Protein AF-0000000083154940 (afdb_homodimer)

Foldseek 3Di:
DDFFAFDDDWFFDDPVQADPVRAGFPDDDDDDDPVVQVVQLDFPVVVVVVVVVVLVVVCVVPNPCSCVVVVVVVVVVVVVVVCCVVVVDPDCVLPQWDAAKKKFDDADQQQHTGDFFLAFKKKKKKKKKFFQDNNQCVDPPNVVVVVLVVVLVVVCRRHVVQLQWFDKDKDFDDPDSHRTMIMMITMGRDVVSPVVSCPDDSNVVVVVVCVVCCVVRVRMDIDMDMDIAGRLADIDIDHRGRQDDLQPTWDFHQHPPGDRPDGGITHGRIGHQLPPQNQDPCSSSVNVVCVVVQVVCSVVSNVPD/DDFFAFDDDWFFDDPVQADPVRAGFPDDDDDDDPVVQVVQLDFPVVVVVVVVVVLVVVCVVPNPCSCVVVVVVVVVVVVVVVCCVVVVDPDCVLPQWDAAKKKFDDDDQQQGTGDFFLAFKKKKKKKKKFFQDNNQCPDPPNVVVVVLVVVLVVVCRRHVVQLQWFDKDKDFDDDDSHRTMIMMITMGRDVVSPVVSCPDDSNVVVVVVCVVCCVVRVRMDIDMDMDIAGRLADIDIDHRGRQDDLQPTWDFHQHPPGDRPDGGITHRRIGHQLPPQNQDPCSSSVNVVCVVVCVVVSVVSNVPD

Nearest PDB structures (foldseek):
  3bde-assembly1_A  TM=6.188E-01  e=3.032E-04  Mesorhizobium japonicum MAFF 303099
  1sqe-assembly1_A  TM=6.395E-01  e=1.192E-03  Staphylococcus aureus
  2zdo-assembly2_C  TM=5.941E-01  e=9.892E-04  Staphylococcus aureus
  2od6-assembly2_C  TM=5.375E-01  e=7.247E-04  uncultured marine organism
  3fmb-assembly1_B  TM=4.575E-01  e=5.309E-04  Bacteroides fragilis NCTC 9343

InterPro domains:
  IPR025444 Monooxygenase af470-like [PF13826] (122-246)

Organism: NCBI:txid41062

Sequence (610 aa):
MTPFKPLVTPFKVTKETTNSRGQVRLPRNIPKAISVPIRDSLTLSSWLFLGGLLQGLAVMLLGTYALVPAILILSYRTIDHLLMAANITRNRYMDGVVSAKFTAQTPYANGQFGTELASESIVVFHLGARSNHPLGPLAPGLPELGKRVAQMNIEMNSNPVNYGLLGTSAWLKQDDPAGNETMTIYYLRDYDALHRFAHGPLHVEGMRWWTEIVKENPHIAIYHETYIVPKGQWENIYINSKPTGLGDTWFPASGEGEAKGSVSQFVRPIVDARHPSLRSAARRLRMTQLEGRAKVEDALYDRTYMTPFKPLVTPFKVTKETTNSRGQVRLPRNIPKAISVPIRDSLTLSSWLFLGGLLQGLAVMLLGTYALVPAILILSYRTIDHLLMAANITRNRYMDGVVSAKFTAQTPYANGQFGTELASESIVVFHLGARSNHPLGPLAPGLPELGKRVAQMNIEMNSNPVNYGLLGTSAWLKQDDPAGNETMTIYYLRDYDALHRFAHGPLHVEGMRWWTEIVKENPHIAIYHETYIVPKGQWENIYINSKPTGLGDTWFPASGEGEAKGSVSQFVRPIVDARHPSLRSAARRLRMTQLEGRAKVEDALYDRTY

pLDDT: mean 91.95, std 9.75, range [54.16, 98.88]

Secondary structure (DSSP, 8-state):
-PPPPB-SPPEEP-GGGB-TTSPBPP-------THHHHHTTS-HHHHHHHHHHHHHHHHHHH-GGGGHHHHHHHHHHHHHHHHHHTTSS--GGGTT-EEEEEEE-PPPTTS---S-TT-S-EEEEEEEEEE-STTGGGSTTHHHHHHHHHHHHHHHHHSTTTTTEEEEEEEEE-SSSSSPPEEEEEEES-HHHHHHHHTSHHHHHHHHHHHHHGGG-TTEEEEEEEEEE-TTSEEEEEEEE-S-GGGG--EEE--TTSPTT---EEE--EEETTSGGGSSHHHHTT-GGGTGGGHHHHHHHHT--/-PPPPB-SPPEEP-GGGB-TTSPBPP-------THHHHHTTS-HHHHHHHHHHHHHHHHHHH-GGGGHHHHHHHHHHHHHHHHHHTTSS--GGGTT-EEEEEEE-PPPTTS---S-TT-S-EEEEEEEEEE-STTGGGSTTHHHHHHHHHHHHHHHHHSTTTTTEEEEEEEEE-SSSSSPPEEEEEEES-HHHHHHHHTSHHHHHHHHHHHHHGGG-TTEEEEEEEEEE-TTSEEEEEEEE-S-GGGG--EEE--TTSPTT---EEE--EEETTSGGGSSHHHHTT-GGGTGGGHHHHHHHHT--

Structure (mmCIF, N/CA/C/O backbone):
data_AF-0000000083154940-model_v1
#
loop_
_entity.id
_entity.type
_entity.pdbx_description
1 polymer 'Uncharacterized protein'
#
loop_
_atom_site.group_PDB
_atom_site.id
_atom_site.type_symbol
_atom_site.label_atom_id
_atom_site.label_alt_id
_atom_site.label_comp_id
_atom_site.label_asym_id
_atom_site.label_entity_id
_atom_site.label_seq_id
_atom_site.pdbx_PDB_ins_code
_atom_site.Cartn_x
_atom_site.Cartn_y
_atom_site.Cartn_z
_atom_site.occupancy
_atom_site.B_iso_or_equiv
_atom_site.auth_seq_id
_atom_site.auth_comp_id
_atom_site.auth_asym_id
_atom_site.auth_atom_id
_atom_site.pdbx_PDB_model_num
ATOM 1 N N . MET A 1 1 ? 0.592 13.242 34.25 1 75.19 1 MET A N 1
ATOM 2 C CA . MET A 1 1 ? -0.003 12.156 33.5 1 75.19 1 MET A CA 1
ATOM 3 C C . MET A 1 1 ? 0.999 11.023 33.281 1 75.19 1 MET A C 1
ATOM 5 O O . MET A 1 1 ? 2.209 11.25 33.281 1 75.19 1 MET A O 1
ATOM 9 N N . THR A 1 2 ? 0.562 9.797 33.375 1 91 2 THR A N 1
ATOM 10 C CA . THR A 1 2 ? 1.394 8.602 33.281 1 91 2 THR A CA 1
ATOM 11 C C . THR A 1 2 ? 1.954 8.469 31.859 1 91 2 THR A C 1
ATOM 13 O O . THR A 1 2 ? 1.213 8.57 30.875 1 91 2 THR A O 1
ATOM 16 N N . PRO A 1 3 ? 3.254 8.344 31.781 1 96.25 3 PRO A N 1
ATOM 17 C CA . PRO A 1 3 ? 3.848 8.156 30.469 1 96.25 3 PRO A CA 1
ATOM 18 C C . PRO A 1 3 ? 3.355 6.879 29.781 1 96.25 3 PRO A C 1
ATOM 20 O O . PRO A 1 3 ? 2.859 5.969 30.438 1 96.25 3 PRO A O 1
ATOM 23 N N . PHE A 1 4 ? 3.484 6.906 28.469 1 97.88 4 PHE A N 1
ATOM 24 C CA . PHE A 1 4 ? 3.078 5.734 27.703 1 97.88 4 PHE A CA 1
ATOM 25 C C . PHE A 1 4 ? 3.998 4.555 27.984 1 97.88 4 PHE A C 1
ATOM 27 O O . PHE A 1 4 ? 5.211 4.723 28.109 1 97.88 4 PHE A O 1
ATOM 34 N N . LYS A 1 5 ? 3.486 3.404 28.062 1 97.25 5 LYS A N 1
ATOM 35 C CA . LYS A 1 5 ? 4.242 2.188 28.344 1 97.25 5 LYS A CA 1
ATOM 36 C C . LYS A 1 5 ? 4.699 1.509 27.047 1 97.25 5 LYS A C 1
ATOM 38 O O . LYS A 1 5 ? 3.875 1.025 26.266 1 97.25 5 LYS A O 1
ATOM 43 N N . PRO A 1 6 ? 6 1.412 26.828 1 97.38 6 PRO A N 1
ATOM 44 C CA . PRO A 1 6 ? 6.477 0.696 25.641 1 97.38 6 PRO A CA 1
ATOM 45 C C . PRO A 1 6 ? 6.23 -0.809 25.719 1 97.38 6 PRO A C 1
ATOM 47 O O . PRO A 1 6 ? 6.316 -1.394 26.812 1 97.38 6 PRO A O 1
ATOM 50 N N . LEU A 1 7 ? 5.984 -1.438 24.625 1 97.31 7 LEU A N 1
ATOM 51 C CA . LEU A 1 7 ? 5.684 -2.865 24.609 1 97.31 7 LEU A CA 1
ATOM 52 C C . LEU A 1 7 ? 6.84 -3.656 24 1 97.31 7 LEU A C 1
ATOM 54 O O . LEU A 1 7 ? 6.855 -4.887 24.062 1 97.31 7 LEU A O 1
ATOM 58 N N . VAL A 1 8 ? 7.773 -2.984 23.359 1 94.5 8 VAL A N 1
ATOM 59 C CA . VAL A 1 8 ? 8.891 -3.643 22.703 1 94.5 8 VAL A CA 1
ATOM 60 C C . VAL A 1 8 ? 10.211 -3.082 23.219 1 94.5 8 VAL A C 1
ATOM 62 O O . VAL A 1 8 ? 10.344 -1.871 23.406 1 94.5 8 VAL A O 1
ATOM 65 N N . THR A 1 9 ? 11.195 -3.93 23.406 1 92.75 9 THR A N 1
ATOM 66 C CA . THR A 1 9 ? 12.508 -3.521 23.891 1 92.75 9 THR A CA 1
ATOM 67 C C . THR A 1 9 ? 13.305 -2.834 22.781 1 92.75 9 THR A C 1
ATOM 69 O O . THR A 1 9 ? 13.273 -3.266 21.641 1 92.75 9 THR A O 1
ATOM 72 N N . PRO A 1 10 ? 13.977 -1.796 23.172 1 93.38 10 PRO A N 1
ATOM 73 C CA . PRO A 1 10 ? 14.812 -1.122 22.172 1 93.38 10 PRO A CA 1
ATOM 74 C C . PRO A 1 10 ? 15.938 -2.016 21.641 1 93.38 10 PRO A C 1
ATOM 76 O O . PRO A 1 10 ? 16.328 -2.973 22.312 1 93.38 10 PRO A O 1
ATOM 79 N N . PHE A 1 11 ? 16.328 -1.72 20.469 1 91.25 11 PHE A N 1
ATOM 80 C CA . PHE A 1 11 ? 17.469 -2.379 19.859 1 91.25 11 PHE A CA 1
ATOM 81 C C . PHE A 1 11 ? 18.766 -1.644 20.203 1 91.25 11 PHE A C 1
ATOM 83 O O . PHE A 1 11 ? 18.922 -0.471 19.859 1 91.25 11 PHE A O 1
ATOM 90 N N . LYS A 1 12 ? 19.688 -2.303 20.766 1 88.69 12 LYS A N 1
ATOM 91 C CA . LYS A 1 12 ? 20.938 -1.672 21.141 1 88.69 12 LYS A CA 1
ATOM 92 C C . LYS A 1 12 ? 21.938 -1.704 19.984 1 88.69 12 LYS A C 1
ATOM 94 O O . LYS A 1 12 ? 22.109 -2.74 19.328 1 88.69 12 LYS A O 1
ATOM 99 N N . VAL A 1 13 ? 22.469 -0.518 19.75 1 86.19 13 VAL A N 1
ATOM 100 C CA . VAL A 1 13 ? 23.469 -0.419 18.688 1 86.19 13 VAL A CA 1
ATOM 101 C C . VAL A 1 13 ? 24.797 -0.976 19.172 1 86.19 13 VAL A C 1
ATOM 103 O O . VAL A 1 13 ? 25.266 -0.618 20.25 1 86.19 13 VAL A O 1
ATOM 106 N N . THR A 1 14 ? 25.234 -1.929 18.469 1 78.31 14 THR A N 1
ATOM 107 C CA . THR A 1 14 ? 26.547 -2.482 18.781 1 78.31 14 THR A CA 1
ATOM 108 C C . THR A 1 14 ? 27.562 -2.168 17.672 1 78.31 14 THR A C 1
ATOM 110 O O . THR A 1 14 ? 27.188 -1.594 16.656 1 78.31 14 THR A O 1
ATOM 113 N N . LYS A 1 15 ? 28.891 -2.465 17.922 1 66.88 15 LYS A N 1
ATOM 114 C CA . LYS A 1 15 ? 29.938 -2.275 16.938 1 66.88 15 LYS A CA 1
ATOM 115 C C . LYS A 1 15 ? 29.594 -2.996 15.633 1 66.88 15 LYS A C 1
ATOM 117 O O . LYS A 1 15 ? 29.969 -2.543 14.547 1 66.88 15 LYS A O 1
ATOM 122 N N . GLU A 1 16 ? 28.875 -4.016 15.758 1 61.94 16 GLU A N 1
ATOM 123 C CA . GLU A 1 16 ? 28.531 -4.82 14.594 1 61.94 16 GLU A CA 1
ATOM 124 C C . GLU A 1 16 ? 27.484 -4.133 13.727 1 61.94 16 GLU A C 1
ATOM 126 O O . GLU A 1 16 ? 27.359 -4.422 12.531 1 61.94 16 GLU A O 1
ATOM 131 N N . THR A 1 17 ? 26.734 -3.209 14.32 1 62.81 17 THR A N 1
ATOM 132 C CA . THR A 1 17 ? 25.672 -2.555 13.57 1 62.81 17 THR A CA 1
ATOM 133 C C . THR A 1 17 ? 26.156 -1.24 12.969 1 62.81 17 THR A C 1
ATOM 135 O O . THR A 1 17 ? 25.375 -0.478 12.398 1 62.81 17 THR A O 1
ATOM 138 N N . THR A 1 18 ? 27.406 -1.024 13.211 1 68.5 18 THR A N 1
ATOM 139 C CA . THR A 1 18 ? 28.016 0.189 12.672 1 68.5 18 THR A CA 1
ATOM 140 C C . THR A 1 18 ? 28.891 -0.134 11.469 1 68.5 18 THR A C 1
ATOM 142 O O . THR A 1 18 ? 29.656 -1.103 11.492 1 68.5 18 THR A O 1
ATOM 145 N N . ASN A 1 19 ? 28.578 0.522 10.375 1 65.75 19 ASN A N 1
ATOM 146 C CA . ASN A 1 19 ? 29.406 0.27 9.203 1 65.75 19 ASN A CA 1
ATOM 147 C C . ASN A 1 19 ? 30.812 0.863 9.367 1 65.75 19 ASN A C 1
ATOM 149 O O . ASN A 1 19 ? 31.141 1.41 10.422 1 65.75 19 ASN A O 1
ATOM 153 N N . SER A 1 20 ? 31.609 0.571 8.305 1 64.56 20 SER A N 1
ATOM 154 C CA . SER A 1 20 ? 33.031 0.974 8.352 1 64.56 20 SER A CA 1
ATOM 155 C C . SER A 1 20 ? 33.156 2.482 8.531 1 64.56 20 SER A C 1
ATOM 157 O O . SER A 1 20 ? 34.188 2.965 9.008 1 64.56 20 SER A O 1
ATOM 159 N N . ARG A 1 21 ? 32.094 3.137 8.305 1 65.62 21 ARG A N 1
ATOM 160 C CA . ARG A 1 21 ? 32.156 4.594 8.398 1 65.62 21 ARG A CA 1
ATOM 161 C C . ARG A 1 21 ? 31.531 5.082 9.703 1 65.62 21 ARG A C 1
ATOM 163 O O . ARG A 1 21 ? 31.328 6.285 9.883 1 65.62 21 ARG A O 1
ATOM 170 N N . GLY A 1 22 ? 31.188 4.172 10.516 1 66.31 22 GLY A N 1
ATOM 171 C CA . GLY A 1 22 ? 30.609 4.52 11.805 1 66.31 22 GLY A CA 1
ATOM 172 C C . GLY A 1 22 ? 29.125 4.82 11.742 1 66.31 22 GLY A C 1
ATOM 173 O O . GLY A 1 22 ? 28.547 5.355 12.688 1 66.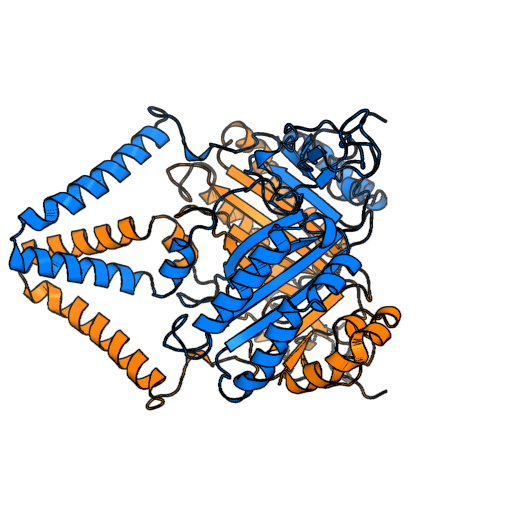31 22 GLY A O 1
ATOM 174 N N . GLN A 1 23 ? 28.547 4.453 10.641 1 71.31 23 GLN A N 1
ATOM 175 C CA . GLN A 1 23 ? 27.125 4.73 10.492 1 71.31 23 GLN A CA 1
ATOM 176 C C . GLN A 1 23 ? 26.281 3.537 10.93 1 71.31 23 GLN A C 1
ATOM 178 O O . GLN A 1 23 ? 26.656 2.387 10.688 1 71.31 23 GLN A O 1
ATOM 183 N N . VAL A 1 24 ? 25.188 3.887 11.633 1 76.12 24 VAL A N 1
ATOM 184 C CA . VAL A 1 24 ? 24.328 2.846 12.195 1 76.12 24 VAL A CA 1
ATOM 185 C C . VAL A 1 24 ? 23.172 2.568 11.242 1 76.12 24 VAL A C 1
ATOM 187 O O . VAL A 1 24 ? 22.578 3.498 10.695 1 76.12 24 VAL A O 1
ATOM 190 N N . ARG A 1 25 ? 22.938 1.277 10.984 1 79.62 25 ARG A N 1
ATOM 191 C CA . ARG A 1 25 ? 21.828 0.857 10.133 1 79.62 25 ARG A CA 1
ATOM 192 C C . ARG A 1 25 ? 20.609 0.498 10.969 1 79.62 25 ARG A C 1
ATOM 194 O O . ARG A 1 25 ? 20.734 0.138 12.141 1 79.62 25 ARG A O 1
ATOM 201 N N . LEU A 1 26 ? 19.453 0.711 10.352 1 83.62 26 LEU A N 1
ATOM 202 C CA . LEU A 1 26 ? 18.25 0.253 11.047 1 83.62 26 LEU A CA 1
ATOM 203 C C . LEU A 1 26 ? 18.297 -1.258 11.25 1 83.62 26 LEU A C 1
ATOM 205 O O . LEU A 1 26 ? 18.828 -1.989 10.414 1 83.62 26 LEU A O 1
ATOM 209 N N . PRO A 1 27 ? 17.812 -1.583 12.445 1 79.44 27 PRO A N 1
ATOM 210 C CA . PRO A 1 27 ? 17.688 -3.031 12.617 1 79.44 27 PRO A CA 1
ATOM 211 C C . PRO A 1 27 ? 16.828 -3.689 11.539 1 79.44 27 PRO A C 1
ATOM 213 O O . PRO A 1 27 ? 15.828 -3.115 11.109 1 79.44 27 PRO A O 1
ATOM 216 N N . ARG A 1 28 ? 17.578 -4.477 10.836 1 63.25 28 ARG A N 1
ATOM 217 C CA . ARG A 1 28 ? 16.922 -5.059 9.664 1 63.25 28 ARG A CA 1
ATOM 218 C C . ARG A 1 28 ? 15.672 -5.832 10.062 1 63.25 28 ARG A C 1
ATOM 220 O O . ARG A 1 28 ? 15.68 -6.602 11.023 1 63.25 28 ARG A O 1
ATOM 227 N N . ASN A 1 29 ? 14.633 -5.172 9.742 1 58.47 29 ASN A N 1
ATOM 228 C CA . ASN A 1 29 ? 13.406 -5.961 9.797 1 58.47 29 ASN A CA 1
ATOM 229 C C . ASN A 1 29 ? 13.375 -7.031 8.711 1 58.47 29 ASN A C 1
ATOM 231 O O . ASN A 1 29 ? 14.32 -7.152 7.926 1 58.47 29 ASN A O 1
ATOM 235 N N . ILE A 1 30 ? 12.18 -7.543 8.289 1 54.16 30 ILE A N 1
ATOM 236 C CA . ILE A 1 30 ? 11.703 -8.672 7.504 1 54.16 30 ILE A CA 1
ATOM 237 C C . ILE A 1 30 ? 12.148 -8.516 6.051 1 54.16 30 ILE A C 1
ATOM 239 O O . ILE A 1 30 ? 11.859 -7.492 5.418 1 54.16 30 ILE A O 1
ATOM 243 N N . PRO A 1 31 ? 13.078 -9.328 5.648 1 61.19 31 PRO A N 1
ATOM 244 C CA . PRO A 1 31 ? 13.461 -9.336 4.234 1 61.19 31 PRO A CA 1
ATOM 245 C C . PRO A 1 31 ? 12.258 -9.289 3.299 1 61.19 31 PRO A C 1
ATOM 247 O O . PRO A 1 31 ? 11.188 -9.797 3.639 1 61.19 31 PRO A O 1
ATOM 250 N N . LYS A 1 32 ? 12.273 -8.438 2.396 1 73.94 32 LYS A N 1
ATOM 251 C CA . LYS A 1 32 ? 11.336 -8.469 1.282 1 73.94 32 LYS A CA 1
ATOM 252 C C . LYS A 1 32 ? 11.312 -9.852 0.622 1 73.94 32 LYS A C 1
ATOM 254 O O . LYS A 1 32 ? 12.359 -10.477 0.447 1 73.94 32 LYS A O 1
ATOM 259 N N . ALA A 1 33 ? 10.047 -10.266 0.503 1 82.88 33 ALA A N 1
ATOM 260 C CA . ALA A 1 33 ? 9.906 -11.5 -0.263 1 82.88 33 ALA A CA 1
ATOM 261 C C . ALA A 1 33 ? 9.898 -11.219 -1.763 1 82.88 33 ALA A C 1
ATOM 263 O O . ALA A 1 33 ? 8.883 -10.797 -2.318 1 82.88 33 ALA A O 1
ATOM 264 N N . ILE A 1 34 ? 11.008 -11.57 -2.42 1 88.25 34 ILE A N 1
ATOM 265 C CA . ILE A 1 34 ? 11.164 -11.289 -3.842 1 88.25 34 ILE A CA 1
ATOM 266 C C . ILE A 1 34 ? 10.195 -12.148 -4.648 1 88.25 34 ILE A C 1
ATOM 268 O O . ILE A 1 34 ? 9.93 -11.867 -5.82 1 88.25 34 ILE A O 1
ATOM 272 N N . SER A 1 35 ? 9.648 -13.117 -3.998 1 93.81 35 SER A N 1
ATOM 273 C CA . SER A 1 35 ? 8.727 -14.023 -4.688 1 93.81 35 SER A CA 1
ATOM 274 C C . SER A 1 35 ? 7.402 -13.328 -4.996 1 93.81 35 SER A C 1
ATOM 276 O O . SER A 1 35 ? 6.691 -13.719 -5.926 1 93.81 35 SER A O 1
ATOM 278 N N . VAL A 1 36 ? 7.062 -12.289 -4.219 1 95.19 36 VAL A N 1
ATOM 279 C CA . VAL A 1 36 ? 5.762 -11.648 -4.387 1 95.19 36 VAL A CA 1
ATOM 280 C C . VAL A 1 36 ? 5.719 -10.906 -5.719 1 95.19 36 VAL A C 1
ATOM 282 O O . VAL A 1 36 ? 4.836 -11.156 -6.547 1 95.19 36 VAL A O 1
ATOM 285 N N . PRO A 1 37 ? 6.691 -10.117 -6.027 1 94.44 37 PRO A N 1
ATOM 286 C CA . PRO A 1 37 ? 6.645 -9.484 -7.344 1 94.44 37 PRO A CA 1
ATOM 287 C C . PRO A 1 37 ? 6.859 -10.469 -8.484 1 94.44 37 PRO A C 1
ATOM 289 O O . PRO A 1 37 ? 6.316 -10.289 -9.578 1 94.44 37 PRO A O 1
ATOM 292 N N . ILE A 1 38 ? 7.617 -11.5 -8.297 1 95.94 38 ILE A N 1
ATOM 293 C CA . ILE A 1 38 ? 7.797 -12.523 -9.32 1 95.94 38 ILE A CA 1
ATOM 294 C C . ILE A 1 38 ? 6.457 -13.195 -9.625 1 95.94 38 ILE A C 1
ATOM 296 O O . ILE A 1 38 ? 6.098 -13.375 -10.789 1 95.94 38 ILE A O 1
ATOM 300 N N . ARG A 1 39 ? 5.781 -13.469 -8.586 1 96.81 39 ARG A N 1
ATOM 301 C CA . ARG A 1 39 ? 4.48 -14.117 -8.734 1 96.81 39 ARG A CA 1
ATOM 302 C C . ARG A 1 39 ? 3.502 -13.203 -9.477 1 96.81 39 ARG A C 1
ATOM 304 O O . ARG A 1 39 ? 2.643 -13.688 -10.219 1 96.81 39 ARG A O 1
ATOM 311 N N . ASP A 1 40 ? 3.672 -11.93 -9.367 1 97.19 40 ASP A N 1
ATOM 312 C CA . ASP A 1 40 ? 2.766 -10.969 -9.984 1 97.19 40 ASP A CA 1
ATOM 313 C C . ASP A 1 40 ? 3.078 -10.789 -11.461 1 97.19 40 ASP A C 1
ATOM 315 O O . ASP A 1 40 ? 2.363 -10.078 -12.172 1 97.19 40 ASP A O 1
ATOM 319 N N . SER A 1 41 ? 4.086 -11.461 -11.992 1 96.56 41 SER A N 1
ATOM 320 C CA . SER A 1 41 ? 4.488 -11.266 -13.383 1 96.56 41 SER A CA 1
ATOM 321 C C . SER A 1 41 ? 3.578 -12.039 -14.336 1 96.56 41 SER A C 1
ATOM 323 O O . SER A 1 41 ? 3.559 -11.773 -15.539 1 96.56 41 SER A O 1
ATOM 325 N N . LEU A 1 42 ? 2.906 -13.023 -13.805 1 97.31 42 LEU A N 1
ATOM 326 C CA . LEU A 1 42 ? 1.956 -13.805 -14.586 1 97.31 42 LEU A CA 1
ATOM 327 C C . LEU A 1 42 ? 0.638 -13.969 -13.836 1 97.31 42 LEU A C 1
ATOM 329 O O . LEU A 1 42 ? 0.59 -13.812 -12.617 1 97.31 42 LEU A O 1
ATOM 333 N N . THR A 1 43 ? -0.38 -14.258 -14.562 1 97.38 43 THR A N 1
ATOM 334 C CA . THR A 1 43 ? -1.66 -14.57 -13.938 1 97.38 43 THR A CA 1
ATOM 335 C C . THR A 1 43 ? -1.587 -15.898 -13.195 1 97.38 43 THR A C 1
ATOM 337 O O . THR A 1 43 ? -0.71 -16.719 -13.469 1 97.38 43 THR A O 1
ATOM 340 N N . LEU A 1 44 ? -2.469 -16.094 -12.336 1 97.62 44 LEU A N 1
ATOM 341 C CA . LEU A 1 44 ? -2.518 -17.328 -11.57 1 97.62 44 LEU A CA 1
ATOM 342 C C . LEU A 1 44 ? -2.674 -18.531 -12.492 1 97.62 44 LEU A C 1
ATOM 344 O O . LEU A 1 44 ? -1.99 -19.547 -12.32 1 97.62 44 LEU A O 1
ATOM 348 N N . SER A 1 45 ? -3.541 -18.438 -13.469 1 97.75 45 SER A N 1
ATOM 349 C CA . SER A 1 45 ? -3.744 -19.547 -14.383 1 97.75 45 SER A CA 1
ATOM 350 C C . SER A 1 45 ? -2.48 -19.844 -15.188 1 97.75 45 SER A C 1
ATOM 352 O O . SER A 1 45 ? -2.186 -21 -15.492 1 97.75 45 SER A O 1
ATOM 354 N N . SER A 1 46 ? -1.726 -18.797 -15.508 1 98.38 46 SER A N 1
ATOM 355 C CA . SER A 1 46 ? -0.478 -19.031 -16.234 1 98.38 46 SER A CA 1
ATOM 356 C C . SER A 1 46 ? 0.521 -19.812 -15.375 1 98.38 46 SER A C 1
ATOM 358 O O . SER A 1 46 ? 1.213 -20.703 -15.875 1 98.38 46 SER A O 1
ATOM 360 N N . TRP A 1 47 ? 0.568 -19.531 -14.133 1 98.25 47 TRP A N 1
ATOM 361 C CA . TRP A 1 47 ? 1.444 -20.266 -13.227 1 98.25 47 TRP A CA 1
ATOM 362 C C . TRP A 1 47 ? 1.008 -21.719 -13.117 1 98.25 47 TRP A C 1
ATOM 364 O O . TRP A 1 47 ? 1.844 -22.625 -13.125 1 98.25 47 TRP A O 1
ATOM 374 N N . LEU A 1 48 ? -0.299 -21.922 -13.023 1 98.38 48 LEU A N 1
ATOM 375 C CA . LEU A 1 48 ? -0.833 -23.281 -12.938 1 98.38 48 LEU A CA 1
ATOM 376 C C . LEU A 1 48 ? -0.522 -24.062 -14.203 1 98.38 48 LEU A C 1
ATOM 378 O O . LEU A 1 48 ? -0.087 -25.219 -14.125 1 98.38 48 LEU A O 1
ATOM 382 N N . PHE A 1 49 ? -0.713 -23.438 -15.336 1 98.5 49 PHE A N 1
ATOM 383 C CA . PHE A 1 49 ? -0.418 -24.109 -16.594 1 98.5 49 PHE A CA 1
ATOM 384 C C . PHE A 1 49 ? 1.073 -24.391 -16.719 1 98.5 49 PHE A C 1
ATOM 386 O O . PHE A 1 49 ? 1.47 -25.406 -17.297 1 98.5 49 PHE A O 1
ATOM 393 N N . LEU A 1 50 ? 1.866 -23.5 -16.25 1 98.31 50 LEU A N 1
ATOM 394 C CA . LEU A 1 50 ? 3.309 -23.719 -16.297 1 98.31 50 LEU A CA 1
ATOM 395 C C . LEU A 1 50 ? 3.703 -24.906 -15.43 1 98.31 50 LEU A C 1
ATOM 397 O O . LEU A 1 50 ? 4.508 -25.75 -15.844 1 98.31 50 LEU A O 1
ATOM 401 N N . GLY A 1 51 ? 3.146 -24.953 -14.203 1 98.31 51 GLY A N 1
ATOM 402 C CA . GLY A 1 51 ? 3.359 -26.125 -13.383 1 98.31 51 GLY A CA 1
ATOM 403 C C . GLY A 1 51 ? 2.877 -27.406 -14.047 1 98.31 51 GLY A C 1
ATOM 404 O O . GLY A 1 51 ? 3.551 -28.438 -13.984 1 98.31 51 GLY A O 1
ATOM 405 N N . GLY A 1 52 ? 1.772 -27.281 -14.648 1 98.12 52 GLY A N 1
ATOM 406 C CA . GLY A 1 52 ? 1.22 -28.406 -15.367 1 98.12 52 GLY A CA 1
ATOM 407 C C . GLY A 1 52 ? 2.092 -28.875 -16.516 1 98.12 52 GLY A C 1
ATOM 408 O O . GLY A 1 52 ? 2.316 -30.062 -16.703 1 98.12 52 GLY A O 1
ATOM 409 N N . LEU A 1 53 ? 2.521 -27.938 -17.266 1 97.38 53 LEU A N 1
ATOM 410 C CA . LEU A 1 53 ? 3.363 -28.266 -18.406 1 97.38 53 LEU A CA 1
ATOM 411 C C . LEU A 1 53 ? 4.66 -28.938 -17.953 1 97.38 53 LEU A C 1
ATOM 413 O O . LEU A 1 53 ? 5.078 -29.938 -18.531 1 97.38 53 LEU A O 1
ATOM 417 N N . LEU A 1 54 ? 5.27 -28.391 -16.953 1 96.62 54 LEU A N 1
ATOM 418 C CA . LEU A 1 54 ? 6.523 -28.938 -16.438 1 96.62 54 LEU A CA 1
ATOM 419 C C . LEU A 1 54 ? 6.316 -30.344 -15.906 1 96.62 54 LEU A C 1
ATOM 421 O O . LEU A 1 54 ? 7.105 -31.25 -16.203 1 96.62 54 LEU A O 1
ATOM 425 N N . GLN A 1 55 ? 5.266 -30.562 -15.203 1 95.94 55 GLN A N 1
ATOM 426 C CA . GLN A 1 55 ? 4.98 -31.875 -14.648 1 95.94 55 GLN A CA 1
ATOM 427 C C . GLN A 1 55 ? 4.602 -32.875 -15.75 1 95.94 55 GLN A C 1
ATOM 429 O O . GLN A 1 55 ? 4.977 -34.031 -15.703 1 95.94 55 GLN A O 1
ATOM 434 N N . GLY A 1 56 ? 3.793 -32.312 -16.672 1 93.94 56 GLY A N 1
ATOM 435 C CA . GLY A 1 56 ? 3.451 -33.188 -17.812 1 93.94 56 GLY A CA 1
ATOM 436 C C . GLY A 1 56 ? 4.668 -33.656 -18.562 1 93.94 56 GLY A C 1
ATOM 437 O O . GLY A 1 56 ? 4.746 -34.844 -18.922 1 93.94 56 GLY A O 1
ATOM 438 N N . LEU A 1 57 ? 5.598 -32.781 -18.766 1 93.19 57 LEU A N 1
ATOM 439 C CA . LEU A 1 57 ? 6.832 -33.156 -19.438 1 93.19 57 LEU A CA 1
ATOM 440 C C . LEU A 1 57 ? 7.625 -34.188 -18.609 1 93.19 57 LEU A C 1
ATOM 442 O O . LEU A 1 57 ? 8.211 -35.125 -19.156 1 93.19 57 LEU A O 1
ATOM 446 N N . ALA A 1 58 ? 7.609 -34 -17.344 1 94.88 58 ALA A N 1
ATOM 447 C CA . ALA A 1 58 ? 8.289 -34.938 -16.453 1 94.88 58 ALA A CA 1
ATOM 448 C C . ALA A 1 58 ? 7.652 -36.312 -16.531 1 94.88 58 ALA A C 1
ATOM 450 O O . ALA A 1 58 ? 8.352 -37.312 -16.516 1 94.88 58 ALA A O 1
ATOM 451 N N . VAL A 1 59 ? 6.379 -36.344 -16.609 1 93.75 59 VAL A N 1
ATOM 452 C CA . VAL A 1 59 ? 5.672 -37.625 -16.672 1 93.75 59 VAL A CA 1
ATOM 453 C C . VAL A 1 59 ? 5.977 -38.312 -18 1 93.75 59 VAL A C 1
ATOM 455 O O . VAL A 1 59 ? 6.133 -39.531 -18.047 1 93.75 59 VAL A O 1
ATOM 458 N N . MET A 1 60 ? 6.078 -37.5 -19.016 1 90.56 60 MET A N 1
ATOM 459 C CA . MET A 1 60 ? 6.395 -38.062 -20.328 1 90.56 60 MET A CA 1
ATOM 460 C C . MET A 1 60 ? 7.797 -38.656 -20.344 1 90.56 60 MET A C 1
ATOM 462 O O . MET A 1 60 ? 8.023 -39.719 -20.969 1 90.56 60 MET A O 1
ATOM 466 N N . LEU A 1 61 ? 8.617 -38.094 -19.609 1 92.06 61 LEU A N 1
ATOM 467 C CA . LEU A 1 61 ? 10.023 -38.5 -19.656 1 92.06 61 LEU A CA 1
ATOM 468 C C . LEU A 1 61 ? 10.312 -39.594 -18.641 1 92.06 61 LEU A C 1
ATOM 470 O O . LEU A 1 61 ? 11.117 -40.5 -18.891 1 92.06 61 LEU A O 1
ATOM 474 N N . LEU A 1 62 ? 9.648 -39.469 -17.422 1 93.94 62 LEU A N 1
ATOM 475 C CA . LEU A 1 62 ? 10.055 -40.344 -16.312 1 93.94 62 LEU A CA 1
ATOM 476 C C . LEU A 1 62 ? 8.906 -41.25 -15.891 1 93.94 62 LEU A C 1
ATOM 478 O O . LEU A 1 62 ? 9.078 -42.094 -15.008 1 93.94 62 LEU A O 1
ATOM 482 N N . GLY A 1 63 ? 7.828 -41.094 -16.484 1 92.31 63 GLY A N 1
ATOM 483 C CA . GLY A 1 63 ? 6.676 -41.906 -16.094 1 92.31 63 GLY A CA 1
ATOM 484 C C . GLY A 1 63 ? 5.883 -41.281 -14.961 1 92.31 63 GLY A C 1
ATOM 485 O O . GLY A 1 63 ? 6.234 -40.188 -14.461 1 92.31 63 GLY A O 1
ATOM 486 N N . THR A 1 64 ? 4.863 -41.906 -14.516 1 91.44 64 THR A N 1
ATOM 487 C CA . THR A 1 64 ? 3.906 -41.344 -13.555 1 91.44 64 THR A CA 1
ATOM 488 C C . THR A 1 64 ? 4.551 -41.219 -12.172 1 91.44 64 THR A C 1
ATOM 490 O O . THR A 1 64 ? 4.047 -40.469 -11.328 1 91.44 64 THR A O 1
ATOM 493 N N . TYR A 1 65 ? 5.621 -41.938 -11.961 1 93.81 65 TYR A N 1
ATOM 494 C CA . TYR A 1 65 ? 6.324 -41.781 -10.688 1 93.81 65 TYR A CA 1
ATOM 495 C C . TYR A 1 65 ? 6.848 -40.375 -10.5 1 93.81 65 TYR A C 1
ATOM 497 O O . TYR A 1 65 ? 7.152 -39.969 -9.375 1 93.81 65 TYR A O 1
ATOM 505 N N . ALA A 1 66 ? 6.871 -39.656 -11.594 1 95.19 66 ALA A N 1
ATOM 506 C CA . ALA A 1 66 ? 7.336 -38.25 -11.539 1 95.19 66 ALA A CA 1
ATOM 507 C C . ALA A 1 66 ? 6.359 -37.375 -10.758 1 95.19 66 ALA A C 1
ATOM 509 O O . ALA A 1 66 ? 6.688 -36.25 -10.391 1 95.19 66 ALA A O 1
ATOM 510 N N . LEU A 1 67 ? 5.199 -37.938 -10.414 1 96 67 LEU A N 1
ATOM 511 C CA . LEU A 1 67 ? 4.199 -37.188 -9.648 1 96 67 LEU A CA 1
ATOM 512 C C . LEU A 1 67 ? 4.484 -37.281 -8.156 1 96 67 LEU A C 1
ATOM 514 O O . LEU A 1 67 ? 3.943 -36.5 -7.363 1 96 67 LEU A O 1
ATOM 518 N N . VAL A 1 68 ? 5.254 -38.219 -7.738 1 96.75 68 VAL A N 1
ATOM 519 C CA . VAL A 1 68 ? 5.438 -38.562 -6.332 1 96.75 68 VAL A CA 1
ATOM 520 C C . VAL A 1 68 ? 5.977 -37.375 -5.57 1 96.75 68 VAL A C 1
ATOM 522 O O . VAL A 1 68 ? 5.453 -37 -4.512 1 96.75 68 VAL A O 1
ATOM 525 N N . PRO A 1 69 ? 7.016 -36.656 -6.117 1 96.38 69 PRO A N 1
ATOM 526 C CA . PRO A 1 69 ? 7.504 -35.5 -5.363 1 96.38 69 PRO A CA 1
ATOM 527 C C . PRO A 1 69 ? 6.426 -34.438 -5.145 1 96.38 69 PRO A C 1
ATOM 529 O O . PRO A 1 69 ? 6.297 -33.906 -4.039 1 96.38 69 PRO A O 1
ATOM 532 N N . ALA A 1 70 ? 5.645 -34.062 -6.137 1 97.19 70 ALA A N 1
ATOM 533 C CA . ALA A 1 70 ? 4.582 -33.094 -6.004 1 97.19 70 ALA A CA 1
ATOM 534 C C . ALA A 1 70 ? 3.545 -33.531 -4.977 1 97.19 70 ALA A C 1
ATOM 536 O O . ALA A 1 70 ? 3.092 -32.719 -4.156 1 97.19 70 ALA A O 1
ATOM 537 N N . ILE A 1 71 ? 3.158 -34.812 -5.043 1 97.75 71 ILE A N 1
ATOM 538 C CA . ILE A 1 71 ? 2.186 -35.344 -4.105 1 97.75 71 ILE A CA 1
ATOM 539 C C . ILE A 1 71 ? 2.738 -35.281 -2.684 1 97.75 71 ILE A C 1
ATOM 541 O O . ILE A 1 71 ? 2.043 -34.812 -1.768 1 97.75 71 ILE A O 1
ATOM 545 N N . LEU A 1 72 ? 3.969 -35.625 -2.5 1 98.38 72 LEU A N 1
ATOM 546 C CA . LEU A 1 72 ? 4.574 -35.656 -1.172 1 98.38 72 LEU A CA 1
ATOM 547 C C . LEU A 1 72 ? 4.719 -34.25 -0.621 1 98.38 72 LEU A C 1
ATOM 549 O O . LEU A 1 72 ? 4.43 -34 0.552 1 98.38 72 LEU A O 1
ATOM 553 N N . ILE A 1 73 ? 5.172 -33.344 -1.478 1 98.44 73 ILE A N 1
ATOM 554 C CA . ILE A 1 73 ? 5.387 -31.969 -1.034 1 98.44 73 ILE A CA 1
ATOM 555 C C . ILE A 1 73 ? 4.051 -31.328 -0.67 1 98.44 73 ILE A C 1
ATOM 557 O O . ILE A 1 73 ? 3.908 -30.734 0.404 1 98.44 73 ILE A O 1
ATOM 561 N N . LEU A 1 74 ? 3.059 -31.469 -1.483 1 98.38 74 LEU A N 1
ATOM 562 C CA . LEU A 1 74 ? 1.749 -30.875 -1.225 1 98.38 74 LEU A CA 1
ATOM 563 C C . LEU A 1 74 ? 1.093 -31.531 -0.008 1 98.38 74 LEU A C 1
ATOM 565 O O . LEU A 1 74 ? 0.437 -30.844 0.783 1 98.38 74 LEU A O 1
ATOM 569 N N . SER A 1 75 ? 1.227 -32.844 0.095 1 98.56 75 SER A N 1
ATOM 570 C CA . SER A 1 75 ? 0.69 -33.531 1.271 1 98.56 75 SER A CA 1
ATOM 571 C C . SER A 1 75 ? 1.356 -33.031 2.549 1 98.56 75 SER A C 1
ATOM 573 O O . SER A 1 75 ? 0.68 -32.75 3.545 1 98.56 75 SER A O 1
ATOM 575 N N . TYR A 1 76 ? 2.672 -32.938 2.477 1 98.62 76 TYR A N 1
ATOM 576 C CA . TYR A 1 76 ? 3.4 -32.438 3.643 1 98.62 76 TYR A CA 1
ATOM 577 C C . TYR A 1 76 ? 2.918 -31.047 4.039 1 98.62 76 TYR A C 1
ATOM 579 O O . TYR A 1 76 ? 2.598 -30.812 5.207 1 98.62 76 TYR A O 1
ATOM 587 N N . ARG A 1 77 ? 2.854 -30.156 3.113 1 98.38 77 ARG A N 1
ATOM 588 C CA . ARG A 1 77 ? 2.449 -28.781 3.393 1 98.38 77 ARG A CA 1
ATOM 589 C C . ARG A 1 77 ? 1.016 -28.719 3.91 1 98.38 77 ARG A C 1
ATOM 591 O O . ARG A 1 77 ? 0.708 -27.953 4.824 1 98.38 77 ARG A O 1
ATOM 598 N N . THR A 1 78 ? 0.154 -29.531 3.32 1 98.31 78 THR A N 1
ATOM 599 C CA . THR A 1 78 ? -1.241 -29.562 3.744 1 98.31 78 THR A CA 1
ATOM 600 C C . THR A 1 78 ? -1.361 -30.109 5.168 1 98.31 78 THR A C 1
ATOM 602 O O . THR A 1 78 ? -2.029 -29.5 6.008 1 98.31 78 THR A O 1
ATOM 605 N N . ILE A 1 79 ? -0.69 -31.219 5.434 1 98.69 79 ILE A N 1
ATOM 606 C CA . ILE A 1 79 ? -0.739 -31.844 6.754 1 98.69 79 ILE A CA 1
ATOM 607 C C . ILE A 1 79 ? -0.143 -30.906 7.793 1 98.69 79 ILE A C 1
ATOM 609 O O . ILE A 1 79 ? -0.699 -30.734 8.883 1 98.69 79 ILE A O 1
ATOM 613 N N . ASP A 1 80 ? 0.937 -30.297 7.449 1 98.5 80 ASP A N 1
ATOM 614 C CA . ASP A 1 80 ? 1.578 -29.344 8.336 1 98.5 80 ASP A CA 1
ATOM 615 C C . ASP A 1 80 ? 0.608 -28.234 8.742 1 98.5 80 ASP A C 1
ATOM 617 O O . ASP A 1 80 ? 0.49 -27.906 9.922 1 98.5 80 ASP A O 1
ATOM 621 N N . HIS A 1 81 ? -0.095 -27.703 7.836 1 98.38 81 HIS A N 1
ATOM 622 C CA . HIS A 1 81 ? -1.026 -26.609 8.102 1 98.38 81 HIS A CA 1
ATOM 623 C C . HIS A 1 81 ? -2.24 -27.094 8.883 1 98.38 81 HIS A C 1
ATOM 625 O O . HIS A 1 81 ? -2.756 -26.391 9.75 1 98.38 81 HIS A O 1
ATOM 631 N N . LEU A 1 82 ? -2.65 -28.312 8.57 1 98.31 82 LEU A N 1
ATOM 632 C CA . LEU A 1 82 ? -3.791 -28.875 9.289 1 98.31 82 LEU A CA 1
ATOM 633 C C . LEU A 1 82 ? -3.436 -29.141 10.75 1 98.31 82 LEU A C 1
ATOM 635 O O . LEU A 1 82 ? -4.254 -28.906 11.641 1 98.31 82 LEU A O 1
ATOM 639 N N . LEU A 1 83 ? -2.213 -29.609 10.961 1 98.69 83 LEU A N 1
ATOM 640 C CA . LEU A 1 83 ? -1.764 -29.828 12.328 1 98.69 83 LEU A CA 1
ATOM 641 C C . LEU A 1 83 ? -1.69 -28.531 13.102 1 98.69 83 LEU A C 1
ATOM 643 O O . LEU A 1 83 ? -2.074 -28.469 14.273 1 98.69 83 LEU A O 1
ATOM 647 N N . MET A 1 84 ? -1.261 -27.469 12.492 1 98.38 84 MET A N 1
ATOM 648 C CA . MET A 1 84 ? -1.239 -26.156 13.109 1 98.38 84 MET A CA 1
ATOM 649 C C . MET A 1 84 ? -2.654 -25.672 13.422 1 98.38 84 MET A C 1
ATOM 651 O O . MET A 1 84 ? -2.926 -25.188 14.516 1 98.38 84 MET A O 1
ATOM 655 N N . ALA A 1 85 ? -3.494 -25.859 12.445 1 97.94 85 ALA A N 1
ATOM 656 C CA . ALA A 1 85 ? -4.875 -25.391 12.578 1 97.94 85 ALA A CA 1
ATOM 657 C C . ALA A 1 85 ? -5.59 -26.125 13.711 1 97.94 85 ALA A C 1
ATOM 659 O O . ALA A 1 85 ? -6.461 -25.547 14.375 1 97.94 85 ALA A O 1
ATOM 660 N N . ALA A 1 86 ? -5.188 -27.312 13.953 1 98 86 ALA A N 1
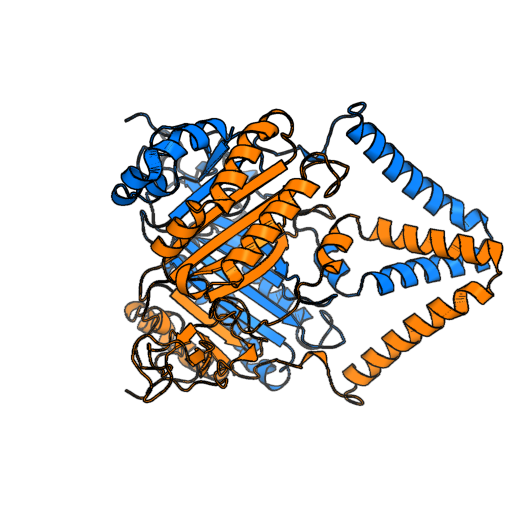ATOM 661 C CA . ALA A 1 86 ? -5.793 -28.125 15.008 1 98 86 ALA A CA 1
ATOM 662 C C . ALA A 1 86 ? -5.102 -27.906 16.344 1 98 86 ALA A C 1
ATOM 664 O O . ALA A 1 86 ? -5.398 -28.578 17.328 1 98 86 ALA A O 1
ATOM 665 N N . ASN A 1 87 ? -4.164 -27.062 16.359 1 97.06 87 ASN A N 1
ATOM 666 C CA . ASN A 1 87 ? -3.414 -26.719 17.562 1 97.06 87 ASN A CA 1
ATOM 667 C C . ASN A 1 87 ? -2.598 -27.906 18.062 1 97.06 87 ASN A C 1
ATOM 669 O O . ASN A 1 87 ? -2.41 -28.078 19.281 1 97.06 87 ASN A O 1
ATOM 673 N N . ILE A 1 88 ? -2.283 -28.75 17.141 1 98.5 88 ILE A N 1
ATOM 674 C CA . ILE A 1 88 ? -1.407 -29.875 17.484 1 98.5 88 ILE A CA 1
ATOM 675 C C . ILE A 1 88 ? 0.049 -29.406 17.453 1 98.5 88 ILE A C 1
ATOM 677 O O . ILE A 1 88 ? 0.847 -29.797 18.312 1 98.5 88 ILE A O 1
ATOM 681 N N . THR A 1 89 ? 0.422 -28.625 16.438 1 98.31 89 THR A N 1
ATOM 682 C CA . THR A 1 89 ? 1.722 -27.969 16.391 1 98.31 89 THR A CA 1
ATOM 683 C C . THR A 1 89 ? 1.567 -26.469 16.578 1 98.31 89 THR A C 1
ATOM 685 O O . THR A 1 89 ? 0.461 -25.938 16.484 1 98.31 89 THR A O 1
ATOM 688 N N . ARG A 1 90 ? 2.611 -25.828 16.844 1 97.62 90 ARG A N 1
ATOM 689 C CA . ARG A 1 90 ? 2.619 -24.391 17.125 1 97.62 90 ARG A CA 1
ATOM 690 C C . ARG A 1 90 ? 2.26 -23.594 15.867 1 97.62 90 ARG A C 1
ATOM 692 O O . ARG A 1 90 ? 2.727 -23.906 14.773 1 97.62 90 ARG A O 1
ATOM 699 N N . ASN A 1 91 ? 1.471 -22.609 16.047 1 98 91 ASN A N 1
ATOM 700 C CA . ASN A 1 91 ? 1.146 -21.688 14.945 1 98 91 ASN A CA 1
ATOM 701 C C . ASN A 1 91 ? 2.291 -20.719 14.672 1 98 91 ASN A C 1
ATOM 703 O O . ASN A 1 91 ? 2.385 -19.672 15.297 1 98 91 ASN A O 1
ATOM 707 N N . ARG A 1 92 ? 3.064 -21.016 13.688 1 97.19 92 ARG A N 1
ATOM 708 C CA . ARG A 1 92 ? 4.258 -20.219 13.406 1 97.19 92 ARG A CA 1
ATOM 709 C C . ARG A 1 92 ? 3.885 -18.859 12.812 1 97.19 92 ARG A C 1
ATOM 711 O O . ARG A 1 92 ? 4.703 -17.938 12.797 1 97.19 92 ARG A O 1
ATOM 718 N N . TYR A 1 93 ? 2.662 -18.719 12.367 1 97.06 93 TYR A N 1
ATOM 719 C CA . TYR A 1 93 ? 2.232 -17.453 11.789 1 97.06 93 TYR A CA 1
ATOM 720 C C . TYR A 1 93 ? 2.102 -16.375 12.859 1 97.06 93 TYR A C 1
ATOM 722 O O . TYR A 1 93 ? 2.033 -15.18 12.547 1 97.06 93 TYR A O 1
ATOM 730 N N . MET A 1 94 ? 2.055 -16.75 14.07 1 97.56 94 MET A N 1
ATOM 731 C CA . MET A 1 94 ? 1.934 -15.812 15.18 1 97.56 94 MET A CA 1
ATOM 732 C C . MET A 1 94 ? 3.301 -15.273 15.594 1 97.56 94 MET A C 1
ATOM 734 O O . MET A 1 94 ? 3.393 -14.352 16.406 1 97.56 94 MET A O 1
ATOM 738 N N . ASP A 1 95 ? 4.336 -15.844 15 1 95.88 95 ASP A N 1
ATOM 739 C CA . ASP A 1 95 ? 5.672 -15.367 15.344 1 95.88 95 ASP A CA 1
ATOM 740 C C . ASP A 1 95 ? 5.82 -13.883 15.031 1 95.88 95 ASP A C 1
ATOM 742 O O . ASP A 1 95 ? 5.512 -13.438 13.922 1 95.88 95 ASP A O 1
ATOM 746 N N . GLY A 1 96 ? 6.242 -13.086 16 1 94.06 96 GLY A N 1
ATOM 747 C CA . GLY A 1 96 ? 6.488 -11.664 15.82 1 94.06 96 GLY A CA 1
ATOM 748 C C . GLY A 1 96 ? 5.258 -10.805 16.047 1 94.06 96 GLY A C 1
ATOM 749 O O . GLY A 1 96 ? 5.332 -9.578 16 1 94.06 96 GLY A O 1
ATOM 750 N N . VAL A 1 97 ? 4.137 -11.461 16.281 1 97 97 VAL A N 1
ATOM 751 C CA . VAL A 1 97 ? 2.898 -10.727 16.516 1 97 97 VAL A CA 1
ATOM 752 C C . VAL A 1 97 ? 2.92 -10.109 17.922 1 97 97 VAL A C 1
ATOM 754 O O . VAL A 1 97 ? 3.277 -10.773 18.891 1 97 97 VAL A O 1
ATOM 757 N N . VAL A 1 98 ? 2.686 -8.812 18 1 96.81 98 VAL A N 1
ATOM 758 C CA . VAL A 1 98 ? 2.396 -8.164 19.281 1 96.81 98 VAL A CA 1
ATOM 759 C C . VAL A 1 98 ? 0.932 -8.383 19.641 1 96.81 98 VAL A C 1
ATOM 761 O O . VAL A 1 98 ? 0.043 -7.711 19.109 1 96.81 98 VAL A O 1
ATOM 764 N N . SER A 1 99 ? 0.698 -9.344 20.516 1 95.75 99 SER A N 1
ATOM 765 C CA . SER A 1 99 ? -0.661 -9.672 20.938 1 95.75 99 SER A CA 1
ATOM 766 C C . SER A 1 99 ? -1.19 -8.664 21.953 1 95.75 99 SER A C 1
ATOM 768 O O . SER A 1 99 ? -1.222 -8.938 23.156 1 95.75 99 SER A O 1
ATOM 770 N N . ALA A 1 100 ? -1.587 -7.531 21.484 1 96 100 ALA A N 1
ATOM 771 C CA . ALA A 1 100 ? -2.07 -6.406 22.281 1 96 100 ALA A CA 1
ATOM 772 C C . ALA A 1 100 ? -2.777 -5.379 21.391 1 96 100 ALA A C 1
ATOM 774 O O . ALA A 1 100 ? -2.822 -5.523 20.172 1 96 100 ALA A O 1
ATOM 775 N N . LYS A 1 101 ? -3.438 -4.531 22 1 96.81 101 LYS A N 1
ATOM 776 C CA . LYS A 1 101 ? -3.846 -3.271 21.391 1 96.81 101 LYS A CA 1
ATOM 777 C C . LYS A 1 101 ? -2.793 -2.188 21.609 1 96.81 101 LYS A C 1
ATOM 779 O O . LYS A 1 101 ? -2.506 -1.814 22.75 1 96.81 101 LYS A O 1
ATOM 784 N N . PHE A 1 102 ? -2.23 -1.73 20.484 1 97.69 102 PHE A N 1
ATOM 785 C CA . PHE A 1 102 ? -1.131 -0.791 20.672 1 97.69 102 PHE A CA 1
ATOM 786 C C . PHE A 1 102 ? -1.196 0.329 19.641 1 97.69 102 PHE A C 1
ATOM 788 O O . PHE A 1 102 ? -1.997 0.272 18.703 1 97.69 102 PHE A O 1
ATOM 795 N N . THR A 1 103 ? -0.505 1.371 19.844 1 98.19 103 THR A N 1
ATOM 796 C CA . THR A 1 103 ? -0.401 2.545 19 1 98.19 103 THR A CA 1
ATOM 797 C C . THR A 1 103 ? 1.048 3.014 18.891 1 98.19 103 THR A C 1
ATOM 799 O O . THR A 1 103 ? 1.878 2.672 19.734 1 98.19 103 THR A O 1
ATOM 802 N N . ALA A 1 104 ? 1.342 3.604 17.812 1 98.5 104 ALA A N 1
ATOM 803 C CA . ALA A 1 104 ? 2.678 4.168 17.641 1 98.5 104 ALA A CA 1
ATOM 804 C C . ALA A 1 104 ? 2.744 5.598 18.156 1 98.5 104 ALA A C 1
ATOM 806 O O . ALA A 1 104 ? 1.883 6.422 17.844 1 98.5 104 ALA A O 1
ATOM 807 N N . GLN A 1 105 ? 3.729 5.891 19.031 1 98.31 105 GLN A N 1
ATOM 808 C CA . GLN A 1 105 ? 4.031 7.23 19.516 1 98.31 105 GLN A CA 1
ATOM 809 C C . GLN A 1 105 ? 5.527 7.527 19.422 1 98.31 105 GLN A C 1
ATOM 811 O O . GLN A 1 105 ? 6.355 6.645 19.656 1 98.31 105 GLN A O 1
ATOM 816 N N . THR A 1 106 ? 5.852 8.734 19.094 1 97.38 106 THR A N 1
ATOM 817 C CA . THR A 1 106 ? 7.254 9.109 18.953 1 97.38 106 THR A CA 1
ATOM 818 C C . THR A 1 106 ? 7.949 9.125 20.312 1 97.38 106 THR A C 1
ATOM 820 O O . THR A 1 106 ? 7.488 9.781 21.25 1 97.38 106 THR A O 1
ATOM 823 N N . PRO A 1 107 ? 9.062 8.43 20.438 1 96.81 107 PRO A N 1
ATOM 824 C CA . PRO A 1 107 ? 9.844 8.539 21.672 1 96.81 107 PRO A CA 1
ATOM 825 C C . PRO A 1 107 ? 10.648 9.836 21.75 1 96.81 107 PRO A C 1
ATOM 827 O O . PRO A 1 107 ? 10.891 10.477 20.734 1 96.81 107 PRO A O 1
ATOM 830 N N . TYR A 1 108 ? 11.062 10.156 22.984 1 94.19 108 TYR A N 1
ATOM 831 C CA . TYR A 1 108 ? 12.008 11.242 23.172 1 94.19 108 TYR A CA 1
ATOM 832 C C . TYR A 1 108 ? 13.391 10.859 22.672 1 94.19 108 TYR A C 1
ATOM 834 O O . TYR A 1 108 ? 13.641 9.695 22.344 1 94.19 108 TYR A O 1
ATOM 842 N N . ALA A 1 109 ? 14.242 11.859 22.656 1 92.12 109 ALA A N 1
ATOM 843 C CA . ALA A 1 109 ? 15.602 11.656 22.156 1 92.12 109 ALA A CA 1
ATOM 844 C C . ALA A 1 109 ? 16.359 10.656 23.031 1 92.12 109 ALA A C 1
ATOM 846 O O . ALA A 1 109 ? 17.297 9.992 22.562 1 92.12 109 ALA A O 1
ATOM 847 N N . ASN A 1 110 ? 15.969 10.5 24.25 1 91.88 110 ASN A N 1
ATOM 848 C CA . ASN A 1 110 ? 16.641 9.57 25.156 1 91.88 110 ASN A CA 1
ATOM 849 C C . ASN A 1 110 ? 16.031 8.18 25.094 1 91.88 110 ASN A C 1
ATOM 851 O O . ASN A 1 110 ? 16.422 7.285 25.844 1 91.88 110 ASN A O 1
ATOM 855 N N . GLY A 1 111 ? 14.945 8.016 24.266 1 93.38 111 GLY A N 1
ATOM 856 C CA . GLY A 1 111 ? 14.352 6.711 24.047 1 93.38 111 GLY A CA 1
ATOM 857 C C . GLY A 1 111 ? 13.117 6.465 24.906 1 93.38 111 GLY A C 1
ATOM 858 O O . GLY A 1 111 ? 12.414 5.473 24.719 1 93.38 111 GLY A O 1
ATOM 859 N N . GLN A 1 112 ? 12.852 7.391 25.781 1 94.38 112 GLN A N 1
ATOM 860 C CA . GLN A 1 112 ? 11.695 7.242 26.656 1 94.38 112 GLN A CA 1
ATOM 861 C C . GLN A 1 112 ? 10.445 7.844 26.016 1 94.38 112 GLN A C 1
ATOM 863 O O . GLN A 1 112 ? 10.539 8.617 25.062 1 94.38 112 GLN A O 1
ATOM 868 N N . PHE A 1 113 ? 9.336 7.348 26.516 1 96.62 113 PHE A N 1
ATOM 869 C CA . PHE A 1 113 ? 8.07 7.883 26.016 1 96.62 113 PHE A CA 1
ATOM 870 C C . PHE A 1 113 ? 7.469 8.844 27.031 1 96.62 113 PHE A C 1
ATOM 872 O O . PHE A 1 113 ? 7.609 8.656 28.25 1 96.62 113 PHE A O 1
ATOM 879 N N . GLY A 1 114 ? 6.914 9.875 26.531 1 95.94 114 GLY A N 1
ATOM 880 C CA . GLY A 1 114 ? 6.184 10.82 27.359 1 95.94 114 GLY A CA 1
ATOM 881 C C . GLY A 1 114 ? 4.68 10.641 27.297 1 95.94 114 GLY A C 1
ATOM 882 O O . GLY A 1 114 ? 4.188 9.508 27.203 1 95.94 114 GLY A O 1
ATOM 883 N N . THR A 1 115 ? 3.951 11.766 27.406 1 95.31 115 THR A N 1
ATOM 884 C CA . THR A 1 115 ? 2.494 11.727 27.422 1 95.31 115 THR A CA 1
ATOM 885 C C . THR A 1 115 ? 1.909 12.469 26.234 1 95.31 115 THR A C 1
ATOM 887 O O . THR A 1 115 ? 0.693 12.477 26.031 1 95.31 115 THR A O 1
ATOM 890 N N . GLU A 1 116 ? 2.75 13.055 25.469 1 94.94 116 GLU A N 1
ATOM 891 C CA . GLU A 1 116 ? 2.264 13.883 24.375 1 94.94 116 GLU A CA 1
ATOM 892 C C . GLU A 1 116 ? 1.896 13.023 23.156 1 94.94 116 GLU A C 1
ATOM 894 O O . GLU A 1 116 ? 2.67 12.148 22.75 1 94.94 116 GLU A O 1
ATOM 899 N N . LEU A 1 117 ? 0.724 13.32 22.688 1 95.06 117 LEU A N 1
ATOM 900 C CA . LEU A 1 117 ? 0.203 12.578 21.547 1 95.06 117 LEU A CA 1
ATOM 901 C C . LEU A 1 117 ? 0.793 13.102 20.234 1 95.06 117 LEU A C 1
ATOM 903 O O . LEU A 1 117 ? 0.871 14.312 20.031 1 95.06 117 LEU A O 1
ATOM 907 N N . ALA A 1 118 ? 1.194 12.055 19.344 1 96.62 118 ALA A N 1
ATOM 908 C CA . ALA A 1 118 ? 1.755 12.492 18.078 1 96.62 118 ALA A CA 1
ATOM 909 C C . ALA A 1 118 ? 2.666 13.703 18.266 1 96.62 118 ALA A C 1
ATOM 911 O O . ALA A 1 118 ? 2.469 14.742 17.625 1 96.62 118 ALA A O 1
ATOM 912 N N . SER A 1 119 ? 3.76 13.539 19.031 1 96.44 119 SER A N 1
ATOM 913 C CA . SER A 1 119 ? 4.52 14.648 19.609 1 96.44 119 SER A CA 1
ATOM 914 C C . SER A 1 119 ? 5.465 15.258 18.578 1 96.44 119 SER A C 1
ATOM 916 O O . SER A 1 119 ? 6.066 16.312 18.844 1 96.44 119 SER A O 1
ATOM 918 N N . GLU A 1 120 ? 5.598 14.648 17.438 1 96.62 120 GLU A N 1
ATOM 919 C CA . GLU A 1 120 ? 6.457 15.172 16.375 1 96.62 120 GLU A CA 1
ATOM 920 C C . GLU A 1 120 ? 5.773 15.078 15.016 1 96.62 120 GLU A C 1
ATOM 922 O O . GLU A 1 120 ? 4.863 14.273 14.828 1 96.62 120 GLU A O 1
ATOM 927 N N . SER A 1 121 ? 6.191 15.984 14.117 1 97.44 121 SER A N 1
ATOM 928 C CA . SER A 1 121 ? 5.785 15.852 12.727 1 97.44 121 SER A CA 1
ATOM 929 C C . SER A 1 121 ? 6.426 14.625 12.078 1 97.44 121 SER A C 1
ATOM 931 O O . SER A 1 121 ? 7.484 14.164 12.516 1 97.44 121 SER A O 1
ATOM 933 N N . ILE A 1 122 ? 5.777 14.086 11.094 1 98.25 122 ILE A N 1
ATOM 934 C CA . ILE A 1 122 ? 6.348 12.992 10.312 1 98.25 122 ILE A CA 1
ATOM 935 C C . ILE A 1 122 ? 6.086 13.234 8.828 1 98.25 122 ILE A C 1
ATOM 937 O O . ILE A 1 122 ? 5.242 14.055 8.461 1 98.25 122 ILE A O 1
ATOM 941 N N . VAL A 1 123 ? 6.848 12.555 8.016 1 98.69 123 VAL A N 1
ATOM 942 C CA . VAL A 1 123 ? 6.629 12.562 6.57 1 98.69 123 VAL A CA 1
ATOM 943 C C . VAL A 1 123 ? 6.285 11.148 6.098 1 98.69 123 VAL A C 1
ATOM 945 O O . VAL A 1 123 ? 6.996 10.188 6.41 1 98.69 123 VAL A O 1
ATOM 948 N N . VAL A 1 124 ? 5.164 10.992 5.469 1 98.88 124 VAL A N 1
ATOM 949 C CA . VAL A 1 124 ? 4.789 9.758 4.781 1 98.88 124 VAL A CA 1
ATOM 950 C C . VAL A 1 124 ? 5 9.922 3.277 1 98.88 124 VAL A C 1
ATOM 952 O O . VAL A 1 124 ? 4.359 10.766 2.641 1 98.88 124 VAL A O 1
ATOM 955 N N . PHE A 1 125 ? 5.941 9.172 2.738 1 98.81 125 PHE A N 1
ATOM 956 C CA . PHE A 1 125 ? 6.375 9.289 1.351 1 98.81 125 PHE A CA 1
ATOM 957 C C . PHE A 1 125 ? 6.074 8.008 0.582 1 98.81 125 PHE A C 1
ATOM 959 O O . PHE A 1 125 ? 6.562 6.934 0.937 1 98.81 125 PHE A O 1
ATOM 966 N N . HIS A 1 126 ? 5.156 8.094 -0.427 1 98.88 126 HIS A N 1
ATOM 967 C CA . HIS A 1 126 ? 4.859 6.988 -1.331 1 98.88 126 HIS A CA 1
ATOM 968 C C . HIS A 1 126 ? 5.699 7.074 -2.602 1 98.88 126 HIS A C 1
ATOM 970 O O . HIS A 1 126 ? 5.699 8.102 -3.281 1 98.88 126 HIS A O 1
ATOM 976 N N . LEU A 1 127 ? 6.402 6.027 -2.893 1 98.62 127 LEU A N 1
ATOM 977 C CA . LEU A 1 127 ? 7.172 5.91 -4.125 1 98.62 127 LEU A CA 1
ATOM 978 C C . LEU A 1 127 ? 6.754 4.676 -4.914 1 98.62 127 LEU A C 1
ATOM 980 O O . LEU A 1 127 ? 6.789 3.559 -4.391 1 98.62 127 LEU A O 1
ATOM 984 N N . GLY A 1 128 ? 6.383 4.902 -6.152 1 98.38 128 GLY A N 1
ATOM 985 C CA . GLY A 1 128 ? 5.871 3.76 -6.895 1 98.38 128 GLY A CA 1
ATOM 986 C C . GLY A 1 128 ? 6.332 3.729 -8.336 1 98.38 128 GLY A C 1
ATOM 987 O O . GLY A 1 128 ? 6.859 4.719 -8.852 1 98.38 128 GLY A O 1
ATOM 988 N N . ALA A 1 129 ? 6.125 2.596 -8.984 1 98.62 129 ALA A N 1
ATOM 989 C CA . ALA A 1 129 ? 6.43 2.352 -10.391 1 98.62 129 ALA A CA 1
ATOM 990 C C . ALA A 1 129 ? 5.551 1.24 -10.953 1 98.62 129 ALA A C 1
ATOM 992 O O . ALA A 1 129 ? 4.98 0.447 -10.203 1 98.62 129 ALA A O 1
ATOM 993 N N . ARG A 1 130 ? 5.43 1.271 -12.219 1 98.5 130 ARG A N 1
ATOM 994 C CA . ARG A 1 130 ? 4.707 0.225 -12.93 1 98.5 130 ARG A CA 1
ATOM 995 C C . ARG A 1 130 ? 5.262 0.04 -14.336 1 98.5 130 ARG A C 1
ATOM 997 O O . ARG A 1 130 ? 5.656 1.01 -14.984 1 98.5 130 ARG A O 1
ATOM 1004 N N . SER A 1 131 ? 5.34 -1.187 -14.773 1 98.62 131 SER A N 1
ATOM 1005 C CA . SER A 1 131 ? 5.633 -1.489 -16.172 1 98.62 131 SER A CA 1
ATOM 1006 C C . SER A 1 131 ? 4.355 -1.647 -16.984 1 98.62 131 SER A C 1
ATOM 1008 O O . SER A 1 131 ? 3.564 -2.559 -16.734 1 98.62 131 SER A O 1
ATOM 1010 N N . ASN A 1 132 ? 4.141 -0.782 -17.891 1 98.44 132 ASN A N 1
ATOM 1011 C CA . ASN A 1 132 ? 3.051 -0.928 -18.859 1 98.44 132 ASN A CA 1
ATOM 1012 C C . ASN A 1 132 ? 3.535 -1.533 -20.172 1 98.44 132 ASN A C 1
ATOM 1014 O O . ASN A 1 132 ? 3.299 -0.974 -21.234 1 98.44 132 ASN A O 1
ATOM 1018 N N . HIS A 1 133 ? 4.211 -2.615 -20.016 1 98.5 133 HIS A N 1
ATOM 1019 C CA . HIS A 1 133 ? 4.836 -3.334 -21.125 1 98.5 133 HIS A CA 1
ATOM 1020 C C . HIS A 1 133 ? 4.586 -4.836 -21.016 1 98.5 133 HIS A C 1
ATOM 1022 O O . HIS A 1 133 ? 4.566 -5.387 -19.922 1 98.5 133 HIS A O 1
ATOM 1028 N N . PRO A 1 134 ? 4.441 -5.496 -22.188 1 97.88 134 PRO A N 1
ATOM 1029 C CA . PRO A 1 134 ? 4.16 -6.934 -22.156 1 97.88 134 PRO A CA 1
ATOM 1030 C C . PRO A 1 134 ? 5.297 -7.742 -21.516 1 97.88 134 PRO A C 1
ATOM 1032 O O . PRO A 1 134 ? 5.074 -8.852 -21.031 1 97.88 134 PRO A O 1
ATOM 1035 N N . LEU A 1 135 ? 6.492 -7.234 -21.453 1 97.94 135 LEU A N 1
ATOM 1036 C CA . LEU A 1 135 ? 7.621 -7.957 -20.875 1 97.94 135 LEU A CA 1
ATOM 1037 C C . LEU A 1 135 ? 7.738 -7.672 -19.391 1 97.94 135 LEU A C 1
ATOM 1039 O O . LEU A 1 135 ? 8.664 -8.164 -18.734 1 97.94 135 LEU A O 1
ATOM 1043 N N . GLY A 1 136 ? 6.91 -6.844 -18.844 1 97.12 136 GLY A N 1
ATOM 1044 C CA . GLY A 1 136 ? 6.898 -6.57 -17.422 1 97.12 136 GLY A CA 1
ATOM 1045 C C . GLY A 1 136 ? 8.219 -6.023 -16.906 1 97.12 136 GLY A C 1
ATOM 1046 O O . GLY A 1 136 ? 8.758 -5.07 -17.469 1 97.12 136 GLY A O 1
ATOM 1047 N N . PRO A 1 137 ? 8.719 -6.617 -15.914 1 95.5 137 PRO A N 1
ATOM 1048 C CA . PRO A 1 137 ? 9.953 -6.133 -15.297 1 95.5 137 PRO A CA 1
ATOM 1049 C C . PRO A 1 137 ? 11.164 -6.277 -16.203 1 95.5 137 PRO A C 1
ATOM 1051 O O . PRO A 1 137 ? 12.219 -5.699 -15.93 1 95.5 137 PRO A O 1
ATOM 1054 N N . LEU A 1 138 ? 11.031 -7.004 -17.266 1 96.62 138 LEU A N 1
ATOM 1055 C CA . LEU A 1 138 ? 12.156 -7.223 -18.172 1 96.62 138 LEU A CA 1
ATOM 1056 C C . LEU A 1 138 ? 12.102 -6.254 -19.344 1 96.62 138 LEU A C 1
ATOM 1058 O O . LEU A 1 138 ? 12.961 -6.297 -20.234 1 96.62 138 LEU A O 1
ATOM 1062 N N . ALA A 1 139 ? 11.125 -5.402 -19.328 1 98.25 139 ALA A N 1
ATOM 1063 C CA . ALA A 1 139 ? 10.984 -4.422 -20.406 1 98.25 139 ALA A CA 1
ATOM 1064 C C . ALA A 1 139 ? 12.188 -3.488 -20.453 1 98.25 139 ALA A C 1
ATOM 1066 O O . ALA A 1 139 ? 12.898 -3.322 -19.453 1 98.25 139 ALA A O 1
ATOM 1067 N N . PRO A 1 140 ? 12.383 -2.908 -21.625 1 97.88 140 PRO A N 1
ATOM 1068 C CA . PRO A 1 140 ? 13.492 -1.96 -21.75 1 97.88 140 PRO A CA 1
ATOM 1069 C C . PRO A 1 140 ? 13.445 -0.854 -20.703 1 97.88 140 PRO A C 1
ATOM 1071 O O . PRO A 1 140 ? 12.391 -0.258 -20.469 1 97.88 140 PRO A O 1
ATOM 1074 N N . GLY A 1 141 ? 14.609 -0.625 -20.047 1 98.25 141 GLY A N 1
ATOM 1075 C CA . GLY A 1 141 ? 14.719 0.451 -19.062 1 98.25 141 GLY A CA 1
ATOM 1076 C C . GLY A 1 141 ? 14.375 0.014 -17.656 1 98.25 141 GLY A C 1
ATOM 1077 O O . GLY A 1 141 ? 14.867 0.596 -16.688 1 98.25 141 GLY A O 1
ATOM 1078 N N . LEU A 1 142 ? 13.578 -1.021 -17.469 1 98.25 142 LEU A N 1
ATOM 1079 C CA . LEU A 1 142 ? 13.055 -1.387 -16.156 1 98.25 142 LEU A CA 1
ATOM 1080 C C . LEU A 1 142 ? 14.141 -2.043 -15.305 1 98.25 142 LEU A C 1
ATOM 1082 O O . LEU A 1 142 ? 14.25 -1.761 -14.109 1 98.25 142 LEU A O 1
ATOM 1086 N N . PRO A 1 143 ? 14.969 -2.949 -15.891 1 97.94 143 PRO A N 1
ATOM 1087 C CA . PRO A 1 143 ? 16.031 -3.512 -15.062 1 97.94 143 PRO A CA 1
ATOM 1088 C C . PRO A 1 143 ? 16.984 -2.445 -14.508 1 97.94 143 PRO A C 1
ATOM 1090 O O . PRO A 1 143 ? 17.359 -2.504 -13.336 1 97.94 143 PRO A O 1
ATOM 1093 N N . GLU A 1 144 ? 17.281 -1.468 -15.312 1 98.25 144 GLU A N 1
ATOM 1094 C CA . GLU A 1 144 ? 18.156 -0.388 -14.859 1 98.25 144 GLU A CA 1
ATOM 1095 C C . GLU A 1 144 ? 17.453 0.479 -13.82 1 98.25 144 GLU A C 1
ATOM 1097 O O . GLU A 1 144 ? 18.078 0.909 -12.844 1 98.25 144 GLU A O 1
ATOM 1102 N N . LEU A 1 145 ? 16.188 0.768 -14.008 1 98.12 145 LEU A N 1
ATOM 1103 C CA . LEU A 1 145 ? 15.422 1.484 -12.992 1 98.12 145 LEU A CA 1
ATOM 1104 C C . LEU A 1 145 ? 15.477 0.759 -11.656 1 98.12 145 LEU A C 1
ATOM 1106 O O . LEU A 1 145 ? 15.742 1.377 -10.617 1 98.12 145 LEU A O 1
ATOM 1110 N N . GLY A 1 146 ? 15.234 -0.518 -11.719 1 97 146 GLY A N 1
ATOM 1111 C CA . GLY A 1 146 ? 15.289 -1.322 -10.508 1 97 146 GLY A CA 1
ATOM 1112 C C . GLY A 1 146 ? 16.625 -1.255 -9.805 1 97 146 GLY A C 1
ATOM 1113 O O . GLY A 1 146 ? 16.688 -1.151 -8.578 1 97 146 GLY A O 1
ATOM 1114 N N . LYS A 1 147 ? 17.672 -1.374 -10.555 1 97.38 147 LYS A N 1
ATOM 1115 C CA . LYS A 1 147 ? 19.016 -1.311 -10.016 1 97.38 147 LYS A CA 1
ATOM 1116 C C . LYS A 1 147 ? 19.281 0.023 -9.32 1 97.38 147 LYS A C 1
ATOM 1118 O O . LYS A 1 147 ? 19.828 0.061 -8.219 1 97.38 147 LYS A O 1
ATOM 1123 N N . ARG A 1 148 ? 18.906 1.079 -9.914 1 97.25 148 ARG A N 1
ATOM 1124 C CA . ARG A 1 148 ? 19.156 2.41 -9.367 1 97.25 148 ARG A CA 1
ATOM 1125 C C . ARG A 1 148 ? 18.328 2.637 -8.102 1 97.25 148 ARG A C 1
ATOM 1127 O O . ARG A 1 148 ? 18.828 3.207 -7.129 1 97.25 148 ARG A O 1
ATOM 1134 N N . VAL A 1 149 ? 17.109 2.188 -8.117 1 96.31 149 VAL A N 1
ATOM 1135 C CA . VAL A 1 149 ? 16.266 2.299 -6.93 1 96.31 149 VAL A CA 1
ATOM 1136 C C . VAL A 1 149 ? 16.875 1.487 -5.789 1 96.31 149 VAL A C 1
ATOM 1138 O O . VAL A 1 149 ? 16.891 1.939 -4.641 1 96.31 149 VAL A O 1
ATOM 1141 N N . ALA A 1 150 ? 17.328 0.313 -6.113 1 94.56 150 ALA A N 1
ATOM 1142 C CA . ALA A 1 150 ? 17.969 -0.523 -5.105 1 94.56 150 ALA A CA 1
ATOM 1143 C C . ALA A 1 150 ? 19.172 0.185 -4.496 1 94.56 150 ALA A C 1
ATOM 1145 O O . ALA A 1 150 ? 19.359 0.17 -3.277 1 94.56 150 ALA A O 1
ATOM 1146 N N . GLN A 1 151 ? 19.984 0.816 -5.309 1 96 151 GLN A N 1
ATOM 1147 C CA . GLN A 1 151 ? 21.156 1.548 -4.84 1 96 151 GLN A CA 1
ATOM 1148 C C . GLN A 1 151 ? 20.75 2.705 -3.93 1 96 151 GLN A C 1
ATOM 1150 O O . GLN A 1 151 ? 21.391 2.955 -2.91 1 96 151 GLN A O 1
ATOM 1155 N N . MET A 1 152 ? 19.734 3.363 -4.312 1 96.25 152 MET A N 1
ATOM 1156 C CA . MET A 1 152 ? 19.25 4.477 -3.502 1 96.25 152 MET A CA 1
ATOM 1157 C C . MET A 1 152 ? 18.734 3.984 -2.154 1 96.25 152 MET A C 1
ATOM 1159 O O . MET A 1 152 ? 18.953 4.629 -1.127 1 96.25 152 MET A O 1
ATOM 1163 N N . ASN A 1 153 ? 18.062 2.908 -2.199 1 93.38 153 ASN A N 1
ATOM 1164 C CA . ASN A 1 153 ? 17.578 2.322 -0.952 1 93.38 153 ASN A CA 1
ATOM 1165 C C . ASN A 1 153 ? 18.734 1.912 -0.046 1 93.38 153 ASN A C 1
ATOM 1167 O O . ASN A 1 153 ? 18.688 2.113 1.169 1 93.38 153 ASN A O 1
ATOM 1171 N N . ILE A 1 154 ? 19.719 1.318 -0.64 1 91.5 154 ILE A N 1
ATOM 1172 C CA . ILE A 1 154 ? 20.891 0.927 0.117 1 91.5 154 ILE A CA 1
ATOM 1173 C C . ILE A 1 154 ? 21.531 2.16 0.762 1 91.5 154 ILE A C 1
ATOM 1175 O O . ILE A 1 154 ? 21.875 2.143 1.948 1 91.5 154 ILE A O 1
ATOM 1179 N N . GLU A 1 155 ? 21.656 3.215 0.04 1 92.25 155 GLU A N 1
ATOM 1180 C CA . GLU A 1 155 ? 22.234 4.445 0.568 1 92.25 155 GLU A CA 1
ATOM 1181 C C . GLU A 1 155 ? 21.406 4.992 1.728 1 92.25 155 GLU A C 1
ATOM 1183 O O . GLU A 1 155 ? 21.953 5.355 2.771 1 92.25 155 GLU A O 1
ATOM 1188 N N . MET A 1 156 ? 20.172 5.086 1.522 1 92.38 156 MET A N 1
ATOM 1189 C CA . MET A 1 156 ? 19.281 5.621 2.559 1 92.38 156 MET A CA 1
ATOM 1190 C C . MET A 1 156 ? 19.391 4.801 3.838 1 92.38 156 MET A C 1
ATOM 1192 O O . MET A 1 156 ? 19.406 5.355 4.938 1 92.38 156 MET A O 1
ATOM 1196 N N . ASN A 1 157 ? 19.5 3.51 3.674 1 88.5 157 ASN A N 1
ATOM 1197 C CA . ASN A 1 157 ? 19.562 2.607 4.816 1 88.5 157 ASN A CA 1
ATOM 1198 C C . ASN A 1 157 ? 20.938 2.613 5.477 1 88.5 157 ASN A C 1
ATOM 1200 O O . ASN A 1 157 ? 21.078 2.199 6.629 1 88.5 157 ASN A O 1
ATOM 1204 N N . SER A 1 158 ? 21.938 3.025 4.742 1 87.25 158 SER A N 1
ATOM 1205 C CA . SER A 1 158 ? 23.297 3.02 5.277 1 87.25 158 SER A CA 1
ATOM 1206 C C . SER A 1 158 ? 23.516 4.199 6.211 1 87.25 158 SER A C 1
ATOM 1208 O O . SER A 1 158 ? 24.469 4.191 7.012 1 87.25 158 SER A O 1
ATOM 1210 N N . ASN A 1 159 ? 22.75 5.223 6.152 1 90.38 159 ASN A N 1
ATOM 1211 C CA . ASN A 1 159 ? 22.812 6.395 7.023 1 90.38 159 ASN A CA 1
ATOM 1212 C C . ASN A 1 159 ? 21.422 6.938 7.348 1 90.38 159 ASN A C 1
ATOM 1214 O O . ASN A 1 159 ? 21.125 8.094 7.055 1 90.38 159 ASN A O 1
ATOM 1218 N N . PRO A 1 160 ? 20.672 6.094 7.965 1 91.81 160 PRO A N 1
ATOM 1219 C CA . PRO A 1 160 ? 19.266 6.438 8.164 1 91.81 160 PRO A CA 1
ATOM 1220 C C . PRO A 1 160 ? 19.078 7.688 9.016 1 91.81 160 PRO A C 1
ATOM 1222 O O . PRO A 1 160 ? 18.141 8.453 8.805 1 91.81 160 PRO A O 1
ATOM 1225 N N . VAL A 1 161 ? 19.938 7.961 9.945 1 91 161 VAL A N 1
ATOM 1226 C CA . VAL A 1 161 ? 19.828 9.125 10.812 1 91 161 VAL A CA 1
ATOM 1227 C C . VAL A 1 161 ? 19.984 10.398 10 1 91 161 VAL A C 1
ATOM 1229 O O . VAL A 1 161 ? 19.188 11.336 10.117 1 91 161 VAL A O 1
ATOM 1232 N N . ASN A 1 162 ? 20.969 10.422 9.141 1 92.12 162 ASN A N 1
ATOM 1233 C CA . ASN A 1 162 ? 21.219 11.57 8.281 1 92.12 162 ASN A CA 1
ATOM 1234 C C . ASN A 1 162 ? 20.047 11.82 7.328 1 92.12 162 ASN A C 1
ATOM 1236 O O . ASN A 1 162 ? 19.703 12.977 7.059 1 92.12 162 ASN A O 1
ATOM 1240 N N . TYR A 1 163 ? 19.406 10.797 6.863 1 94.62 163 TYR A N 1
ATOM 1241 C CA . TYR A 1 163 ? 18.375 10.938 5.844 1 94.62 163 TYR A CA 1
ATOM 1242 C C . TYR A 1 163 ? 16.984 10.883 6.469 1 94.62 163 TYR A C 1
ATOM 1244 O O . TYR A 1 163 ? 15.977 10.836 5.758 1 94.62 163 TYR A O 1
ATOM 1252 N N . GLY A 1 164 ? 16.953 10.82 7.746 1 96.06 164 GLY A N 1
ATOM 1253 C CA . GLY A 1 164 ? 15.688 10.883 8.461 1 96.06 164 GLY A CA 1
ATOM 1254 C C . GLY A 1 164 ? 14.828 9.648 8.266 1 96.06 164 GLY A C 1
ATOM 1255 O O . GLY A 1 164 ? 13.609 9.688 8.484 1 96.06 164 GLY A O 1
ATOM 1256 N N . LEU A 1 165 ? 15.414 8.562 7.805 1 96.69 165 LEU A N 1
ATOM 1257 C CA . LEU A 1 165 ? 14.648 7.348 7.531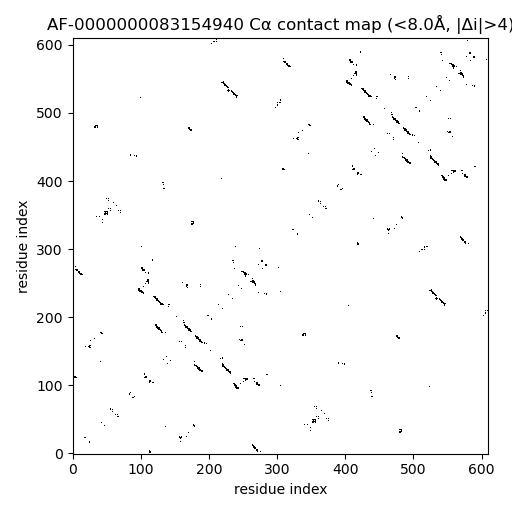 1 96.69 165 LEU A CA 1
ATOM 1258 C C . LEU A 1 165 ? 14.297 6.625 8.828 1 96.69 165 LEU A C 1
ATOM 1260 O O . LEU A 1 165 ? 15.18 6.32 9.633 1 96.69 165 LEU A O 1
ATOM 1264 N N . LEU A 1 166 ? 13 6.348 8.992 1 96.88 166 LEU A N 1
ATOM 1265 C CA . LEU A 1 166 ? 12.531 5.629 10.172 1 96.88 166 LEU A CA 1
ATOM 1266 C C . LEU A 1 166 ? 12.117 4.207 9.812 1 96.88 166 LEU A C 1
ATOM 1268 O O . LEU A 1 166 ? 12.195 3.305 10.648 1 96.88 166 LEU A O 1
ATOM 1272 N N . GLY A 1 167 ? 11.648 4.031 8.609 1 95.31 167 GLY A N 1
ATOM 1273 C CA . GLY A 1 167 ? 11.211 2.715 8.172 1 95.31 167 GLY A CA 1
ATOM 1274 C C . GLY A 1 167 ? 10.594 2.725 6.785 1 95.31 167 GLY A C 1
ATOM 1275 O O . GLY A 1 167 ? 10.305 3.791 6.238 1 95.31 167 GLY A O 1
ATOM 1276 N N . THR A 1 168 ? 10.461 1.544 6.215 1 95.12 168 THR A N 1
ATOM 1277 C CA . THR A 1 168 ? 9.852 1.366 4.902 1 95.12 168 THR A CA 1
ATOM 1278 C C . THR A 1 168 ? 8.977 0.12 4.875 1 95.12 168 THR A C 1
ATOM 1280 O O . THR A 1 168 ? 9.125 -0.772 5.715 1 95.12 168 THR A O 1
ATOM 1283 N N . SER A 1 169 ? 8.062 0.12 3.98 1 94.62 169 SER A N 1
ATOM 1284 C CA . SER A 1 169 ? 7.281 -1.073 3.668 1 94.62 169 SER A CA 1
ATOM 1285 C C . SER A 1 169 ? 6.969 -1.156 2.178 1 94.62 169 SER A C 1
ATOM 1287 O O . SER A 1 169 ? 6.707 -0.137 1.536 1 94.62 169 SER A O 1
ATOM 1289 N N . ALA A 1 170 ? 7.012 -2.332 1.632 1 96.25 170 ALA A N 1
ATOM 1290 C CA . ALA A 1 170 ? 6.789 -2.553 0.205 1 96.25 170 ALA A CA 1
ATOM 1291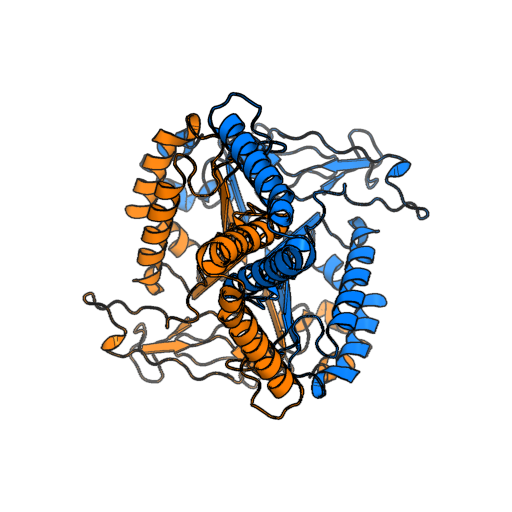 C C . ALA A 1 170 ? 5.418 -3.174 -0.045 1 96.25 170 ALA A C 1
ATOM 1293 O O . ALA A 1 170 ? 4.996 -4.078 0.682 1 96.25 170 ALA A O 1
ATOM 1294 N N . TRP A 1 171 ? 4.777 -2.697 -1.088 1 97.62 171 TRP A N 1
ATOM 1295 C CA . TRP A 1 171 ? 3.396 -3.078 -1.362 1 97.62 171 TRP A CA 1
ATOM 1296 C C . TRP A 1 171 ? 3.186 -3.322 -2.854 1 97.62 171 TRP A C 1
ATOM 1298 O O . TRP A 1 171 ? 3.898 -2.758 -3.688 1 97.62 171 TRP A O 1
ATOM 1308 N N . LEU A 1 172 ? 2.223 -4.148 -3.129 1 97.44 172 LEU A N 1
ATOM 1309 C CA . LEU A 1 172 ? 1.777 -4.469 -4.48 1 97.44 172 LEU A CA 1
ATOM 1310 C C . LEU A 1 172 ? 0.298 -4.141 -4.656 1 97.44 172 LEU A C 1
ATOM 1312 O O . LEU A 1 172 ? -0.533 -4.543 -3.84 1 97.44 172 LEU A O 1
ATOM 1316 N N . LYS A 1 173 ? 0.013 -3.4 -5.738 1 97.31 173 LYS A N 1
ATOM 1317 C CA . LYS A 1 173 ? -1.376 -3.02 -5.977 1 97.31 173 LYS A CA 1
ATOM 1318 C C . LYS A 1 173 ? -2.209 -4.219 -6.414 1 97.31 173 LYS A C 1
ATOM 1320 O O . LYS A 1 173 ? -1.664 -5.285 -6.707 1 97.31 173 LYS A O 1
ATOM 1325 N N . GLN A 1 174 ? -3.584 -4.105 -6.363 1 96 174 GLN A N 1
ATOM 1326 C CA . GLN A 1 174 ? -4.473 -5.223 -6.656 1 96 174 GLN A CA 1
ATOM 1327 C C . GLN A 1 174 ? -5.426 -4.883 -7.801 1 96 174 GLN A C 1
ATOM 1329 O O . GLN A 1 174 ? -6.574 -5.332 -7.812 1 96 174 GLN A O 1
ATOM 1334 N N . ASP A 1 175 ? -4.977 -4.172 -8.758 1 92.81 175 ASP A N 1
ATOM 1335 C CA . ASP A 1 175 ? -5.879 -3.645 -9.773 1 92.81 175 ASP A CA 1
ATOM 1336 C C . ASP A 1 175 ? -6.004 -4.613 -10.953 1 92.81 175 ASP A C 1
ATOM 1338 O O . ASP A 1 175 ? -7.031 -4.648 -11.625 1 92.81 175 ASP A O 1
ATOM 1342 N N . ASP A 1 176 ? -4.953 -5.352 -11.242 1 94.75 176 ASP A N 1
ATOM 1343 C CA . ASP A 1 176 ? -4.914 -6.25 -12.391 1 94.75 176 ASP A CA 1
ATOM 1344 C C . ASP A 1 176 ? -4.555 -7.672 -11.961 1 94.75 176 ASP A C 1
ATOM 1346 O O . ASP A 1 176 ? -3.971 -7.875 -10.898 1 94.75 176 ASP A O 1
ATOM 1350 N N . PRO A 1 177 ? -4.93 -8.602 -12.82 1 95.62 177 PRO A N 1
ATOM 1351 C CA . PRO A 1 177 ? -4.598 -9.984 -12.477 1 95.62 177 PRO A CA 1
ATOM 1352 C C . PRO A 1 177 ? -3.092 -10.227 -12.383 1 95.62 177 PRO A C 1
ATOM 1354 O O . PRO A 1 177 ? -2.654 -11.156 -11.703 1 95.62 177 PRO A O 1
ATOM 1357 N N . ALA A 1 178 ? -2.316 -9.438 -13.062 1 96.69 178 ALA A N 1
ATOM 1358 C CA . ALA A 1 178 ? -0.857 -9.477 -13.031 1 96.69 178 ALA A CA 1
ATOM 1359 C C . ALA A 1 178 ? -0.267 -8.141 -13.477 1 96.69 178 ALA A C 1
ATOM 1361 O O . ALA A 1 178 ? -0.987 -7.266 -13.977 1 96.69 178 ALA A O 1
ATOM 1362 N N . GLY A 1 179 ? 0.999 -8.008 -13.242 1 96.5 179 GLY A N 1
ATOM 1363 C CA . GLY A 1 179 ? 1.688 -6.824 -13.719 1 96.5 179 GLY A CA 1
ATOM 1364 C C . GLY A 1 179 ? 1.262 -5.559 -12.992 1 96.5 179 GLY A C 1
ATOM 1365 O O . GLY A 1 179 ? 1.012 -4.531 -13.633 1 96.5 179 GLY A O 1
ATOM 1366 N N . ASN A 1 180 ? 1.122 -5.629 -11.734 1 97.19 180 ASN A N 1
ATOM 1367 C CA . ASN A 1 180 ? 0.572 -4.512 -10.977 1 97.19 180 ASN A CA 1
ATOM 1368 C C . ASN A 1 180 ? 1.661 -3.525 -10.562 1 97.19 180 ASN A C 1
ATOM 1370 O O . ASN A 1 180 ? 2.85 -3.844 -10.625 1 97.19 180 ASN A O 1
ATOM 1374 N N . GLU A 1 181 ? 1.212 -2.385 -10.141 1 97.56 181 GLU A N 1
ATOM 1375 C CA . GLU A 1 181 ? 2.033 -1.31 -9.586 1 97.56 181 GLU A CA 1
ATOM 1376 C C . GLU A 1 181 ? 2.662 -1.718 -8.258 1 97.56 181 GLU A C 1
ATOM 1378 O O . GLU A 1 181 ? 2.006 -2.334 -7.418 1 97.56 181 GLU A O 1
ATOM 1383 N N . THR A 1 182 ? 3.961 -1.393 -8.133 1 97.56 182 THR A N 1
ATOM 1384 C CA . THR A 1 182 ? 4.625 -1.525 -6.84 1 97.56 182 THR A CA 1
ATOM 1385 C C . THR A 1 182 ? 4.75 -0.168 -6.156 1 97.56 182 THR A C 1
ATOM 1387 O O . THR A 1 182 ? 4.898 0.858 -6.82 1 97.56 182 THR A O 1
ATOM 1390 N N . MET A 1 183 ? 4.672 -0.196 -4.84 1 98.19 183 MET A N 1
ATOM 1391 C CA . MET A 1 183 ? 4.824 1.014 -4.035 1 98.19 183 MET A CA 1
ATOM 1392 C C . MET A 1 183 ? 5.625 0.729 -2.77 1 98.19 183 MET A C 1
ATOM 1394 O O . MET A 1 183 ? 5.43 -0.304 -2.127 1 98.19 183 MET A O 1
ATOM 1398 N N . THR A 1 184 ? 6.516 1.61 -2.439 1 97.38 184 THR A N 1
ATOM 1399 C CA . THR A 1 184 ? 7.164 1.627 -1.132 1 97.38 184 THR A CA 1
ATOM 1400 C C . THR A 1 184 ? 6.719 2.84 -0.322 1 97.38 184 THR A C 1
ATOM 1402 O O . THR A 1 184 ? 6.715 3.965 -0.828 1 97.38 184 THR A O 1
ATOM 1405 N N . ILE A 1 185 ? 6.293 2.586 0.869 1 98.31 185 ILE A N 1
ATOM 1406 C CA . ILE A 1 185 ? 6.008 3.67 1.802 1 98.31 185 ILE A CA 1
ATOM 1407 C C . ILE A 1 185 ? 7.227 3.934 2.68 1 98.31 185 ILE A C 1
ATOM 1409 O O . ILE A 1 185 ? 7.766 3.012 3.297 1 98.31 185 ILE A O 1
ATOM 1413 N N . TYR A 1 186 ? 7.68 5.16 2.637 1 98 186 TYR A N 1
ATOM 1414 C CA . TYR A 1 186 ? 8.734 5.625 3.529 1 98 186 TYR A CA 1
ATOM 1415 C C . TYR A 1 186 ? 8.164 6.477 4.656 1 98 186 TYR A C 1
ATOM 1417 O O . TYR A 1 186 ? 7.371 7.387 4.414 1 98 186 TYR A O 1
ATOM 1425 N N . TYR A 1 187 ? 8.508 6.113 5.84 1 98.19 187 TYR A N 1
ATOM 1426 C CA . TYR A 1 187 ? 8.273 6.973 6.992 1 98.19 187 TYR A CA 1
ATOM 1427 C C . TYR A 1 187 ? 9.539 7.719 7.391 1 98.19 187 TYR A C 1
ATOM 1429 O O . TYR A 1 187 ? 10.578 7.105 7.641 1 98.19 187 TYR A O 1
ATOM 1437 N N . LEU A 1 188 ? 9.43 9.031 7.434 1 98.31 188 LEU A N 1
ATOM 1438 C CA . LEU A 1 188 ? 10.617 9.852 7.652 1 98.31 188 LEU A CA 1
ATOM 1439 C C . LEU A 1 188 ? 10.383 10.852 8.781 1 98.31 188 LEU A C 1
ATOM 1441 O O . LEU A 1 188 ? 9.242 11.242 9.039 1 98.31 188 LEU A O 1
ATOM 1445 N N . ARG A 1 189 ? 11.469 11.297 9.352 1 96.81 189 ARG A N 1
ATOM 1446 C CA . ARG A 1 189 ? 11.438 12.227 10.477 1 96.81 189 ARG A CA 1
ATOM 1447 C C . ARG A 1 189 ? 11.008 13.617 10.023 1 96.81 189 ARG A C 1
ATOM 1449 O O . ARG A 1 189 ? 10.281 14.312 10.734 1 96.81 189 ARG A O 1
ATOM 1456 N N . ASP A 1 190 ? 11.523 14.031 8.883 1 95.75 190 ASP A N 1
ATOM 1457 C CA . ASP A 1 190 ? 11.219 15.367 8.391 1 95.75 190 ASP A CA 1
ATOM 1458 C C . ASP A 1 190 ? 11.5 15.484 6.895 1 95.75 190 ASP A C 1
ATOM 1460 O O . ASP A 1 190 ? 12.156 14.625 6.312 1 95.75 190 ASP A O 1
ATOM 1464 N N . TYR A 1 191 ? 10.938 16.531 6.332 1 95.81 191 TYR A N 1
ATOM 1465 C CA . TYR A 1 191 ? 11.07 16.719 4.891 1 95.81 191 TYR A CA 1
ATOM 1466 C C . TYR A 1 191 ? 12.469 17.188 4.531 1 95.81 191 TYR A C 1
ATOM 1468 O O . TYR A 1 191 ? 12.977 16.875 3.449 1 95.81 191 TYR A O 1
ATOM 1476 N N . ASP A 1 192 ? 13.148 17.984 5.391 1 93.62 192 ASP A N 1
ATOM 1477 C CA . ASP A 1 192 ? 14.492 18.484 5.109 1 93.62 192 ASP A CA 1
ATOM 1478 C C . ASP A 1 192 ? 15.453 17.328 4.809 1 93.62 192 ASP A C 1
ATOM 1480 O O . ASP A 1 192 ? 16.266 17.422 3.895 1 93.62 192 ASP A O 1
ATOM 1484 N N . ALA A 1 193 ? 15.344 16.328 5.602 1 93 193 ALA A N 1
ATOM 1485 C CA . ALA A 1 193 ? 16.203 15.172 5.391 1 93 193 ALA A CA 1
ATOM 1486 C C . ALA A 1 193 ? 15.906 14.492 4.059 1 93 193 ALA A C 1
ATOM 1488 O O . ALA A 1 193 ? 16.828 14.094 3.334 1 93 193 ALA A O 1
ATOM 1489 N N . LEU A 1 194 ? 14.617 14.312 3.746 1 94.69 194 LEU A N 1
ATOM 1490 C CA . LEU A 1 194 ? 14.234 13.75 2.453 1 94.69 194 LEU A CA 1
ATOM 1491 C C . LEU A 1 194 ? 14.758 14.617 1.313 1 94.69 194 LEU A C 1
ATOM 1493 O O . LEU A 1 194 ? 15.258 14.102 0.312 1 94.69 194 LEU A O 1
ATOM 1497 N N . HIS A 1 195 ? 14.625 15.891 1.49 1 93.5 195 HIS A N 1
ATOM 1498 C CA . HIS A 1 195 ? 15.117 16.828 0.492 1 93.5 195 HIS A CA 1
ATOM 1499 C C . HIS A 1 195 ? 16.625 16.703 0.305 1 93.5 195 HIS A C 1
ATOM 1501 O O . HIS A 1 195 ? 17.125 16.734 -0.823 1 93.5 195 HIS A O 1
ATOM 1507 N N . ARG A 1 196 ? 17.359 16.516 1.372 1 91.94 196 ARG A N 1
ATOM 1508 C CA . ARG A 1 196 ? 18.797 16.312 1.312 1 91.94 196 ARG A CA 1
ATOM 1509 C C . ARG A 1 196 ? 19.141 15.055 0.514 1 91.94 196 ARG A C 1
ATOM 1511 O O . ARG A 1 196 ? 20.031 15.078 -0.332 1 91.94 196 ARG A O 1
ATOM 1518 N N . PHE A 1 197 ? 18.5 14.047 0.759 1 94.5 197 PHE A N 1
ATOM 1519 C CA . PHE A 1 197 ? 18.719 12.82 0.008 1 94.5 197 PHE A CA 1
ATOM 1520 C C . PHE A 1 197 ? 18.438 13.031 -1.475 1 94.5 197 PHE A C 1
ATOM 1522 O O . PHE A 1 197 ? 19.219 12.625 -2.328 1 94.5 197 PHE A O 1
ATOM 1529 N N . ALA A 1 198 ? 17.266 13.672 -1.773 1 92.56 198 ALA A N 1
ATOM 1530 C CA . ALA A 1 198 ? 16.797 13.859 -3.139 1 92.56 198 ALA A CA 1
ATOM 1531 C C . ALA A 1 198 ? 17.75 14.734 -3.941 1 92.56 198 ALA A C 1
ATOM 1533 O O . ALA A 1 198 ? 17.719 14.727 -5.172 1 92.56 198 ALA A O 1
ATOM 1534 N N . HIS A 1 199 ? 18.578 15.445 -3.291 1 91.06 199 HIS A N 1
ATOM 1535 C CA . HIS A 1 199 ? 19.516 16.328 -3.973 1 91.06 199 HIS A CA 1
ATOM 1536 C C . HIS A 1 199 ? 20.953 15.828 -3.82 1 91.06 199 HIS A C 1
ATOM 1538 O O . HIS A 1 199 ? 21.906 16.547 -4.152 1 91.06 199 HIS A O 1
ATOM 1544 N N . GLY A 1 200 ? 21.047 14.656 -3.254 1 91.5 200 GLY A N 1
ATOM 1545 C CA . GLY A 1 200 ? 22.359 14.008 -3.189 1 91.5 200 GLY A CA 1
ATOM 1546 C C . GLY A 1 200 ? 22.812 13.461 -4.527 1 91.5 200 GLY A C 1
ATOM 1547 O O . GLY A 1 200 ? 22.031 13.391 -5.477 1 91.5 200 GLY A O 1
ATOM 1548 N N . PRO A 1 201 ? 24 13.008 -4.562 1 92.69 201 PRO A N 1
ATOM 1549 C CA . PRO A 1 201 ? 24.609 12.633 -5.844 1 92.69 201 PRO A CA 1
ATOM 1550 C C . PRO A 1 201 ? 23.922 11.43 -6.492 1 92.69 201 PRO A C 1
ATOM 1552 O O . PRO A 1 201 ? 23.703 11.422 -7.703 1 92.69 201 PRO A O 1
ATOM 1555 N N . LEU A 1 202 ? 23.578 10.477 -5.723 1 94.06 202 LEU A N 1
ATOM 1556 C CA . LEU A 1 202 ? 23 9.266 -6.285 1 94.06 202 LEU A CA 1
ATOM 1557 C C . LEU A 1 202 ? 21.641 9.555 -6.902 1 94.06 202 LEU A C 1
ATOM 1559 O O . LEU A 1 202 ? 21.328 9.055 -7.988 1 94.06 202 LEU A O 1
ATOM 1563 N N . HIS A 1 203 ? 20.844 10.25 -6.227 1 94.19 203 HIS A N 1
ATOM 1564 C CA . HIS A 1 203 ? 19.516 10.594 -6.754 1 94.19 203 HIS A CA 1
ATOM 1565 C C . HIS A 1 203 ? 19.641 11.453 -8.008 1 94.19 203 HIS A C 1
ATOM 1567 O O . HIS A 1 203 ? 18.938 11.219 -8.992 1 94.19 203 HIS A O 1
ATOM 1573 N N . VAL A 1 204 ? 20.484 12.43 -8.016 1 92.75 204 VAL A N 1
ATOM 1574 C CA . VAL A 1 204 ? 20.656 13.328 -9.148 1 92.75 204 VAL A CA 1
ATOM 1575 C C . VAL A 1 204 ? 21.141 12.539 -10.359 1 92.75 204 VAL A C 1
ATOM 1577 O O . VAL A 1 204 ? 20.703 12.773 -11.484 1 92.75 204 VAL A O 1
ATOM 1580 N N . GLU A 1 205 ? 22.062 11.633 -10.109 1 94.94 205 GLU A N 1
ATOM 1581 C CA . GLU A 1 205 ? 22.516 10.758 -11.188 1 94.94 205 GLU A CA 1
ATOM 1582 C C . GLU A 1 205 ? 21.359 9.945 -11.758 1 94.94 205 GLU A C 1
ATOM 1584 O O . GLU A 1 205 ? 21.266 9.758 -12.977 1 94.94 205 GLU A O 1
ATOM 1589 N N . GLY A 1 206 ? 20.531 9.438 -10.875 1 95.44 206 GLY A N 1
ATOM 1590 C CA . GLY A 1 206 ? 19.328 8.734 -11.32 1 95.44 206 GLY A CA 1
ATOM 1591 C C . GLY A 1 206 ? 18.406 9.602 -12.164 1 95.44 206 GLY A C 1
ATOM 1592 O O . GLY A 1 206 ? 17.875 9.148 -13.18 1 95.44 206 GLY A O 1
ATOM 1593 N N . MET A 1 207 ? 18.281 10.836 -11.789 1 93.56 207 MET A N 1
ATOM 1594 C CA . MET A 1 207 ? 17.453 11.781 -12.531 1 93.56 207 MET A CA 1
ATOM 1595 C C . MET A 1 207 ? 18.047 12.055 -13.914 1 93.56 207 MET A C 1
ATOM 1597 O O . MET A 1 207 ? 17.312 12.125 -14.906 1 93.56 207 MET A O 1
ATOM 1601 N N . ARG A 1 208 ? 19.281 12.219 -13.961 1 94.62 208 ARG A N 1
ATOM 1602 C CA . ARG A 1 208 ? 19.953 12.43 -15.242 1 94.62 208 ARG A CA 1
ATOM 1603 C C . ARG A 1 208 ? 19.719 11.25 -16.188 1 94.62 208 ARG A C 1
ATOM 1605 O O . ARG A 1 208 ? 19.375 11.445 -17.359 1 94.62 208 ARG A O 1
ATOM 1612 N N . TRP A 1 209 ? 19.906 10.141 -15.648 1 97.12 209 TRP A N 1
ATOM 1613 C CA . TRP A 1 209 ? 19.672 8.93 -16.438 1 97.12 209 TRP A CA 1
ATOM 1614 C C . TRP A 1 209 ? 18.234 8.898 -16.938 1 97.12 209 TRP A C 1
ATOM 1616 O O . TRP A 1 209 ? 17.984 8.594 -18.109 1 97.12 209 TRP A O 1
ATOM 1626 N N . TRP A 1 210 ? 17.297 9.211 -16.109 1 97.06 210 TRP A N 1
ATOM 1627 C CA . TRP A 1 210 ? 15.883 9.219 -16.453 1 97.06 210 TRP A CA 1
ATOM 1628 C C . TRP A 1 210 ? 15.617 10.164 -17.625 1 97.06 210 TRP A C 1
ATOM 1630 O O . TRP A 1 210 ? 14.906 9.812 -18.562 1 97.06 210 TRP A O 1
ATOM 1640 N N . THR A 1 211 ? 16.188 11.359 -17.594 1 95.19 211 THR A N 1
ATOM 1641 C CA . THR A 1 211 ? 15.961 12.352 -18.641 1 95.19 211 THR A CA 1
ATOM 1642 C C . THR A 1 211 ? 16.453 11.836 -19.984 1 95.19 211 THR A C 1
ATOM 1644 O O . THR A 1 211 ? 15.938 12.242 -21.031 1 95.19 211 THR A O 1
ATOM 1647 N N . GLU A 1 212 ? 17.344 10.914 -19.938 1 96.19 212 GLU A N 1
ATOM 1648 C CA . GLU A 1 212 ? 17.906 10.383 -21.156 1 96.19 212 GLU A CA 1
ATOM 1649 C C . GLU A 1 212 ? 17.016 9.312 -21.766 1 96.19 212 GLU A C 1
ATOM 1651 O O . GLU A 1 212 ? 17.031 9.102 -22.984 1 96.19 212 GLU A O 1
ATOM 1656 N N . ILE A 1 213 ? 16.188 8.719 -20.922 1 96.81 213 ILE A N 1
ATOM 1657 C CA . ILE A 1 213 ? 15.562 7.512 -21.453 1 96.81 213 ILE A CA 1
ATOM 1658 C C . ILE A 1 213 ? 14.047 7.707 -21.531 1 96.81 213 ILE A C 1
ATOM 1660 O O . ILE A 1 213 ? 13.352 6.945 -22.203 1 96.81 213 ILE A O 1
ATOM 1664 N N . VAL A 1 214 ? 13.453 8.617 -20.828 1 95.81 214 VAL A N 1
ATOM 1665 C CA . VAL A 1 214 ? 12.016 8.703 -20.578 1 95.81 214 VAL A CA 1
ATOM 1666 C C . VAL A 1 214 ? 11.266 8.828 -21.906 1 95.81 214 VAL A C 1
ATOM 1668 O O . VAL A 1 214 ? 10.211 8.219 -22.094 1 95.81 214 VAL A O 1
ATOM 1671 N N . LYS A 1 215 ? 11.719 9.508 -22.875 1 94.88 215 LYS A N 1
ATOM 1672 C CA . LYS A 1 215 ? 11.023 9.734 -24.141 1 94.88 215 LYS A CA 1
ATOM 1673 C C . LYS A 1 215 ? 10.859 8.43 -24.922 1 94.88 215 LYS A C 1
ATOM 1675 O O . LYS A 1 215 ? 9.836 8.219 -25.562 1 94.88 215 LYS A O 1
ATOM 1680 N N . GLU A 1 216 ? 11.836 7.586 -24.797 1 96.06 216 GLU A N 1
ATOM 1681 C CA . GLU A 1 216 ? 11.836 6.344 -25.547 1 96.06 216 GLU A CA 1
ATOM 1682 C C . GLU A 1 216 ? 11.195 5.211 -24.75 1 96.06 216 GLU A C 1
ATOM 1684 O O . GLU A 1 216 ? 11.062 4.09 -25.25 1 96.06 216 GLU A O 1
ATOM 1689 N N . ASN A 1 217 ? 10.789 5.484 -23.578 1 97.56 217 ASN A N 1
ATOM 1690 C CA . ASN A 1 217 ? 10.242 4.441 -22.734 1 97.56 217 ASN A CA 1
ATOM 1691 C C . ASN A 1 217 ? 8.945 4.883 -22.062 1 97.56 217 ASN A C 1
ATOM 1693 O O . ASN A 1 217 ? 8.852 4.922 -20.828 1 97.56 217 ASN A O 1
ATOM 1697 N N . PRO A 1 218 ? 7.941 5.152 -22.859 1 97.44 218 PRO A N 1
ATOM 1698 C CA . PRO A 1 218 ? 6.672 5.621 -22.297 1 97.44 218 PRO A CA 1
ATOM 1699 C C . PRO A 1 218 ? 5.973 4.555 -21.453 1 97.44 218 PRO A C 1
ATOM 1701 O O . PRO A 1 218 ? 5.02 4.863 -20.734 1 97.44 218 PRO A O 1
ATOM 1704 N N . HIS A 1 219 ? 6.441 3.291 -21.516 1 98.5 219 HIS A N 1
ATOM 1705 C CA . HIS A 1 219 ? 5.82 2.193 -20.781 1 98.5 219 HIS A CA 1
ATOM 1706 C C . HIS A 1 219 ? 6.242 2.199 -19.328 1 98.5 219 HIS A C 1
ATOM 1708 O O . HIS A 1 219 ? 5.656 1.488 -18.5 1 98.5 219 HIS A O 1
ATOM 1714 N N . ILE A 1 220 ? 7.242 3.002 -18.953 1 98.69 220 ILE A N 1
ATOM 1715 C CA . ILE A 1 220 ? 7.688 3.066 -17.562 1 98.69 220 ILE A CA 1
ATOM 1716 C C . ILE A 1 220 ? 6.918 4.16 -16.828 1 98.69 220 ILE A C 1
ATOM 1718 O O . ILE A 1 220 ? 6.984 5.336 -17.203 1 98.69 220 ILE A O 1
ATOM 1722 N N . ALA A 1 221 ? 6.191 3.771 -15.836 1 98.69 221 ALA A N 1
ATOM 1723 C CA . ALA A 1 221 ? 5.504 4.711 -14.961 1 98.69 221 ALA A CA 1
ATOM 1724 C C . ALA A 1 221 ? 6.246 4.867 -13.633 1 98.69 221 ALA A C 1
ATOM 1726 O O . ALA A 1 221 ? 6.625 3.873 -13.008 1 98.69 221 ALA A O 1
ATOM 1727 N N . ILE A 1 222 ? 6.473 6.07 -13.188 1 98.31 222 ILE A N 1
ATOM 1728 C CA . ILE A 1 222 ? 7 6.355 -11.859 1 98.31 222 ILE A CA 1
ATOM 1729 C C . ILE A 1 222 ? 6.207 7.488 -11.219 1 98.31 222 ILE A C 1
ATOM 1731 O O . ILE A 1 222 ? 5.676 8.352 -11.914 1 98.31 222 ILE A O 1
ATOM 1735 N N . TYR A 1 223 ? 6.117 7.48 -9.93 1 98.44 223 TYR A N 1
ATOM 1736 C CA . TYR A 1 223 ? 5.445 8.562 -9.219 1 98.44 223 TYR A CA 1
ATOM 1737 C C . TYR A 1 223 ? 5.906 8.633 -7.766 1 98.44 223 TYR A C 1
ATOM 1739 O O . TYR A 1 223 ? 6.508 7.688 -7.254 1 98.44 223 TYR A O 1
ATOM 1747 N N . HIS A 1 224 ? 5.668 9.711 -7.148 1 98.44 224 HIS A N 1
ATOM 1748 C CA . HIS A 1 224 ? 5.73 9.773 -5.695 1 98.44 224 HIS A CA 1
ATOM 1749 C C . HIS A 1 224 ? 4.664 10.711 -5.137 1 98.44 224 HIS A C 1
ATOM 1751 O O . HIS A 1 224 ? 4.121 11.547 -5.867 1 98.44 224 HIS A O 1
ATOM 1757 N N . GLU A 1 225 ? 4.293 10.5 -3.949 1 98.75 225 GLU A N 1
ATOM 1758 C CA . GLU A 1 225 ? 3.438 11.336 -3.115 1 98.75 225 GLU A CA 1
ATOM 1759 C C . GLU A 1 225 ? 4.105 11.648 -1.778 1 98.75 225 GLU A C 1
ATOM 1761 O O . GLU A 1 225 ? 4.641 10.75 -1.123 1 98.75 225 GLU A O 1
ATOM 1766 N N . THR A 1 226 ? 4.094 12.906 -1.433 1 98.75 226 THR A N 1
ATOM 1767 C CA . THR A 1 226 ? 4.672 13.352 -0.169 1 98.75 226 THR A CA 1
ATOM 1768 C C . THR A 1 226 ? 3.598 13.961 0.73 1 98.75 226 THR A C 1
ATOM 1770 O O . THR A 1 226 ? 2.893 14.891 0.325 1 98.75 226 THR A O 1
ATOM 1773 N N . TYR A 1 227 ? 3.521 13.484 1.91 1 98.81 227 TYR A N 1
ATOM 1774 C CA . TYR A 1 227 ? 2.613 14.016 2.92 1 98.81 227 TYR A CA 1
ATOM 1775 C C . TYR A 1 227 ? 3.379 14.461 4.164 1 98.81 227 TYR A C 1
ATOM 1777 O O . TYR A 1 227 ? 3.939 13.625 4.883 1 98.81 227 TYR A O 1
ATOM 1785 N N . ILE A 1 228 ? 3.41 15.75 4.387 1 98.62 228 ILE A N 1
ATOM 1786 C CA . ILE A 1 228 ? 3.986 16.297 5.609 1 98.62 228 ILE A CA 1
ATOM 1787 C C . ILE A 1 228 ? 2.896 16.469 6.664 1 98.62 228 ILE A C 1
ATOM 1789 O O . ILE A 1 228 ? 2.023 17.328 6.539 1 98.62 228 ILE A O 1
ATOM 1793 N N . VAL A 1 229 ? 2.971 15.648 7.676 1 98.62 229 VAL A N 1
ATOM 1794 C CA . VAL A 1 229 ? 1.911 15.578 8.68 1 98.62 229 VAL A CA 1
ATOM 1795 C C . VAL A 1 229 ? 2.387 16.234 9.977 1 98.62 229 VAL A C 1
ATOM 1797 O O . VAL A 1 229 ? 3.318 15.734 10.617 1 98.62 229 VAL A O 1
ATOM 1800 N N . PRO A 1 230 ? 1.756 17.281 10.414 1 97.69 230 PRO A N 1
ATOM 1801 C CA . PRO A 1 230 ? 2.227 18.016 11.594 1 97.69 230 PRO A CA 1
ATOM 1802 C C . PRO A 1 230 ? 1.991 17.266 12.891 1 97.69 230 PRO A C 1
ATOM 1804 O O . PRO A 1 230 ? 1.22 16.297 12.922 1 97.69 230 PRO A O 1
ATOM 1807 N N . LYS A 1 231 ? 2.723 17.75 13.906 1 96.62 231 LYS A N 1
ATOM 1808 C CA . LYS A 1 231 ? 2.471 17.297 15.266 1 96.62 231 LYS A CA 1
ATOM 1809 C C . LYS A 1 231 ? 0.985 17.375 15.602 1 96.62 231 LYS A C 1
ATOM 1811 O O . LYS A 1 231 ? 0.303 18.328 15.234 1 96.62 231 LYS A O 1
ATOM 1816 N N . GLY A 1 232 ? 0.528 16.266 16.172 1 96.31 232 GLY A N 1
ATOM 1817 C CA . GLY A 1 232 ? -0.846 16.234 16.656 1 96.31 232 GLY A CA 1
ATOM 1818 C C . GLY A 1 232 ? -1.85 15.906 15.562 1 96.31 232 GLY A C 1
ATOM 1819 O O . GLY A 1 232 ? -3.051 15.828 15.82 1 96.31 232 GLY A O 1
ATOM 1820 N N . GLN A 1 233 ? -1.396 15.648 14.312 1 97.31 233 GLN A N 1
ATOM 1821 C CA . GLN A 1 233 ? -2.324 15.477 13.195 1 97.31 233 GLN A CA 1
ATOM 1822 C C . GLN A 1 233 ? -2.232 14.07 12.617 1 97.31 233 GLN A C 1
ATOM 1824 O O . GLN A 1 233 ? -2.576 13.852 11.453 1 97.31 233 GLN A O 1
ATOM 1829 N N . TRP A 1 234 ? -1.728 13.141 13.359 1 98.38 234 TRP A N 1
ATOM 1830 C CA . TRP A 1 234 ? -1.73 11.742 12.945 1 98.38 234 TRP A CA 1
ATOM 1831 C C . TRP A 1 234 ? -2.047 10.82 14.117 1 98.38 234 TRP A C 1
ATOM 1833 O O . TRP A 1 234 ? -1.763 11.156 15.273 1 98.38 234 TRP A O 1
ATOM 1843 N N . GLU A 1 235 ? -2.68 9.711 13.844 1 98 235 GLU A N 1
ATOM 1844 C CA . GLU A 1 235 ? -2.971 8.672 14.82 1 98 235 GLU A CA 1
ATOM 1845 C C . GLU A 1 235 ? -3.018 7.293 14.172 1 98 235 GLU A C 1
ATOM 1847 O O . GLU A 1 235 ? -3.08 7.18 12.945 1 98 235 GLU A O 1
ATOM 1852 N N . ASN A 1 236 ? -2.893 6.289 14.953 1 98.38 236 ASN A N 1
ATOM 1853 C CA . ASN A 1 236 ? -2.98 4.906 14.5 1 98.38 236 ASN A CA 1
ATOM 1854 C C . ASN A 1 236 ? -3.371 3.969 15.641 1 98.38 236 ASN A C 1
ATOM 1856 O O . ASN A 1 236 ? -3.303 4.344 16.812 1 98.38 236 ASN A O 1
ATOM 1860 N N . ILE A 1 237 ? -3.797 2.824 15.32 1 97.56 237 ILE A N 1
ATOM 1861 C CA . ILE A 1 237 ? -4.102 1.749 16.25 1 97.56 237 ILE A CA 1
ATOM 1862 C C . ILE A 1 237 ? -3.84 0.397 15.594 1 97.56 237 ILE A C 1
ATOM 1864 O O . ILE A 1 237 ? -4.133 0.212 14.414 1 97.56 237 ILE A O 1
ATOM 1868 N N . TYR A 1 238 ? -3.273 -0.493 16.344 1 97.94 238 TYR A N 1
ATOM 1869 C CA . TYR A 1 238 ? -2.963 -1.85 15.906 1 97.94 238 TYR A CA 1
ATOM 1870 C C . TYR A 1 238 ? -3.463 -2.875 16.922 1 97.94 238 TYR A C 1
ATOM 1872 O O . TYR A 1 238 ? -3.318 -2.688 18.125 1 97.94 238 TYR A O 1
ATOM 1880 N N . ILE A 1 239 ? -4.016 -3.941 16.406 1 98.06 239 ILE A N 1
ATOM 1881 C CA . ILE A 1 239 ? -4.453 -5.035 17.266 1 98.06 239 ILE A CA 1
ATOM 1882 C C . ILE A 1 239 ? -3.916 -6.359 16.734 1 98.06 239 ILE A C 1
ATOM 1884 O O . ILE A 1 239 ? -4.125 -6.695 15.562 1 98.06 239 ILE A O 1
ATOM 1888 N N . ASN A 1 240 ? -3.213 -7.062 17.547 1 97.88 240 ASN A N 1
ATOM 1889 C CA . ASN A 1 240 ? -2.709 -8.398 17.234 1 97.88 240 ASN A CA 1
ATOM 1890 C C . ASN A 1 240 ? -1.933 -8.406 15.922 1 97.88 240 ASN A C 1
ATOM 1892 O O . ASN A 1 240 ? -2.148 -9.281 15.07 1 97.88 240 ASN A O 1
ATOM 1896 N N . SER A 1 241 ? -1.073 -7.461 15.805 1 97.19 241 SER A N 1
ATOM 1897 C CA . SER A 1 241 ? -0.39 -7.297 14.523 1 97.19 241 SER A CA 1
ATOM 1898 C C . SER A 1 241 ? 1.119 -7.449 14.68 1 97.19 241 SER A C 1
ATOM 1900 O O . SER A 1 241 ? 1.686 -7.066 15.703 1 97.19 241 SER A O 1
ATOM 1902 N N . LYS A 1 242 ? 1.71 -8.117 13.711 1 95.5 242 LYS A N 1
ATOM 1903 C CA . LYS A 1 242 ? 3.133 -7.832 13.562 1 95.5 242 LYS A CA 1
ATOM 1904 C C . LYS A 1 242 ? 3.375 -6.332 13.391 1 95.5 242 LYS A C 1
ATOM 1906 O O . LYS A 1 242 ? 2.52 -5.617 12.875 1 95.5 242 LYS A O 1
ATOM 1911 N N . PRO A 1 243 ? 4.555 -5.859 13.922 1 95.75 243 PRO A N 1
ATOM 1912 C CA . PRO A 1 243 ? 4.816 -4.449 13.617 1 95.75 243 PRO A CA 1
ATOM 1913 C C . PRO A 1 243 ? 4.664 -4.125 12.133 1 95.75 243 PRO A C 1
ATOM 1915 O O . PRO A 1 243 ? 5.18 -4.855 11.281 1 95.75 243 PRO A O 1
ATOM 1918 N N . THR A 1 244 ? 3.883 -3.098 11.828 1 96.62 244 THR A N 1
ATOM 1919 C CA . THR A 1 244 ? 3.609 -2.68 10.453 1 96.62 244 THR A CA 1
ATOM 1920 C C . THR A 1 244 ? 3.371 -1.175 10.383 1 96.62 244 THR A C 1
ATOM 1922 O O . THR A 1 244 ? 3.217 -0.517 11.414 1 96.62 244 THR A O 1
ATOM 1925 N N . GLY A 1 245 ? 3.471 -0.594 9.117 1 96.75 245 GLY A N 1
ATOM 1926 C CA . GLY A 1 245 ? 3.268 0.837 8.953 1 96.75 245 GLY A CA 1
ATOM 1927 C C . GLY A 1 245 ? 4.176 1.672 9.844 1 96.75 245 GLY A C 1
ATOM 1928 O O . GLY A 1 245 ? 5.371 1.395 9.945 1 96.75 245 GLY A O 1
ATOM 1929 N N . LEU A 1 246 ? 3.549 2.672 10.438 1 98 246 LEU A N 1
ATOM 1930 C CA . LEU A 1 246 ? 4.301 3.525 11.352 1 98 246 LEU A CA 1
ATOM 1931 C C . LEU A 1 246 ? 4.758 2.74 12.57 1 98 246 LEU A C 1
ATOM 1933 O O . LEU A 1 246 ? 5.789 3.057 13.172 1 98 246 LEU A O 1
ATOM 1937 N N . GLY A 1 247 ? 4.059 1.69 12.922 1 97.31 247 GLY A N 1
ATOM 1938 C CA . GLY A 1 247 ? 4.445 0.839 14.039 1 97.31 247 GLY A CA 1
ATOM 1939 C C . GLY A 1 247 ? 5.703 0.036 13.766 1 97.31 247 GLY A C 1
ATOM 1940 O O . GLY A 1 247 ? 6.312 -0.506 14.688 1 97.31 247 GLY A O 1
ATOM 1941 N N . ASP A 1 248 ? 6.023 -0.09 12.523 1 96.38 248 ASP A N 1
ATOM 1942 C CA . ASP A 1 248 ? 7.227 -0.812 12.117 1 96.38 248 ASP A CA 1
ATOM 1943 C C . ASP A 1 248 ? 8.352 0.154 11.758 1 96.38 248 ASP A C 1
ATOM 1945 O O . ASP A 1 248 ? 8.961 0.036 10.688 1 96.38 248 ASP A O 1
ATOM 1949 N N . THR A 1 249 ? 8.57 1.158 12.531 1 96.81 249 THR A N 1
ATOM 1950 C CA . THR A 1 249 ? 9.648 2.121 12.344 1 96.81 249 THR A CA 1
ATOM 1951 C C . THR A 1 249 ? 10.617 2.08 13.523 1 96.81 249 THR A C 1
ATOM 1953 O O . THR A 1 249 ? 10.32 1.475 14.555 1 96.81 249 THR A O 1
ATOM 1956 N N . TRP A 1 250 ? 11.797 2.641 13.328 1 95.56 250 TRP A N 1
ATOM 1957 C CA . TRP A 1 250 ? 12.852 2.717 14.336 1 95.56 250 TRP A CA 1
ATOM 1958 C C . TRP A 1 250 ? 13.289 4.16 14.562 1 95.56 250 TRP A C 1
ATOM 1960 O O . TRP A 1 250 ? 13.742 4.828 13.625 1 95.56 250 TRP A O 1
ATOM 1970 N N . PHE A 1 251 ? 13.188 4.586 15.781 1 95.88 251 PHE A N 1
ATOM 1971 C CA . PHE A 1 251 ? 13.609 5.934 16.141 1 95.88 251 PHE A CA 1
ATOM 1972 C C . PHE A 1 251 ? 14.977 5.91 16.812 1 95.88 251 PHE A C 1
ATOM 1974 O O . PHE A 1 251 ? 15.188 5.164 17.781 1 95.88 251 PHE A O 1
ATOM 1981 N N . PRO A 1 252 ? 15.922 6.684 16.297 1 93.94 252 PRO A N 1
ATOM 1982 C CA . PRO A 1 252 ? 17.219 6.754 16.953 1 93.94 252 PRO A CA 1
ATOM 1983 C C . PRO A 1 252 ? 17.172 7.473 18.297 1 93.94 252 PRO A C 1
ATOM 1985 O O . PRO A 1 252 ? 16.438 8.461 18.438 1 93.94 252 PRO A O 1
ATOM 1988 N N . ALA A 1 253 ? 17.953 6.902 19.234 1 93.81 253 ALA A N 1
ATOM 1989 C CA . ALA A 1 253 ? 17.969 7.48 20.578 1 93.81 253 ALA A CA 1
ATOM 1990 C C . ALA A 1 253 ? 19.328 7.273 21.25 1 93.81 253 ALA A C 1
ATOM 1992 O O . ALA A 1 253 ? 20.078 6.355 20.891 1 93.81 253 ALA A O 1
ATOM 1993 N N . SER A 1 254 ? 19.906 8.141 22.141 1 88.88 254 SER A N 1
ATOM 1994 C CA . SER A 1 254 ? 21.172 8.07 22.844 1 88.88 254 SER A CA 1
ATOM 1995 C C . SER A 1 254 ? 21.094 7.109 24.031 1 88.88 254 SER A C 1
ATOM 1997 O O . SER A 1 254 ? 22.109 6.539 24.453 1 88.88 254 SER A O 1
ATOM 1999 N N . GLY A 1 255 ? 20.281 6.52 24.391 1 77.5 255 GLY A N 1
ATOM 2000 C CA . GLY A 1 255 ? 20.125 5.754 25.609 1 77.5 255 GLY A CA 1
ATOM 2001 C C . GLY A 1 255 ? 20.156 6.609 26.859 1 77.5 255 GLY A C 1
ATOM 2002 O O . GLY A 1 255 ? 20.625 7.742 26.828 1 77.5 255 GLY A O 1
ATOM 2003 N N . GLU A 1 256 ? 19.75 6.109 27.891 1 74.19 256 GLU A N 1
ATOM 2004 C CA . GLU A 1 256 ? 19.781 6.836 29.156 1 74.19 256 GLU A CA 1
ATOM 2005 C C . GLU A 1 256 ? 21.219 7.07 29.625 1 74.19 256 GLU A C 1
ATOM 2007 O O . GLU A 1 256 ? 22.016 6.129 29.719 1 74.19 256 GLU A O 1
ATOM 2012 N N . GLY A 1 257 ? 21.547 8.273 29.891 1 73.25 257 GLY A N 1
ATOM 2013 C CA . GLY A 1 257 ? 22.859 8.586 30.469 1 73.25 257 GLY A CA 1
ATOM 2014 C C . GLY A 1 257 ? 23.922 8.805 29.406 1 73.25 257 GLY A C 1
ATOM 2015 O O . GLY A 1 257 ? 25.078 9.094 29.75 1 73.25 257 GLY A O 1
ATOM 2016 N N . GLU A 1 258 ? 23.609 8.562 28.234 1 77.31 258 GLU A N 1
ATOM 2017 C CA . GLU A 1 258 ? 24.594 8.734 27.172 1 77.31 258 GLU A CA 1
ATOM 2018 C C . GLU A 1 258 ? 24.578 10.164 26.641 1 77.31 258 GLU A C 1
ATOM 2020 O O . GLU A 1 258 ? 23.672 10.938 26.953 1 77.31 258 GLU A O 1
ATOM 2025 N N . ALA A 1 259 ? 25.703 10.469 25.922 1 75.44 259 ALA A N 1
ATOM 2026 C CA . ALA A 1 259 ? 25.828 11.812 25.391 1 75.44 259 ALA A CA 1
ATOM 2027 C C . ALA A 1 259 ? 24.688 12.141 24.422 1 75.44 259 ALA A C 1
ATOM 2029 O O . ALA A 1 259 ? 24.312 11.312 23.594 1 75.44 259 ALA A O 1
ATOM 2030 N N . LYS A 1 260 ? 24.25 13.289 24.672 1 71.94 260 LYS A N 1
ATOM 2031 C CA . LYS A 1 260 ? 23.156 13.758 23.828 1 71.94 260 LYS A CA 1
ATOM 2032 C C . LYS A 1 260 ? 23.562 13.789 22.359 1 71.94 260 LYS A C 1
ATOM 2034 O O . LYS A 1 260 ? 24.656 14.234 22.016 1 71.94 260 LYS A O 1
ATOM 2039 N N . GLY A 1 261 ? 22.75 13.281 21.562 1 73.38 261 GLY A N 1
ATOM 2040 C CA . GLY A 1 261 ? 23.031 13.305 20.141 1 73.38 261 GLY A CA 1
ATOM 2041 C C . GLY A 1 261 ? 23.625 12.008 19.625 1 73.38 261 GLY A C 1
ATOM 2042 O O . GLY A 1 261 ? 23.609 11.742 18.422 1 73.38 261 GLY A O 1
ATOM 2043 N N . SER A 1 262 ? 24.172 11.234 20.516 1 81.06 262 SER A N 1
ATOM 2044 C CA . SER A 1 262 ? 24.672 9.93 20.109 1 81.06 262 SER A CA 1
ATOM 2045 C C . SER A 1 262 ? 23.531 8.945 19.875 1 81.06 262 SER A C 1
ATOM 2047 O O . SER A 1 262 ? 22.469 9.078 20.469 1 81.06 262 SER A O 1
ATOM 2049 N N . VAL A 1 263 ? 23.656 8.125 18.875 1 88.5 263 VAL A N 1
ATOM 2050 C CA . VAL A 1 263 ? 22.656 7.078 18.641 1 88.5 263 VAL A CA 1
ATOM 2051 C C . VAL A 1 263 ? 23.172 5.75 19.203 1 88.5 263 VAL A C 1
ATOM 2053 O O . VAL A 1 263 ? 24.031 5.105 18.594 1 88.5 263 VAL A O 1
ATOM 2056 N N . SER A 1 264 ? 22.641 5.449 20.391 1 89.44 264 SER A N 1
ATOM 2057 C CA . SER A 1 264 ? 23.094 4.215 21.016 1 89.44 264 SER A CA 1
ATOM 2058 C C . SER A 1 264 ? 22.016 3.135 20.953 1 89.44 264 SER A C 1
ATOM 2060 O O . SER A 1 264 ? 22.281 1.968 21.25 1 89.44 264 SER A O 1
ATOM 2062 N N . GLN A 1 265 ? 20.844 3.525 20.578 1 92.5 265 GLN A N 1
ATOM 2063 C CA . GLN A 1 265 ? 19.781 2.541 20.438 1 92.5 265 GLN A CA 1
ATOM 2064 C C . GLN A 1 265 ? 18.734 3.004 19.422 1 92.5 265 GLN A C 1
ATOM 2066 O O . GLN A 1 265 ? 18.672 4.188 19.078 1 92.5 265 GLN A O 1
ATOM 2071 N N . PHE A 1 266 ? 18 2.055 18.938 1 93.56 266 PHE A N 1
ATOM 2072 C CA . PHE A 1 266 ? 16.812 2.299 18.141 1 93.56 266 PHE A CA 1
ATOM 2073 C C . PHE A 1 266 ? 15.562 1.805 18.859 1 93.56 266 PHE A C 1
ATOM 2075 O O . PHE A 1 266 ? 15.555 0.696 19.406 1 93.56 266 PHE A O 1
ATOM 2082 N N . VAL A 1 267 ? 14.57 2.664 18.906 1 95.69 267 VAL A N 1
ATOM 2083 C CA . VAL A 1 267 ? 13.359 2.379 19.672 1 95.69 267 VAL A CA 1
ATOM 2084 C C . VAL A 1 267 ? 12.18 2.229 18.719 1 95.69 267 VAL A C 1
ATOM 2086 O O . VAL A 1 267 ? 11.938 3.094 17.875 1 95.69 267 VAL A O 1
ATOM 2089 N N . ARG A 1 268 ? 11.406 1.11 18.812 1 96.25 268 ARG A N 1
ATOM 2090 C CA . ARG A 1 268 ? 10.117 1.019 18.141 1 96.25 268 ARG A CA 1
ATOM 2091 C C . ARG A 1 268 ? 9.07 1.89 18.828 1 96.25 268 ARG A C 1
ATOM 2093 O O . ARG A 1 268 ? 9.031 1.955 20.062 1 96.25 268 ARG A O 1
ATOM 2100 N N . PRO A 1 269 ? 8.258 2.531 18.062 1 97.94 269 PRO A N 1
ATOM 2101 C CA . PRO A 1 269 ? 7.297 3.465 18.656 1 97.94 269 PRO A CA 1
ATOM 2102 C C . PRO A 1 269 ? 6.027 2.775 19.141 1 97.94 269 PRO A C 1
ATOM 2104 O O . PRO A 1 269 ? 4.93 3.328 19.016 1 97.94 269 PRO A O 1
ATOM 2107 N N . ILE A 1 270 ? 6.094 1.624 19.641 1 98 270 ILE A N 1
ATOM 2108 C CA . ILE A 1 270 ? 4.938 0.819 20 1 98 270 ILE A CA 1
ATOM 2109 C C . ILE A 1 270 ? 4.66 0.968 21.5 1 98 270 ILE A C 1
ATOM 2111 O O . ILE A 1 270 ? 5.477 0.555 22.328 1 98 270 ILE A O 1
ATOM 2115 N N . VAL A 1 271 ? 3.525 1.535 21.844 1 98.38 271 VAL A N 1
ATOM 2116 C CA . VAL A 1 271 ? 3.146 1.704 23.234 1 98.38 271 VAL A CA 1
ATOM 2117 C C . VAL A 1 271 ? 1.752 1.126 23.469 1 98.38 271 VAL A C 1
ATOM 2119 O O . VAL A 1 271 ? 0.978 0.96 22.531 1 98.38 271 VAL A O 1
ATOM 2122 N N . ASP A 1 272 ? 1.451 0.847 24.656 1 97.12 272 ASP A N 1
ATOM 2123 C CA . ASP A 1 272 ? 0.167 0.277 25.047 1 97.12 272 ASP A CA 1
ATOM 2124 C C . ASP A 1 272 ? -0.967 1.277 24.844 1 97.12 272 ASP A C 1
ATOM 2126 O O . ASP A 1 272 ? -0.951 2.371 25.406 1 97.12 272 ASP A O 1
ATOM 2130 N N . ALA A 1 273 ? -1.965 0.866 24.062 1 95.94 273 ALA A N 1
ATOM 2131 C CA . ALA A 1 273 ? -3.035 1.788 23.688 1 95.94 273 ALA A CA 1
ATOM 2132 C C . ALA A 1 273 ? -4.133 1.811 24.75 1 95.94 273 ALA A C 1
ATOM 2134 O O . ALA A 1 273 ? -5.098 2.568 24.641 1 95.94 273 ALA A O 1
ATOM 2135 N N . ARG A 1 274 ? -4.074 0.992 25.781 1 91.31 274 ARG A N 1
ATOM 2136 C CA . ARG A 1 274 ? -5.066 0.979 26.844 1 91.31 274 ARG A CA 1
ATOM 2137 C C . ARG A 1 274 ? -4.906 2.191 27.766 1 91.31 274 ARG A C 1
ATOM 2139 O O . ARG A 1 274 ? -5.77 2.467 28.594 1 91.31 274 ARG A O 1
ATOM 2146 N N . HIS A 1 275 ? -3.811 2.924 27.547 1 92.25 275 HIS A N 1
ATOM 2147 C CA . HIS A 1 275 ? -3.668 4.215 28.219 1 92.25 275 HIS A CA 1
ATOM 2148 C C . HIS A 1 275 ? -4.891 5.094 27.969 1 92.25 275 HIS A C 1
ATOM 2150 O O . HIS A 1 275 ? -5.395 5.168 26.844 1 92.25 275 HIS A O 1
ATOM 2156 N N . PRO A 1 276 ? -5.387 5.801 28.922 1 87.69 276 PRO A N 1
ATOM 2157 C CA . PRO A 1 276 ? -6.629 6.57 28.781 1 87.69 276 PRO A CA 1
ATOM 2158 C C . PRO A 1 276 ? -6.562 7.605 27.672 1 87.69 276 PRO A C 1
ATOM 2160 O O . PRO A 1 276 ? -7.555 7.828 26.969 1 87.69 276 PRO A O 1
ATOM 2163 N N . SER A 1 277 ? -5.445 8.219 27.453 1 90.62 277 SER A N 1
ATOM 2164 C CA . SER A 1 277 ? -5.316 9.273 26.438 1 90.62 277 SER A CA 1
ATOM 2165 C C . SER A 1 277 ? -5.246 8.68 25.031 1 90.62 277 SER A C 1
ATOM 2167 O O . SER A 1 277 ? -5.375 9.406 24.047 1 90.62 277 SER A O 1
ATOM 2169 N N . LEU A 1 278 ? -5.113 7.371 24.969 1 92.19 278 LEU A N 1
ATOM 2170 C CA . LEU A 1 278 ? -4.883 6.746 23.672 1 92.19 278 LEU A CA 1
ATOM 2171 C C . LEU A 1 278 ? -6.078 5.898 23.25 1 92.19 278 LEU A C 1
ATOM 2173 O O . LEU A 1 278 ? -6.031 5.203 22.234 1 92.19 278 LEU A O 1
ATOM 2177 N N . ARG A 1 279 ? -7.121 5.992 23.859 1 85.31 279 ARG A N 1
ATOM 2178 C CA . ARG A 1 279 ? -8.211 5.027 23.766 1 85.31 279 ARG A CA 1
ATOM 2179 C C . ARG A 1 279 ? -8.969 5.188 22.453 1 85.31 279 ARG A C 1
ATOM 2181 O O . ARG A 1 279 ? -9.367 4.195 21.828 1 85.31 279 ARG A O 1
ATOM 2188 N N . SER A 1 280 ? -9.203 6.438 22.094 1 87.31 280 SER A N 1
ATOM 2189 C CA . SER A 1 280 ? -9.984 6.68 20.875 1 87.31 280 SER A CA 1
ATOM 2190 C C . SER A 1 280 ? -9.172 7.453 19.844 1 87.31 280 SER A C 1
ATOM 2192 O O . SER A 1 280 ? -8.188 8.109 20.188 1 87.31 280 SER A O 1
ATOM 2194 N N . ALA A 1 281 ? -9.656 7.309 18.625 1 89.81 281 ALA A N 1
ATOM 2195 C CA . ALA A 1 281 ? -9 8.062 17.562 1 89.81 281 ALA A CA 1
ATOM 2196 C C . ALA A 1 281 ? -9.078 9.562 17.812 1 89.81 281 ALA A C 1
ATOM 2198 O O . ALA A 1 281 ? -8.109 10.297 17.609 1 89.81 281 ALA A O 1
ATOM 2199 N N . ALA A 1 282 ? -10.18 10.023 18.266 1 87.19 282 ALA A N 1
ATOM 2200 C CA . ALA A 1 282 ? -10.375 11.445 18.562 1 87.19 282 ALA A CA 1
ATOM 2201 C C . ALA A 1 282 ? -9.391 11.922 19.625 1 87.19 282 ALA A C 1
ATOM 2203 O O . ALA A 1 282 ? -8.844 13.023 19.516 1 87.19 282 ALA A O 1
ATOM 2204 N N . ARG A 1 283 ? -9.156 11.125 20.578 1 86.44 283 ARG A N 1
ATOM 2205 C CA . ARG A 1 283 ? -8.195 11.477 21.625 1 86.44 283 ARG A CA 1
ATOM 2206 C C . ARG A 1 283 ? -6.773 11.5 21.062 1 86.44 283 ARG A C 1
ATOM 2208 O O . ARG A 1 283 ? -6.016 12.438 21.328 1 86.44 283 ARG A O 1
ATOM 2215 N N . ARG A 1 284 ? -6.504 10.531 20.25 1 92.5 284 ARG A N 1
ATOM 2216 C CA . ARG A 1 284 ? -5.16 10.43 19.688 1 92.5 284 ARG A CA 1
ATOM 2217 C C . ARG A 1 284 ? -4.879 11.57 18.719 1 92.5 284 ARG A C 1
ATOM 2219 O O . ARG A 1 284 ? -3.721 11.906 18.453 1 92.5 284 ARG A O 1
ATOM 2226 N N . LEU A 1 285 ? -5.973 12.195 18.219 1 92.56 285 LEU A N 1
ATOM 2227 C CA . LEU A 1 285 ? -5.84 13.336 17.312 1 92.56 285 LEU A CA 1
ATOM 2228 C C . LEU A 1 285 ? -6.031 14.648 18.062 1 92.56 285 LEU A C 1
ATOM 2230 O O . LEU A 1 285 ? -6.027 15.719 17.453 1 92.56 285 LEU A O 1
ATOM 2234 N N . ARG A 1 286 ? -6.234 14.578 19.344 1 87 286 ARG A N 1
ATOM 2235 C CA . ARG A 1 286 ? -6.461 15.75 20.188 1 87 286 ARG A CA 1
ATOM 2236 C C . ARG A 1 286 ? -7.719 16.5 19.75 1 87 286 ARG A C 1
ATOM 2238 O O . ARG A 1 286 ? -7.727 17.734 19.719 1 87 286 ARG A O 1
ATOM 2245 N N . MET A 1 287 ? -8.609 15.805 19.281 1 86.44 287 MET A N 1
ATOM 2246 C CA . MET A 1 287 ? -9.875 16.406 18.875 1 86.44 287 MET A CA 1
ATOM 2247 C C . MET A 1 287 ? -10.961 16.172 19.906 1 86.44 287 MET A C 1
ATOM 2249 O O . MET A 1 287 ? -11.977 15.539 19.625 1 86.44 287 MET A O 1
ATOM 2253 N N . THR A 1 288 ? -10.789 16.734 21 1 75.44 288 THR A N 1
ATOM 2254 C CA . THR A 1 288 ? -11.633 16.5 22.156 1 75.44 288 THR A CA 1
ATOM 2255 C C . THR A 1 288 ? -13.078 16.906 21.875 1 75.44 288 THR A C 1
ATOM 2257 O O . THR A 1 288 ? -14.016 16.375 22.469 1 75.44 288 THR A O 1
ATOM 2260 N N . GLN A 1 289 ? -13.203 17.766 20.906 1 75.75 289 GLN A N 1
ATOM 2261 C CA . GLN A 1 289 ? -14.555 18.219 20.578 1 75.75 289 GLN A CA 1
ATOM 2262 C C . GLN A 1 289 ? -15.375 17.078 19.969 1 75.75 289 GLN A C 1
ATOM 2264 O O . GLN A 1 289 ? -16.609 17.125 20 1 75.75 289 GLN A O 1
ATOM 2269 N N . LEU A 1 290 ? -14.766 16.156 19.531 1 77.12 290 LEU A N 1
ATOM 2270 C CA . LEU A 1 290 ? -15.469 15.047 18.906 1 77.12 290 LEU A CA 1
ATOM 2271 C C . LEU A 1 290 ? -15.758 13.945 19.922 1 77.12 290 LEU A C 1
ATOM 2273 O O . LEU A 1 290 ? -16.531 13.031 19.641 1 77.12 290 LEU A O 1
ATOM 2277 N N . GLU A 1 291 ? -15.195 13.969 21.141 1 67.12 291 GLU A N 1
ATOM 2278 C CA . GLU A 1 291 ? -15.398 12.938 22.156 1 67.12 291 GLU A CA 1
ATOM 2279 C C . GLU A 1 291 ? -16.828 12.953 22.688 1 67.12 291 GLU A C 1
ATOM 2281 O O . GLU A 1 291 ? -17.391 11.906 23.016 1 67.12 291 GLU A O 1
ATOM 2286 N N . GLY A 1 292 ? -17.391 14.039 22.891 1 60.5 292 GLY A N 1
ATOM 2287 C CA . GLY A 1 292 ? -18.719 14.195 23.453 1 60.5 292 GLY A CA 1
ATOM 2288 C C . GLY A 1 292 ? -19.797 13.531 22.625 1 60.5 292 GLY A C 1
ATOM 2289 O O . GLY A 1 292 ? -20.844 13.141 23.141 1 60.5 292 GLY A O 1
ATOM 2290 N N . ARG A 1 293 ? -19.562 13.398 21.469 1 58.09 293 ARG A N 1
ATOM 2291 C CA . ARG A 1 293 ? -20.547 12.805 20.578 1 58.09 293 ARG A CA 1
ATOM 2292 C C . ARG A 1 293 ? -20.516 11.281 20.641 1 58.09 293 ARG A C 1
ATOM 2294 O O . ARG A 1 293 ? -21.469 10.609 20.25 1 58.09 293 ARG A O 1
ATOM 2301 N N . ALA A 1 294 ? -19.406 10.82 21.344 1 57.78 294 ALA A N 1
ATOM 2302 C CA . ALA A 1 294 ? -19.078 9.406 21.172 1 57.78 294 ALA A CA 1
ATOM 2303 C C . ALA A 1 294 ? -19.219 8.648 22.5 1 57.78 294 ALA A C 1
ATOM 2305 O O . ALA A 1 294 ? -18.703 7.539 22.641 1 57.78 294 ALA A O 1
ATOM 2306 N N . LYS A 1 295 ? -19.891 9.078 23.562 1 57.22 295 LYS A N 1
ATOM 2307 C CA . LYS A 1 295 ? -19.891 8.484 24.891 1 57.22 295 LYS A CA 1
ATOM 2308 C C . LYS A 1 295 ? -20.25 7.008 24.828 1 57.22 295 LYS A C 1
ATOM 2310 O O . LYS A 1 295 ? -19.625 6.18 25.5 1 57.22 295 LYS A O 1
ATOM 2315 N N . VAL A 1 296 ? -21.344 6.625 24.266 1 58.34 296 VAL A N 1
ATOM 2316 C CA . VAL A 1 296 ? -21.797 5.234 24.25 1 58.34 296 VAL A CA 1
ATOM 2317 C C . VAL A 1 296 ? -20.734 4.363 23.578 1 58.34 296 VAL A C 1
ATOM 2319 O O . VAL A 1 296 ? -20.484 3.238 24.016 1 58.34 296 VAL A O 1
ATOM 2322 N N . GLU A 1 297 ? -19.969 4.895 22.734 1 68.62 297 GLU A N 1
ATOM 2323 C CA . GLU A 1 297 ? -18.984 4.125 21.969 1 68.62 297 GLU A CA 1
ATOM 2324 C C . GLU A 1 297 ? -17.688 3.967 22.734 1 68.62 297 GLU A C 1
ATOM 2326 O O . GLU A 1 297 ? -16.906 3.039 22.484 1 68.62 297 GLU A O 1
ATOM 2331 N N . ASP A 1 298 ? -17.578 4.719 23.766 1 69.75 298 ASP A N 1
ATOM 2332 C CA . ASP A 1 298 ? -16.344 4.676 24.531 1 69.75 298 ASP A CA 1
ATOM 2333 C C . ASP A 1 298 ? -16.156 3.326 25.219 1 69.75 298 ASP A C 1
ATOM 2335 O O . ASP A 1 298 ? -15.062 2.77 25.25 1 69.75 298 ASP A O 1
ATOM 2339 N N . ALA A 1 299 ? -17.219 2.863 25.719 1 75.31 299 ALA A N 1
ATOM 2340 C CA . ALA A 1 299 ? -17.156 1.569 26.391 1 75.31 299 ALA A CA 1
ATOM 2341 C C . ALA A 1 299 ? -16.781 0.459 25.422 1 75.31 299 ALA A C 1
ATOM 2343 O O . ALA A 1 299 ? -16.078 -0.489 25.781 1 75.31 299 ALA A O 1
ATOM 2344 N N . LEU A 1 300 ? -17.203 0.638 24.25 1 80.81 300 LEU A N 1
ATOM 2345 C CA . LEU A 1 300 ? -16.891 -0.364 23.234 1 80.81 300 LEU A CA 1
ATOM 2346 C C . LEU A 1 300 ? -15.398 -0.35 22.891 1 80.81 300 LEU A C 1
ATOM 2348 O O . LEU A 1 300 ? -14.789 -1.407 22.719 1 80.81 300 LEU A O 1
ATOM 2352 N N . TYR A 1 301 ? -14.844 0.753 22.859 1 79 301 TYR A N 1
ATOM 2353 C CA . TYR A 1 301 ? -13.43 0.863 22.5 1 79 301 TYR A CA 1
ATOM 2354 C C . TYR A 1 301 ? -12.555 0.181 23.547 1 79 301 TYR A C 1
ATOM 2356 O O . TYR A 1 301 ? -11.516 -0.394 23.219 1 79 301 TYR A O 1
ATOM 2364 N N . ASP A 1 302 ? -13 0.117 24.75 1 79.88 302 ASP A N 1
ATOM 2365 C CA . ASP A 1 302 ? -12.258 -0.518 25.828 1 79.88 302 ASP A CA 1
ATOM 2366 C C . ASP A 1 302 ? -12.305 -2.039 25.703 1 79.88 302 ASP A C 1
ATOM 2368 O O . ASP A 1 302 ? -11.445 -2.738 26.25 1 79.88 302 ASP A O 1
ATOM 2372 N N . ARG A 1 303 ? -13.266 -2.447 24.969 1 83.38 303 ARG A N 1
ATOM 2373 C CA . ARG A 1 303 ? -13.469 -3.889 24.859 1 83.38 303 ARG A CA 1
ATOM 2374 C C . ARG A 1 303 ? -12.906 -4.43 23.547 1 83.38 303 ARG A C 1
ATOM 2376 O O . ARG A 1 303 ? -13.117 -5.594 23.203 1 83.38 303 ARG A O 1
ATOM 2383 N N . THR A 1 304 ? -12.281 -3.568 22.906 1 84.31 304 THR A N 1
ATOM 2384 C CA . THR A 1 304 ? -11.773 -4.008 21.609 1 84.31 304 THR A CA 1
ATOM 2385 C C . THR A 1 304 ? -10.516 -4.855 21.781 1 84.31 304 THR A C 1
ATOM 2387 O O . THR A 1 304 ? -9.906 -5.273 20.797 1 84.31 304 THR A O 1
ATOM 2390 N N . TYR A 1 305 ? -10.125 -5.016 22.969 1 85 305 TYR A N 1
ATOM 2391 C CA . TYR A 1 305 ? -9.055 -5.965 23.266 1 85 305 TYR A CA 1
ATOM 2392 C C . TYR A 1 305 ? -9.148 -6.461 24.703 1 85 305 TYR A C 1
ATOM 2394 O O . TYR A 1 305 ? -9.477 -5.695 25.609 1 85 305 TYR A O 1
ATOM 2402 N N . MET B 1 1 ? -1.729 34.656 -12.453 1 75.5 1 MET B N 1
ATOM 2403 C CA . MET B 1 1 ? -1.054 33.406 -12.766 1 75.5 1 MET B CA 1
ATOM 2404 C C . MET B 1 1 ? -1.983 32.469 -13.516 1 75.5 1 MET B C 1
ATOM 2406 O O . MET B 1 1 ? -3.203 32.531 -13.359 1 75.5 1 MET B O 1
ATOM 2410 N N . THR B 1 2 ? -1.465 31.766 -14.484 1 91.06 2 THR B N 1
ATOM 2411 C CA . THR B 1 2 ? -2.223 30.859 -15.336 1 91.06 2 THR B CA 1
ATOM 2412 C C . THR B 1 2 ? -2.74 29.656 -14.539 1 91.06 2 THR B C 1
ATOM 2414 O O . THR B 1 2 ? -1.984 29.031 -13.789 1 91.06 2 THR B O 1
ATOM 2417 N N . PRO B 1 3 ? -4.039 29.453 -14.625 1 96.25 3 PRO B N 1
ATOM 2418 C CA . PRO B 1 3 ? -4.582 28.281 -13.93 1 96.25 3 PRO B CA 1
ATOM 2419 C C . PRO B 1 3 ? -3.998 26.969 -14.43 1 96.25 3 PRO B C 1
ATOM 2421 O O . PRO B 1 3 ? -3.467 26.906 -15.539 1 96.25 3 PRO B O 1
ATOM 2424 N N . PHE B 1 4 ? -4.078 25.984 -13.547 1 97.88 4 PHE B N 1
ATOM 2425 C CA . PHE B 1 4 ? -3.582 24.672 -13.922 1 97.88 4 PHE B CA 1
ATOM 2426 C C . PHE B 1 4 ? -4.438 24.062 -15.031 1 97.88 4 PHE B C 1
ATOM 2428 O O . PHE B 1 4 ? -5.664 24.188 -15.016 1 97.88 4 PHE B O 1
ATOM 2435 N N . LYS B 1 5 ? -3.855 23.406 -15.938 1 97.25 5 LYS B N 1
ATOM 2436 C CA . LYS B 1 5 ? -4.543 22.781 -17.062 1 97.25 5 LYS B CA 1
ATOM 2437 C C . LYS B 1 5 ? -4.926 21.344 -16.75 1 97.25 5 LYS B C 1
ATOM 2439 O O . LYS B 1 5 ? -4.051 20.484 -16.594 1 97.25 5 LYS B O 1
ATOM 2444 N N . PRO B 1 6 ? -6.215 21.031 -16.719 1 97.44 6 PRO B N 1
ATOM 2445 C CA . PRO B 1 6 ? -6.617 19.641 -16.5 1 97.44 6 PRO B CA 1
ATOM 2446 C C . PRO B 1 6 ? -6.285 18.734 -17.688 1 97.44 6 PRO B C 1
ATOM 2448 O O . PRO B 1 6 ? -6.371 19.172 -18.844 1 97.44 6 PRO B O 1
ATOM 2451 N N . LEU B 1 7 ? -5.965 17.5 -17.438 1 97.38 7 LEU B N 1
ATOM 2452 C CA . LEU B 1 7 ? -5.578 16.578 -18.5 1 97.38 7 LEU B CA 1
ATOM 2453 C C . LEU B 1 7 ? -6.664 15.539 -18.75 1 97.38 7 LEU B C 1
ATOM 2455 O O . LEU B 1 7 ? -6.605 14.781 -19.719 1 97.38 7 LEU B O 1
ATOM 2459 N N . VAL B 1 8 ? -7.609 15.438 -17.844 1 94.62 8 VAL B N 1
ATOM 2460 C CA . VAL B 1 8 ? -8.664 14.438 -17.938 1 94.62 8 VAL B CA 1
ATOM 2461 C C . VAL B 1 8 ? -10.031 15.117 -17.891 1 94.62 8 VAL B C 1
ATOM 2463 O O . VAL B 1 8 ? -10.242 16.047 -17.094 1 94.62 8 VAL B O 1
ATOM 2466 N N . THR B 1 9 ? -10.961 14.648 -18.688 1 92.94 9 THR B N 1
ATOM 2467 C CA . THR B 1 9 ? -12.312 15.203 -18.734 1 92.94 9 THR B CA 1
ATOM 2468 C C . THR B 1 9 ? -13.117 14.766 -17.516 1 92.94 9 THR B C 1
ATOM 2470 O O . THR B 1 9 ? -13.031 13.617 -17.078 1 92.94 9 THR B O 1
ATOM 2473 N N . PRO B 1 10 ? -13.859 15.695 -16.984 1 93.44 10 PRO B N 1
ATOM 2474 C CA . PRO B 1 10 ? -14.711 15.328 -15.852 1 93.44 10 PRO B CA 1
ATOM 2475 C C . PRO B 1 10 ? -15.758 14.281 -16.203 1 93.44 10 PRO B C 1
ATOM 2477 O O . PRO B 1 10 ? -16.125 14.141 -17.375 1 93.44 10 PRO B O 1
ATOM 2480 N N . PHE B 1 11 ? -16.125 13.555 -15.234 1 91.19 11 PHE B N 1
ATOM 2481 C CA . PHE B 1 11 ? -17.219 12.594 -15.367 1 91.19 11 PHE B CA 1
ATOM 2482 C C . PHE B 1 11 ? -18.562 13.258 -15.07 1 91.19 11 PHE B C 1
ATOM 2484 O O . PHE B 1 11 ? -18.781 13.75 -13.961 1 91.19 11 PHE B O 1
ATOM 2491 N N . LYS B 1 12 ? -19.453 13.203 -15.969 1 88.62 12 LYS B N 1
ATOM 2492 C CA . LYS B 1 12 ? -20.75 13.82 -15.766 1 88.62 12 LYS B CA 1
ATOM 2493 C C . LYS B 1 12 ? -21.719 12.867 -15.062 1 88.62 12 LYS B C 1
ATOM 2495 O O . LYS B 1 12 ? -21.812 11.695 -15.438 1 88.62 12 LYS B O 1
ATOM 2500 N N . VAL B 1 13 ? -22.312 13.43 -14.016 1 86.12 13 VAL B N 1
ATOM 2501 C CA . VAL B 1 13 ? -23.281 12.633 -13.273 1 86.12 13 VAL B CA 1
ATOM 2502 C C . VAL B 1 13 ? -24.594 12.562 -14.055 1 86.12 13 VAL B C 1
ATOM 2504 O O . VAL B 1 13 ? -25.109 13.586 -14.508 1 86.12 13 VAL B O 1
ATOM 2507 N N . THR B 1 14 ? -24.953 11.383 -14.336 1 78.25 14 THR B N 1
ATOM 2508 C CA . THR B 1 14 ? -26.234 11.195 -15.008 1 78.25 14 THR B CA 1
ATOM 2509 C C . THR B 1 14 ? -27.219 10.492 -14.078 1 78.25 14 THR B C 1
ATOM 2511 O O . THR B 1 14 ? -26.875 10.102 -12.969 1 78.25 14 THR B O 1
ATOM 2514 N N . LYS B 1 15 ? -28.547 10.414 -14.492 1 67.12 15 LYS B N 1
ATOM 2515 C CA . LYS B 1 15 ? -29.578 9.711 -13.734 1 67.12 15 LYS B CA 1
ATOM 2516 C C . LYS B 1 15 ? -29.156 8.273 -13.445 1 67.12 15 LYS B C 1
ATOM 2518 O O . LYS B 1 15 ? -29.531 7.707 -12.414 1 67.12 15 LYS B O 1
ATOM 2523 N N . GLU B 1 16 ? -28.375 7.75 -14.289 1 62.25 16 GLU B N 1
ATOM 2524 C CA . GLU B 1 16 ? -27.953 6.359 -14.148 1 62.25 16 GLU B CA 1
ATOM 2525 C C . GLU B 1 16 ? -26.922 6.203 -13.039 1 62.25 16 GLU B C 1
ATOM 2527 O O . GLU B 1 16 ? -26.75 5.113 -12.484 1 62.25 16 GLU B O 1
ATOM 2532 N N . THR B 1 17 ? -26.25 7.293 -12.695 1 63.12 17 THR B N 1
ATOM 2533 C CA . THR B 1 17 ? -25.203 7.199 -11.688 1 63.12 17 THR B CA 1
ATOM 2534 C C . THR B 1 17 ? -25.75 7.559 -10.305 1 63.12 17 THR B C 1
ATOM 2536 O O . THR B 1 17 ? -25 7.652 -9.336 1 63.12 17 THR B O 1
ATOM 2539 N N . THR B 1 18 ? -27.016 7.816 -10.328 1 68.31 18 THR B N 1
ATOM 2540 C CA . THR B 1 18 ? -27.672 8.156 -9.07 1 68.31 18 THR B CA 1
ATOM 2541 C C . THR B 1 18 ? -28.5 6.984 -8.562 1 68.31 18 THR B C 1
ATOM 2543 O O . THR B 1 18 ? -29.219 6.336 -9.336 1 68.31 18 THR B O 1
ATOM 2546 N N . ASN B 1 19 ? -28.203 6.602 -7.355 1 65.62 19 ASN B N 1
ATOM 2547 C CA . ASN B 1 19 ? -28.984 5.496 -6.809 1 65.62 19 ASN B CA 1
ATOM 2548 C C . ASN B 1 19 ? -30.406 5.926 -6.504 1 65.62 19 ASN B C 1
ATOM 2550 O O . ASN B 1 19 ? -30.797 7.062 -6.777 1 65.62 19 ASN B O 1
ATOM 2554 N N . SER B 1 20 ? -31.188 4.887 -6.066 1 64.62 20 SER B N 1
ATOM 2555 C CA . SER B 1 20 ? -32.625 5.098 -5.828 1 64.62 20 SER B CA 1
ATOM 2556 C C . SER B 1 20 ? -32.844 6.203 -4.801 1 64.62 20 SER B C 1
ATOM 2558 O O . SER B 1 20 ? -33.906 6.82 -4.773 1 64.62 20 SER B O 1
ATOM 2560 N N . ARG B 1 21 ? -31.812 6.492 -4.117 1 65.75 21 ARG B N 1
ATOM 2561 C CA . ARG B 1 21 ? -31.969 7.5 -3.074 1 65.75 21 ARG B CA 1
ATOM 2562 C C . ARG B 1 21 ? -31.406 8.844 -3.527 1 65.75 21 ARG B C 1
ATOM 2564 O O . ARG B 1 21 ? -31.281 9.773 -2.725 1 65.75 21 ARG B O 1
ATOM 2571 N N . GLY B 1 22 ? -31.016 8.891 -4.727 1 66.25 22 GLY B N 1
ATOM 2572 C CA . GLY B 1 22 ? -30.5 10.125 -5.281 1 66.25 22 GLY B CA 1
ATOM 2573 C C . GLY B 1 22 ? -29.031 10.359 -4.961 1 66.25 22 GLY B C 1
ATOM 2574 O O . GLY B 1 22 ? -28.516 11.461 -5.156 1 66.25 22 GLY B O 1
ATOM 2575 N N . GLN B 1 23 ? -28.422 9.328 -4.52 1 70.88 23 GLN B N 1
ATOM 2576 C CA . GLN B 1 23 ? -27.016 9.484 -4.168 1 70.88 23 GLN B CA 1
ATOM 2577 C C . GLN B 1 23 ? -26.109 9.094 -5.336 1 70.88 23 GLN B C 1
ATOM 2579 O O . GLN B 1 23 ? -26.406 8.141 -6.062 1 70.88 23 GLN B O 1
ATOM 2584 N N . VAL B 1 24 ? -25.062 9.93 -5.504 1 76.44 24 VAL B N 1
ATOM 2585 C CA . VAL B 1 24 ? -24.156 9.727 -6.629 1 76.44 24 VAL B CA 1
ATOM 2586 C C . VAL B 1 24 ? -22.953 8.891 -6.184 1 76.44 24 VAL B C 1
ATOM 2588 O O . VAL B 1 24 ? -22.406 9.102 -5.098 1 76.44 24 VAL B O 1
ATOM 2591 N N . ARG B 1 25 ? -22.625 7.879 -6.988 1 79.31 25 ARG B N 1
ATOM 2592 C CA . ARG B 1 25 ? -21.469 7.031 -6.723 1 79.31 25 ARG B CA 1
ATOM 2593 C C . ARG B 1 25 ? -20.25 7.508 -7.508 1 79.31 25 ARG B C 1
ATOM 2595 O O . ARG B 1 25 ? -20.391 8.156 -8.547 1 79.31 25 ARG B O 1
ATOM 2602 N N . LEU B 1 26 ? -19.109 7.262 -6.91 1 83.5 26 LEU B N 1
ATOM 2603 C CA . LEU B 1 26 ? -17.906 7.562 -7.676 1 83.5 26 LEU B CA 1
ATOM 2604 C C . LEU B 1 26 ? -17.844 6.73 -8.953 1 83.5 26 LEU B C 1
ATOM 2606 O O . LEU B 1 26 ? -18.297 5.582 -8.969 1 83.5 26 LEU B O 1
ATOM 2610 N N . PRO B 1 27 ? -17.406 7.457 -9.969 1 79.06 27 PRO B N 1
ATOM 2611 C CA . PRO B 1 27 ? -17.203 6.656 -11.18 1 79.06 27 PRO B CA 1
ATOM 2612 C C . PRO B 1 27 ? -16.266 5.473 -10.953 1 79.06 27 PRO B C 1
ATOM 2614 O O . PRO B 1 27 ? -15.273 5.598 -10.227 1 79.06 27 PRO B O 1
ATOM 2617 N N . ARG B 1 28 ? -16.953 4.367 -11.023 1 63.06 28 ARG B N 1
ATOM 2618 C CA . ARG B 1 28 ? -16.203 3.164 -10.672 1 63.06 28 ARG B CA 1
ATOM 2619 C C . ARG B 1 28 ? -15 2.98 -11.586 1 63.06 28 ARG B C 1
ATOM 2621 O O . ARG B 1 28 ? -15.117 3.104 -12.812 1 63.06 28 ARG B O 1
ATOM 2628 N N . ASN B 1 29 ? -13.93 3.338 -11.055 1 57.09 29 ASN B N 1
ATOM 2629 C CA . ASN B 1 29 ? -12.758 2.912 -11.812 1 57.09 29 ASN B CA 1
ATOM 2630 C C . ASN B 1 29 ? -12.586 1.396 -11.781 1 57.09 29 ASN B C 1
ATOM 2632 O O . ASN B 1 29 ? -13.398 0.69 -11.172 1 57.09 29 ASN B O 1
ATOM 2636 N N . ILE B 1 30 ? -11.375 0.803 -11.547 1 54.22 30 ILE B N 1
ATOM 2637 C CA . ILE B 1 30 ? -10.734 -0.474 -11.836 1 54.22 30 ILE B CA 1
ATOM 2638 C C . ILE B 1 30 ? -11.203 -1.525 -10.828 1 54.22 30 ILE B C 1
ATOM 2640 O O . ILE B 1 30 ? -11.047 -1.349 -9.617 1 54.22 30 ILE B O 1
ATOM 2644 N N . PRO B 1 31 ? -12.016 -2.404 -11.297 1 61.19 31 PRO B N 1
ATOM 2645 C CA . PRO B 1 31 ? -12.367 -3.553 -10.461 1 61.19 31 PRO B CA 1
ATOM 2646 C C . PRO B 1 31 ? -11.164 -4.148 -9.734 1 61.19 31 PRO B C 1
ATOM 2648 O O . PRO B 1 31 ? -10.039 -4.082 -10.242 1 61.19 31 PRO B O 1
ATOM 2651 N N . LYS B 1 32 ? -11.242 -4.297 -8.477 1 74.31 32 LYS B N 1
ATOM 2652 C CA . LYS B 1 32 ? -10.273 -5.105 -7.742 1 74.31 32 LYS B CA 1
ATOM 2653 C C . LYS B 1 32 ? -10.141 -6.496 -8.352 1 74.31 32 LYS B C 1
ATOM 2655 O O . LYS B 1 32 ? -11.141 -7.105 -8.75 1 74.31 32 LYS B O 1
ATOM 2660 N N . ALA B 1 33 ? -8.844 -6.77 -8.57 1 82.81 33 ALA B N 1
ATOM 2661 C CA . ALA B 1 33 ? -8.594 -8.141 -9 1 82.81 33 ALA B CA 1
ATOM 2662 C C . ALA B 1 33 ? -8.555 -9.094 -7.812 1 82.81 33 ALA B C 1
ATOM 2664 O O . ALA B 1 33 ? -7.543 -9.188 -7.113 1 82.81 33 ALA B O 1
ATOM 2665 N N . ILE B 1 34 ? -9.625 -9.883 -7.668 1 88.06 34 ILE B N 1
ATOM 2666 C CA . ILE B 1 34 ? -9.75 -10.789 -6.535 1 88.06 34 ILE B CA 1
ATOM 2667 C C . ILE B 1 34 ? -8.711 -11.906 -6.645 1 88.06 34 ILE B C 1
ATOM 2669 O O . ILE B 1 34 ? -8.43 -12.602 -5.664 1 88.06 34 ILE B O 1
ATOM 2673 N N . SER B 1 35 ? -8.133 -12.008 -7.801 1 93.62 35 SER B N 1
ATOM 2674 C CA . SER B 1 35 ? -7.148 -13.062 -8.016 1 93.62 35 SER B CA 1
ATOM 2675 C C . SER B 1 35 ? -5.855 -12.773 -7.254 1 93.62 35 SER B C 1
ATOM 2677 O O . SER B 1 35 ? -5.102 -13.695 -6.934 1 93.62 35 SER B O 1
ATOM 2679 N N . VAL B 1 36 ? -5.602 -11.492 -6.965 1 95.06 36 VAL B N 1
ATOM 2680 C CA . VAL B 1 36 ? -4.336 -11.125 -6.34 1 95.06 36 VAL B CA 1
ATOM 2681 C C . VAL B 1 36 ? -4.297 -11.656 -4.906 1 95.06 36 VAL B C 1
ATOM 2683 O O . VAL B 1 36 ? -3.383 -12.391 -4.531 1 95.06 36 VAL B O 1
ATOM 2686 N N . PRO B 1 37 ? -5.309 -11.422 -4.133 1 94.19 37 PRO B N 1
ATOM 2687 C CA . PRO B 1 37 ? -5.258 -12.008 -2.789 1 94.19 37 PRO B CA 1
ATOM 2688 C C . PRO B 1 37 ? -5.391 -13.531 -2.801 1 94.19 37 PRO B C 1
ATOM 2690 O O . PRO B 1 37 ? -4.832 -14.203 -1.937 1 94.19 37 PRO B O 1
ATOM 2693 N N . ILE B 1 38 ? -6.09 -14.094 -3.715 1 95.88 38 ILE B N 1
ATOM 2694 C CA . ILE B 1 38 ? -6.188 -15.547 -3.822 1 95.88 38 ILE B CA 1
ATOM 2695 C C . ILE B 1 38 ? -4.805 -16.141 -4.098 1 95.88 38 ILE B C 1
ATOM 2697 O O . ILE B 1 38 ? -4.402 -17.125 -3.467 1 95.88 38 ILE B O 1
ATOM 2701 N N . ARG B 1 39 ? -4.137 -15.492 -4.973 1 96.81 39 ARG B N 1
ATOM 2702 C CA . ARG B 1 39 ? -2.799 -15.953 -5.328 1 96.81 39 ARG B CA 1
ATOM 2703 C C . ARG B 1 39 ? -1.856 -15.859 -4.129 1 96.81 39 ARG B C 1
ATOM 2705 O O . ARG B 1 39 ? -0.955 -16.688 -3.982 1 96.81 39 ARG B O 1
ATOM 2712 N N . ASP B 1 40 ? -2.094 -14.961 -3.252 1 97.19 40 ASP B N 1
ATOM 2713 C CA . ASP B 1 40 ? -1.23 -14.75 -2.094 1 97.19 40 ASP B CA 1
ATOM 2714 C C . ASP B 1 40 ? -1.513 -15.773 -1.001 1 97.19 40 ASP B C 1
ATOM 2716 O O . ASP B 1 40 ? -0.821 -15.812 0.019 1 97.19 40 ASP B O 1
ATOM 2720 N N . SER B 1 41 ? -2.471 -16.672 -1.185 1 96.5 41 SER B N 1
ATOM 2721 C CA . SER B 1 41 ? -2.844 -17.641 -0.147 1 96.5 41 SER B CA 1
ATOM 2722 C C . SER B 1 41 ? -1.864 -18.797 -0.092 1 96.5 41 SER B C 1
ATOM 2724 O O . SER B 1 41 ? -1.827 -19.547 0.893 1 96.5 41 SER B O 1
ATOM 2726 N N . LEU B 1 42 ? -1.146 -19 -1.165 1 97.31 42 LEU B N 1
ATOM 2727 C CA . LEU B 1 42 ? -0.131 -20.047 -1.227 1 97.31 42 LEU B CA 1
ATOM 2728 C C . LEU B 1 42 ? 1.174 -19.5 -1.8 1 97.31 42 LEU B C 1
ATOM 2730 O O . LEU B 1 42 ? 1.179 -18.469 -2.473 1 97.31 42 LEU B O 1
ATOM 2734 N N . THR B 1 43 ? 2.225 -20.172 -1.519 1 97.38 43 THR B N 1
ATOM 2735 C CA . THR B 1 43 ? 3.504 -19.828 -2.129 1 97.38 43 THR B CA 1
ATOM 2736 C C . THR B 1 43 ? 3.488 -20.125 -3.625 1 97.38 43 THR B C 1
ATOM 2738 O O . THR B 1 43 ? 2.67 -20.922 -4.094 1 97.38 43 THR B O 1
ATOM 2741 N N . LEU B 1 44 ? 4.352 -19.547 -4.305 1 97.69 44 LEU B N 1
ATOM 2742 C CA . LEU B 1 44 ? 4.449 -19.766 -5.746 1 97.69 44 LEU B CA 1
ATOM 2743 C C . LEU B 1 44 ? 4.703 -21.234 -6.055 1 97.69 44 LEU B C 1
ATOM 2745 O O . LEU B 1 44 ? 4.074 -21.797 -6.953 1 97.69 44 LEU B O 1
ATOM 2749 N N . SER B 1 45 ? 5.598 -21.859 -5.324 1 97.75 45 SER B N 1
ATOM 2750 C CA . SER B 1 45 ? 5.891 -23.266 -5.57 1 97.75 45 SER B CA 1
ATOM 2751 C C . SER B 1 45 ? 4.668 -24.141 -5.301 1 97.75 45 SER B C 1
ATOM 2753 O O . SER B 1 45 ? 4.453 -25.141 -5.988 1 97.75 45 SER B O 1
ATOM 2755 N N . SER B 1 46 ? 3.857 -23.766 -4.332 1 98.38 46 SER B N 1
ATOM 2756 C CA . SER B 1 46 ? 2.645 -24.531 -4.07 1 98.38 46 SER B CA 1
ATOM 2757 C C . SER B 1 46 ? 1.671 -24.438 -5.238 1 98.38 46 SER B C 1
ATOM 2759 O O . SER B 1 46 ? 1.048 -25.438 -5.613 1 98.38 46 SER B O 1
ATOM 2761 N N . TRP B 1 47 ? 1.579 -23.312 -5.836 1 98.25 47 TRP B N 1
ATOM 2762 C CA . TRP B 1 47 ? 0.724 -23.156 -7.008 1 98.25 47 TRP B CA 1
ATOM 2763 C C . TRP B 1 47 ? 1.242 -24 -8.172 1 98.25 47 TRP B C 1
ATOM 2765 O O . TRP B 1 47 ? 0.462 -24.641 -8.883 1 98.25 47 TRP B O 1
ATOM 2775 N N . LEU B 1 48 ? 2.557 -23.984 -8.352 1 98.38 48 LEU B N 1
ATOM 2776 C CA . LEU B 1 48 ? 3.168 -24.75 -9.43 1 98.38 48 LEU B CA 1
ATOM 2777 C C . LEU B 1 48 ? 2.941 -26.25 -9.219 1 98.38 48 LEU B C 1
ATOM 2779 O O . LEU B 1 48 ? 2.576 -26.969 -10.148 1 98.38 48 LEU B O 1
ATOM 2783 N N . PHE B 1 49 ? 3.123 -26.688 -7.992 1 98.5 49 PHE B N 1
ATOM 2784 C CA . PHE B 1 49 ? 2.906 -28.094 -7.691 1 98.5 49 PHE B CA 1
ATOM 2785 C C . PHE B 1 49 ? 1.438 -28.469 -7.867 1 98.5 49 PHE B C 1
ATOM 2787 O O . PHE B 1 49 ? 1.119 -29.594 -8.273 1 98.5 49 PHE B O 1
ATOM 2794 N N . LEU B 1 50 ? 0.584 -27.578 -7.512 1 98.31 50 LEU B N 1
ATOM 2795 C CA . LEU B 1 50 ? -0.839 -27.844 -7.688 1 98.31 50 LEU B CA 1
ATOM 2796 C C . LEU B 1 50 ? -1.187 -27.969 -9.164 1 98.31 50 LEU B C 1
ATOM 2798 O O . LEU B 1 50 ? -1.927 -28.875 -9.555 1 98.31 50 LEU B O 1
ATOM 2802 N N . GLY B 1 51 ? -0.659 -27.031 -9.977 1 98.31 51 GLY B N 1
ATOM 2803 C CA . GLY B 1 51 ? -0.822 -27.188 -11.414 1 98.31 51 GLY B CA 1
ATOM 2804 C C . GLY B 1 51 ? -0.246 -28.5 -11.938 1 98.31 51 GLY B C 1
ATOM 2805 O O . GLY B 1 51 ? -0.86 -29.156 -12.781 1 98.31 51 GLY B O 1
ATOM 2806 N N . GLY B 1 52 ? 0.863 -28.812 -11.422 1 98.12 52 GLY B N 1
ATOM 2807 C CA . GLY B 1 52 ? 1.503 -30.062 -11.805 1 98.12 52 GLY B CA 1
ATOM 2808 C C . GLY B 1 52 ? 0.693 -31.281 -11.422 1 98.12 52 GLY B C 1
ATOM 2809 O O . GLY B 1 52 ? 0.551 -32.219 -12.227 1 98.12 52 GLY B O 1
ATOM 2810 N N . LEU B 1 53 ? 0.219 -31.266 -10.242 1 97.38 53 LEU B N 1
ATOM 2811 C CA . LEU B 1 53 ? -0.568 -32.406 -9.773 1 97.38 53 LEU B CA 1
ATOM 2812 C C . LEU B 1 53 ? -1.833 -32.562 -10.609 1 97.38 53 LEU B C 1
ATOM 2814 O O . LEU B 1 53 ? -2.174 -33.688 -11.016 1 97.38 53 LEU B O 1
ATOM 2818 N N . LEU B 1 54 ? -2.506 -31.484 -10.867 1 96.69 54 LEU B N 1
ATOM 2819 C CA . LEU B 1 54 ? -3.734 -31.531 -11.656 1 96.69 54 LEU B CA 1
ATOM 2820 C C . LEU B 1 54 ? -3.457 -32.031 -13.07 1 96.69 54 LEU B C 1
ATOM 2822 O O . LEU B 1 54 ? -4.176 -32.875 -13.586 1 96.69 54 LEU B O 1
ATOM 2826 N N . GLN B 1 55 ? -2.404 -31.562 -13.648 1 96.12 55 GLN B N 1
ATOM 2827 C CA . GLN B 1 55 ? -2.051 -31.984 -15 1 96.12 55 GLN B CA 1
ATOM 2828 C C . GLN B 1 55 ? -1.581 -33.438 -15.023 1 96.12 55 GLN B C 1
ATOM 2830 O O . GLN B 1 55 ? -1.885 -34.188 -15.953 1 96.12 55 GLN B O 1
ATOM 2835 N N . GLY B 1 56 ? -0.786 -33.75 -13.984 1 94 56 GLY B N 1
ATOM 2836 C CA . GLY B 1 56 ? -0.359 -35.125 -13.883 1 94 56 GLY B CA 1
ATOM 2837 C C . GLY B 1 56 ? -1.517 -36.094 -13.797 1 94 56 GLY B C 1
ATOM 2838 O O . GLY B 1 56 ? -1.51 -37.125 -14.461 1 94 56 GLY B O 1
ATOM 2839 N N . LEU B 1 57 ? -2.504 -35.75 -13.039 1 93.25 57 LEU B N 1
ATOM 2840 C CA . LEU B 1 57 ? -3.695 -36.562 -12.922 1 93.25 57 LEU B CA 1
ATOM 2841 C C . LEU B 1 57 ? -4.441 -36.656 -14.242 1 93.25 57 LEU B C 1
ATOM 2843 O O . LEU B 1 57 ? -4.953 -37.719 -14.617 1 93.25 57 LEU B O 1
ATOM 2847 N N . ALA B 1 58 ? -4.473 -35.562 -14.922 1 94.94 58 ALA B N 1
ATOM 2848 C CA . ALA B 1 58 ? -5.121 -35.531 -16.234 1 94.94 58 ALA B CA 1
ATOM 2849 C C . ALA B 1 58 ? -4.395 -36.438 -17.219 1 94.94 58 ALA B C 1
ATOM 2851 O O . ALA B 1 58 ? -5.035 -37.125 -18.016 1 94.94 58 ALA B O 1
ATOM 2852 N N . VAL B 1 59 ? -3.121 -36.438 -17.156 1 94 59 VAL B N 1
ATOM 2853 C CA . VAL B 1 59 ? -2.334 -37.281 -18.062 1 94 59 VAL B CA 1
ATOM 2854 C C . VAL B 1 59 ? -2.555 -38.75 -17.734 1 94 59 VAL B C 1
ATOM 2856 O O . VAL B 1 59 ? -2.635 -39.594 -18.625 1 94 59 VAL B O 1
ATOM 2859 N N . MET B 1 60 ? -2.68 -39.031 -16.469 1 90.5 60 MET B N 1
ATOM 2860 C CA . MET B 1 60 ? -2.922 -40.406 -16.047 1 90.5 60 MET B CA 1
ATOM 2861 C C . MET B 1 60 ? -4.285 -40.875 -16.531 1 90.5 60 MET B C 1
ATOM 2863 O O . MET B 1 60 ? -4.43 -42.031 -16.922 1 90.5 60 MET B O 1
ATOM 2867 N N . LEU B 1 61 ? -5.16 -40 -16.594 1 92.06 61 LEU B N 1
ATOM 2868 C CA . LEU B 1 61 ? -6.535 -40.375 -16.906 1 92.06 61 LEU B CA 1
ATOM 2869 C C . LEU B 1 61 ? -6.777 -40.344 -18.422 1 92.06 61 LEU B C 1
ATOM 2871 O O . LEU B 1 61 ? -7.508 -41.188 -18.953 1 92.06 61 LEU B O 1
ATOM 2875 N N . LEU B 1 62 ? -6.16 -39.312 -19.109 1 94.06 62 LEU B N 1
ATOM 2876 C CA . LEU B 1 62 ? -6.539 -39.062 -20.484 1 94.06 62 LEU B CA 1
ATOM 2877 C C . LEU B 1 62 ? -5.352 -39.25 -21.422 1 94.06 62 LEU B C 1
ATOM 2879 O O . LEU B 1 62 ? -5.492 -39.125 -22.641 1 94.06 62 LEU B O 1
ATOM 2883 N N . GLY B 1 63 ? -4.266 -39.531 -20.891 1 92.31 63 GLY B N 1
ATOM 2884 C CA . GLY B 1 63 ? -3.074 -39.688 -21.719 1 92.31 63 GLY B CA 1
ATOM 2885 C C . GLY B 1 63 ? -2.354 -38.375 -21.953 1 92.31 63 GLY B C 1
ATOM 2886 O O . GLY B 1 63 ? -2.783 -37.312 -21.469 1 92.31 63 GLY B O 1
ATOM 2887 N N . THR B 1 64 ? -1.31 -38.375 -22.688 1 91.44 64 THR B N 1
ATOM 2888 C CA . THR B 1 64 ? -0.418 -37.219 -22.875 1 91.44 64 THR B CA 1
ATOM 2889 C C . THR B 1 64 ? -1.111 -36.125 -23.672 1 91.44 64 THR B C 1
ATOM 2891 O O . THR B 1 64 ? -0.684 -34.969 -23.656 1 91.44 64 THR B O 1
ATOM 2894 N N . TYR B 1 65 ? -2.137 -36.5 -24.391 1 93.94 65 TYR B N 1
ATOM 2895 C CA . TYR B 1 65 ? -2.885 -35.5 -25.141 1 93.94 65 TYR B CA 1
ATOM 2896 C C . TYR B 1 65 ? -3.5 -34.469 -24.203 1 93.94 65 TYR B C 1
ATOM 2898 O O . TYR B 1 65 ? -3.867 -33.344 -24.641 1 93.94 65 TYR B O 1
ATOM 2906 N N . ALA B 1 66 ? -3.543 -34.812 -22.953 1 95.25 66 ALA B N 1
ATOM 2907 C CA . ALA B 1 66 ? -4.098 -33.906 -21.953 1 95.25 66 ALA B CA 1
ATOM 2908 C C . ALA B 1 66 ? -3.203 -32.688 -21.766 1 95.25 66 ALA B C 1
ATOM 2910 O O . ALA B 1 66 ? -3.613 -31.688 -21.156 1 95.25 66 ALA B O 1
ATOM 2911 N N . LEU B 1 67 ? -2.018 -32.688 -22.344 1 96.06 67 LEU B N 1
ATOM 2912 C CA . LEU B 1 67 ? -1.089 -31.578 -22.266 1 96.06 67 LEU B CA 1
ATOM 2913 C C . LEU B 1 67 ? -1.409 -30.531 -23.312 1 96.06 67 LEU B C 1
ATOM 2915 O O . LEU B 1 67 ? -0.944 -29.391 -23.219 1 96.06 67 LEU B O 1
ATOM 2919 N N . VAL B 1 68 ? -2.127 -30.875 -24.312 1 96.88 68 VAL B N 1
ATOM 2920 C CA . VAL B 1 68 ? -2.332 -30.047 -25.5 1 96.88 68 VAL B CA 1
ATOM 2921 C C . VAL B 1 68 ? -2.967 -28.703 -25.094 1 96.88 68 VAL B C 1
ATOM 2923 O O . VAL B 1 68 ? -2.494 -27.641 -25.5 1 96.88 68 VAL B O 1
ATOM 2926 N N . PRO B 1 69 ? -4.027 -28.719 -24.219 1 96.44 69 PRO B N 1
ATOM 2927 C CA . PRO B 1 69 ? -4.609 -27.438 -23.859 1 96.44 69 PRO B CA 1
ATOM 2928 C C . PRO B 1 69 ? -3.611 -26.516 -23.156 1 96.44 69 PRO B C 1
ATOM 2930 O O . PRO B 1 69 ? -3.541 -25.328 -23.484 1 96.44 69 PRO B O 1
ATOM 2933 N N . ALA B 1 70 ? -2.824 -26.984 -22.219 1 97.31 70 ALA B N 1
ATOM 2934 C CA . ALA B 1 70 ? -1.83 -26.172 -21.516 1 97.31 70 ALA B CA 1
ATOM 2935 C C . ALA B 1 70 ? -0.795 -25.625 -22.5 1 97.31 70 ALA B C 1
ATOM 2937 O O . ALA B 1 70 ? -0.42 -24.453 -22.406 1 97.31 70 ALA B O 1
ATOM 2938 N N . ILE B 1 71 ? -0.322 -26.469 -23.406 1 97.75 71 ILE B N 1
ATOM 2939 C CA . ILE B 1 71 ? 0.656 -26.062 -24.406 1 97.75 71 ILE B CA 1
ATOM 2940 C C . ILE B 1 71 ? 0.063 -24.953 -25.281 1 97.75 71 ILE B C 1
ATOM 2942 O O . ILE B 1 71 ? 0.704 -23.938 -25.516 1 97.75 71 ILE B O 1
ATOM 2946 N N . LEU B 1 72 ? -1.151 -25.141 -25.719 1 98.38 72 LEU B N 1
ATOM 2947 C CA . LEU B 1 72 ? -1.79 -24.172 -26.625 1 98.38 72 LEU B CA 1
ATOM 2948 C C . LEU B 1 72 ? -2.037 -22.844 -25.906 1 98.38 72 LEU B C 1
ATOM 2950 O O . LEU B 1 72 ? -1.795 -21.781 -26.469 1 98.38 72 LEU B O 1
ATOM 2954 N N . ILE B 1 73 ? -2.518 -22.938 -24.672 1 98.44 73 ILE B N 1
ATOM 2955 C CA . ILE B 1 73 ? -2.83 -21.734 -23.922 1 98.44 73 ILE B CA 1
ATOM 2956 C C . ILE B 1 73 ? -1.547 -20.953 -23.641 1 98.44 73 ILE B C 1
ATOM 2958 O O . ILE B 1 73 ? -1.472 -19.75 -23.891 1 98.44 73 ILE B O 1
ATOM 2962 N N . LEU B 1 74 ? -0.522 -21.609 -23.188 1 98.38 74 LEU B N 1
ATOM 2963 C CA . LEU B 1 74 ? 0.739 -20.953 -22.875 1 98.38 74 LEU B CA 1
ATOM 2964 C C . LEU B 1 74 ? 1.402 -20.406 -24.141 1 98.38 74 LEU B C 1
ATOM 2966 O O . LEU B 1 74 ? 1.995 -19.328 -24.109 1 98.38 74 LEU B O 1
ATOM 2970 N N . SER B 1 75 ? 1.337 -21.188 -25.219 1 98.56 75 SER B N 1
ATOM 2971 C CA . SER B 1 75 ? 1.883 -20.703 -26.484 1 98.56 75 SER B CA 1
ATOM 2972 C C . SER B 1 75 ? 1.154 -19.453 -26.953 1 98.56 75 SER B C 1
ATOM 2974 O O . SER B 1 75 ? 1.786 -18.484 -27.391 1 98.56 75 SER B O 1
ATOM 2976 N N . TYR B 1 76 ? -0.159 -19.516 -26.859 1 98.62 76 TYR B N 1
ATOM 2977 C CA . TYR B 1 76 ? -0.947 -18.359 -27.266 1 98.62 76 TYR B CA 1
ATOM 2978 C C . TYR B 1 76 ? -0.562 -17.125 -26.453 1 98.62 76 TYR B C 1
ATOM 2980 O O . TYR B 1 76 ? -0.292 -16.062 -27.031 1 98.62 76 TYR B O 1
ATOM 2988 N N . ARG B 1 77 ? -0.519 -17.25 -25.172 1 98.38 77 ARG B N 1
ATOM 2989 C CA . ARG B 1 77 ? -0.206 -16.125 -24.297 1 98.38 77 ARG B CA 1
ATOM 2990 C C . ARG B 1 77 ? 1.208 -15.617 -24.562 1 98.38 77 ARG B C 1
ATOM 2992 O O . ARG B 1 77 ? 1.444 -14.406 -24.562 1 98.38 77 ARG B O 1
ATOM 2999 N N . THR B 1 78 ? 2.127 -16.531 -24.766 1 98.31 78 THR B N 1
ATOM 3000 C CA . THR B 1 78 ? 3.51 -16.156 -25.031 1 98.31 78 THR B CA 1
ATOM 3001 C C . THR B 1 78 ? 3.625 -15.414 -26.359 1 98.31 78 THR B C 1
ATOM 3003 O O . THR B 1 78 ? 4.234 -14.344 -26.438 1 98.31 78 THR B O 1
ATOM 3006 N N . ILE B 1 79 ? 3.01 -15.969 -27.406 1 98.69 79 ILE B N 1
ATOM 3007 C CA . ILE B 1 79 ? 3.061 -15.367 -28.734 1 98.69 79 ILE B CA 1
ATOM 3008 C C . ILE B 1 79 ? 2.383 -14 -28.703 1 98.69 79 ILE B C 1
ATOM 3010 O O . ILE B 1 79 ? 2.898 -13.031 -29.266 1 98.69 79 ILE B O 1
ATOM 3014 N N . ASP B 1 80 ? 1.282 -13.938 -28.047 1 98.5 80 ASP B N 1
ATOM 3015 C CA . ASP B 1 80 ? 0.561 -12.672 -27.922 1 98.5 80 ASP B CA 1
ATOM 3016 C C . ASP B 1 80 ? 1.453 -11.594 -27.312 1 98.5 80 ASP B C 1
ATOM 3018 O O . ASP B 1 80 ? 1.517 -10.477 -27.812 1 98.5 80 ASP B O 1
ATOM 3022 N N . HIS B 1 81 ? 2.148 -11.891 -26.297 1 98.38 81 HIS B N 1
ATOM 3023 C CA . HIS B 1 81 ? 3.006 -10.93 -25.609 1 98.38 81 HIS B CA 1
ATOM 3024 C C . HIS B 1 81 ? 4.227 -10.578 -26.469 1 98.38 81 HIS B C 1
ATOM 3026 O O . HIS B 1 81 ? 4.676 -9.438 -26.469 1 98.38 81 HIS B O 1
ATOM 3032 N N . LEU B 1 82 ? 4.715 -11.578 -27.172 1 98.31 82 LEU B N 1
ATOM 3033 C CA . LEU B 1 82 ? 5.867 -11.32 -28.047 1 98.31 82 LEU B CA 1
ATOM 3034 C C . LEU B 1 82 ? 5.488 -10.406 -29.203 1 98.31 82 LEU B C 1
ATOM 3036 O O . LEU B 1 82 ? 6.266 -9.531 -29.594 1 98.31 82 LEU B O 1
ATOM 3040 N N . LEU B 1 83 ? 4.285 -10.633 -29.719 1 98.69 83 LEU B N 1
ATOM 3041 C CA . LEU B 1 83 ? 3.814 -9.766 -30.797 1 98.69 83 LEU B CA 1
ATOM 3042 C C . LEU B 1 83 ? 3.643 -8.336 -30.312 1 98.69 83 LEU B C 1
ATOM 3044 O O . LEU B 1 83 ? 3.992 -7.383 -31.016 1 98.69 83 LEU B O 1
ATOM 3048 N N . MET B 1 84 ? 3.172 -8.133 -29.125 1 98.38 84 MET B N 1
ATOM 3049 C CA . MET B 1 84 ? 3.057 -6.809 -28.516 1 98.38 84 MET B CA 1
ATOM 3050 C C . MET B 1 84 ? 4.43 -6.184 -28.312 1 98.38 84 MET B C 1
ATOM 3052 O O . MET B 1 84 ? 4.645 -5.016 -28.656 1 98.38 84 MET B O 1
ATOM 3056 N N . ALA B 1 85 ? 5.301 -6.992 -27.797 1 97.94 85 ALA B N 1
ATOM 3057 C CA . ALA B 1 85 ? 6.645 -6.508 -27.5 1 97.94 85 ALA B CA 1
ATOM 3058 C C . ALA B 1 85 ? 7.375 -6.078 -28.766 1 97.94 85 ALA B C 1
ATOM 3060 O O . ALA B 1 85 ? 8.195 -5.156 -28.734 1 97.94 85 ALA B O 1
ATOM 3061 N N . ALA B 1 86 ? 7.039 -6.695 -29.859 1 97.94 86 ALA B N 1
ATOM 3062 C CA . ALA B 1 86 ? 7.66 -6.395 -31.141 1 97.94 86 ALA B CA 1
ATOM 3063 C C . ALA B 1 86 ? 6.926 -5.266 -31.859 1 97.94 86 ALA B C 1
ATOM 3065 O O . ALA B 1 86 ? 7.238 -4.941 -33 1 97.94 86 ALA B O 1
ATOM 3066 N N . ASN B 1 87 ? 5.938 -4.758 -31.25 1 97.06 87 ASN B N 1
ATOM 3067 C CA . ASN B 1 87 ? 5.133 -3.67 -31.797 1 97.06 87 ASN B CA 1
ATOM 3068 C C . ASN B 1 87 ? 4.379 -4.109 -33.031 1 97.06 87 ASN B C 1
ATOM 3070 O O . ASN B 1 87 ? 4.172 -3.311 -33.969 1 97.06 87 ASN B O 1
ATOM 3074 N N . ILE B 1 88 ? 4.145 -5.379 -33.094 1 98.5 88 ILE B N 1
ATOM 3075 C CA . ILE B 1 88 ? 3.33 -5.902 -34.188 1 98.5 88 ILE B CA 1
ATOM 3076 C C . ILE B 1 88 ? 1.85 -5.715 -33.844 1 98.5 88 ILE B C 1
ATOM 3078 O O . ILE B 1 88 ? 1.054 -5.363 -34.719 1 98.5 88 ILE B O 1
ATOM 3082 N N . THR B 1 89 ? 1.456 -5.992 -32.625 1 98.38 89 THR B N 1
ATOM 3083 C CA . THR B 1 89 ? 0.121 -5.676 -32.125 1 98.38 89 THR B CA 1
ATOM 3084 C C . THR B 1 89 ? 0.178 -4.551 -31.094 1 98.38 89 THR B C 1
ATOM 3086 O O . THR B 1 89 ? 1.252 -4.219 -30.594 1 98.38 89 THR B O 1
ATOM 3089 N N . ARG B 1 90 ? -0.913 -3.994 -30.812 1 97.69 90 ARG B N 1
ATOM 3090 C CA . ARG B 1 90 ? -1.013 -2.859 -29.906 1 97.69 90 ARG B CA 1
ATOM 3091 C C . ARG B 1 90 ? -0.669 -3.273 -28.469 1 97.69 90 ARG B C 1
ATOM 3093 O O . ARG B 1 90 ? -1.09 -4.336 -28.016 1 97.69 90 ARG B O 1
ATOM 3100 N N . ASN B 1 91 ? 0.057 -2.451 -27.812 1 98.06 91 ASN B N 1
ATOM 3101 C CA . ASN B 1 91 ? 0.356 -2.674 -26.391 1 98.06 91 ASN B CA 1
ATOM 3102 C C . ASN B 1 91 ? -0.837 -2.326 -25.516 1 98.06 91 ASN B C 1
ATOM 3104 O O . ASN B 1 91 ? -1.017 -1.169 -25.125 1 98.06 91 ASN B O 1
ATOM 3108 N N . ARG B 1 92 ? -1.555 -3.305 -25.109 1 97.19 92 ARG B N 1
ATOM 3109 C CA . ARG B 1 92 ? -2.783 -3.082 -24.359 1 97.19 92 ARG B CA 1
ATOM 3110 C C . ARG B 1 92 ? -2.479 -2.629 -22.938 1 97.19 92 ARG B C 1
ATOM 3112 O O . ARG B 1 92 ? -3.354 -2.102 -22.234 1 97.19 92 ARG B O 1
ATOM 3119 N N . TYR B 1 93 ? -1.261 -2.799 -22.5 1 97.12 93 TYR B N 1
ATOM 3120 C CA . TYR B 1 93 ? -0.891 -2.391 -21.156 1 97.12 93 TYR B CA 1
ATOM 3121 C C . TYR B 1 93 ? -0.859 -0.873 -21.031 1 97.12 93 TYR B C 1
ATOM 3123 O O . TYR B 1 93 ? -0.858 -0.333 -19.922 1 97.12 93 TYR B O 1
ATOM 3131 N N . MET B 1 94 ? -0.819 -0.187 -22.094 1 97.62 94 MET B N 1
ATOM 3132 C CA . MET B 1 94 ? -0.785 1.272 -22.109 1 97.62 94 MET B CA 1
ATOM 3133 C C . MET B 1 94 ? -2.193 1.851 -22 1 97.62 94 MET B C 1
ATOM 3135 O O . MET B 1 94 ? -2.361 3.059 -21.828 1 97.62 94 MET B O 1
ATOM 3139 N N . ASP B 1 95 ? -3.174 0.966 -22.078 1 95.88 95 ASP B N 1
ATOM 3140 C CA . ASP B 1 95 ? -4.547 1.457 -21.969 1 95.88 95 ASP B CA 1
ATOM 3141 C C . ASP B 1 95 ? -4.773 2.176 -20.641 1 95.88 95 ASP B C 1
ATOM 3143 O O . ASP B 1 95 ? -4.469 1.636 -19.578 1 95.88 95 ASP B O 1
ATOM 3147 N N . GLY B 1 96 ? -5.273 3.412 -20.688 1 94.12 96 GLY B N 1
ATOM 3148 C CA . GLY B 1 96 ? -5.598 4.18 -19.5 1 94.12 96 GLY B CA 1
ATOM 3149 C C . GLY B 1 96 ? -4.426 4.977 -18.953 1 94.12 96 GLY B C 1
ATOM 3150 O O . GLY B 1 96 ? -4.57 5.734 -18 1 94.12 96 GLY B O 1
ATOM 3151 N N . VAL B 1 97 ? -3.271 4.797 -19.578 1 97.06 97 VAL B N 1
ATOM 3152 C CA . VAL B 1 97 ? -2.088 5.527 -19.141 1 97.06 97 VAL B CA 1
ATOM 3153 C C . VAL B 1 97 ? -2.188 6.988 -19.594 1 97.06 97 VAL B C 1
ATOM 3155 O O . VAL B 1 97 ? -2.533 7.273 -20.734 1 97.06 97 VAL B O 1
ATOM 3158 N N . VAL B 1 98 ? -2.029 7.902 -18.656 1 96.94 98 VAL B N 1
ATOM 3159 C CA . VAL B 1 98 ? -1.814 9.312 -18.984 1 96.94 98 VAL B CA 1
ATOM 3160 C C . VAL B 1 98 ? -0.35 9.539 -19.344 1 96.94 98 VAL B C 1
ATOM 3162 O O . VAL B 1 98 ? 0.513 9.609 -18.469 1 96.94 98 VAL B O 1
ATOM 3165 N N . SER B 1 99 ? -0.092 9.586 -20.641 1 95.81 99 SER B N 1
ATOM 3166 C CA . SER B 1 99 ? 1.271 9.773 -21.125 1 95.81 99 SER B CA 1
ATOM 3167 C C . SER B 1 99 ? 1.71 11.227 -21 1 95.81 99 SER B C 1
ATOM 3169 O O . SER B 1 99 ? 1.711 11.969 -21.984 1 95.81 99 SER B O 1
ATOM 3171 N N . ALA B 1 100 ? 2.059 11.625 -19.828 1 96.19 100 ALA B N 1
ATOM 3172 C CA . ALA B 1 100 ? 2.449 12.984 -19.469 1 96.19 100 ALA B CA 1
ATOM 3173 C C . ALA B 1 100 ? 3.123 13.031 -18.109 1 96.19 100 ALA B C 1
ATOM 3175 O O . ALA B 1 100 ? 3.225 12.008 -17.422 1 96.19 100 ALA B O 1
ATOM 3176 N N . LYS B 1 101 ? 3.713 14.07 -17.844 1 96.94 101 LYS B N 1
ATOM 3177 C CA . LYS B 1 101 ? 4.066 14.453 -16.469 1 96.94 101 LYS B CA 1
ATOM 3178 C C . LYS B 1 101 ? 2.945 15.258 -15.82 1 96.94 101 LYS B C 1
ATOM 3180 O O . LYS B 1 101 ? 2.613 16.359 -16.281 1 96.94 101 LYS B O 1
ATOM 3185 N N . PHE B 1 102 ? 2.387 14.672 -14.758 1 97.75 102 PHE B N 1
ATOM 3186 C CA . PHE B 1 102 ? 1.228 15.359 -14.195 1 97.75 102 PHE B CA 1
ATOM 3187 C C . PHE B 1 102 ? 1.255 15.305 -12.672 1 97.75 102 PHE B C 1
ATOM 3189 O O . PHE B 1 102 ? 2.088 14.609 -12.086 1 97.75 102 PHE B O 1
ATOM 3196 N N . THR B 1 103 ? 0.49 16.094 -12.039 1 98.19 103 THR B N 1
ATOM 3197 C CA . THR B 1 103 ? 0.34 16.203 -10.594 1 98.19 103 THR B CA 1
ATOM 3198 C C . THR B 1 103 ? -1.131 16.344 -10.211 1 98.19 103 THR B C 1
ATOM 3200 O O . THR B 1 103 ? -1.964 16.703 -11.047 1 98.19 103 THR B O 1
ATOM 3203 N N . ALA B 1 104 ? -1.422 15.906 -9.062 1 98.5 104 ALA B N 1
ATOM 3204 C CA . ALA B 1 104 ? -2.783 16.062 -8.555 1 98.5 104 ALA B CA 1
ATOM 3205 C C . ALA B 1 104 ? -2.947 17.375 -7.812 1 98.5 104 ALA B C 1
ATOM 3207 O O . ALA B 1 104 ? -2.127 17.719 -6.953 1 98.5 104 ALA B O 1
ATOM 3208 N N . GLN B 1 105 ? -3.973 18.172 -8.188 1 98.31 105 GLN B N 1
ATOM 3209 C CA . GLN B 1 105 ? -4.371 19.391 -7.496 1 98.31 105 GLN B CA 1
ATOM 3210 C C . GLN B 1 105 ? -5.875 19.422 -7.25 1 98.31 105 GLN B C 1
ATOM 3212 O O . GLN B 1 105 ? -6.656 18.984 -8.094 1 98.31 105 GLN B O 1
ATOM 3217 N N . THR B 1 106 ? -6.27 19.953 -6.137 1 97.38 106 THR B N 1
ATOM 3218 C CA . THR B 1 106 ? -7.684 20 -5.793 1 97.38 106 THR B CA 1
ATOM 3219 C C . THR B 1 106 ? -8.422 21 -6.688 1 97.38 106 THR B C 1
ATOM 3221 O O . THR B 1 106 ? -8.023 22.156 -6.789 1 97.38 106 THR B O 1
ATOM 3224 N N . PRO B 1 107 ? -9.492 20.562 -7.32 1 96.88 107 PRO B N 1
ATOM 3225 C CA . PRO B 1 107 ? -10.312 21.531 -8.062 1 96.88 107 PRO B CA 1
ATOM 3226 C C . PRO B 1 107 ? -11.195 22.375 -7.152 1 96.88 107 PRO B C 1
ATOM 3228 O O . PRO B 1 107 ? -11.445 22 -6.004 1 96.88 107 PRO B O 1
ATOM 3231 N N . TYR B 1 108 ? -11.656 23.5 -7.73 1 94.19 108 TYR B N 1
ATOM 3232 C CA . TYR B 1 108 ? -12.68 24.297 -7.055 1 94.19 108 TYR B CA 1
ATOM 3233 C C . TYR B 1 108 ? -14.023 23.578 -7.062 1 94.19 108 TYR B C 1
ATOM 3235 O O . TYR B 1 108 ? -14.188 22.562 -7.734 1 94.19 108 TYR B O 1
ATOM 3243 N N . ALA B 1 109 ? -14.945 24.156 -6.32 1 92.19 109 ALA B N 1
ATOM 3244 C CA . ALA B 1 109 ? -16.281 23.578 -6.188 1 92.19 109 ALA B CA 1
ATOM 3245 C C . ALA B 1 109 ? -17 23.531 -7.535 1 92.19 109 ALA B C 1
ATOM 3247 O O . ALA B 1 109 ? -17.859 22.688 -7.758 1 92.19 109 ALA B O 1
ATOM 3248 N N . ASN B 1 110 ? -16.625 24.391 -8.438 1 92 110 ASN B N 1
ATOM 3249 C CA . ASN B 1 110 ? -17.266 24.422 -9.75 1 92 110 ASN B CA 1
ATOM 3250 C C . ASN B 1 110 ? -16.562 23.5 -10.742 1 92 110 ASN B C 1
ATOM 3252 O O . ASN B 1 110 ? -16.938 23.453 -11.914 1 92 110 ASN B O 1
ATOM 3256 N N . GLY B 1 111 ? -15.445 22.844 -10.297 1 93.44 111 GLY B N 1
ATOM 3257 C CA . GLY B 1 111 ? -14.766 21.859 -11.133 1 93.44 111 GLY B CA 1
ATOM 3258 C C . GLY B 1 111 ? -13.547 22.422 -11.844 1 93.44 111 GLY B C 1
ATOM 3259 O O . GLY B 1 111 ? -12.773 21.672 -12.445 1 93.44 111 GLY B O 1
ATOM 3260 N N . GLN B 1 112 ? -13.367 23.688 -11.703 1 94.44 112 GLN B N 1
ATOM 3261 C CA . GLN B 1 112 ? -12.227 24.328 -12.352 1 94.44 112 GLN B CA 1
ATOM 3262 C C . GLN B 1 112 ? -10.992 24.312 -11.453 1 94.44 112 GLN B C 1
ATOM 3264 O O . GLN B 1 112 ? -11.109 24.094 -10.242 1 94.44 112 GLN B O 1
ATOM 3269 N N . PHE B 1 113 ? -9.883 24.438 -12.125 1 96.69 113 PHE B N 1
ATOM 3270 C CA . PHE B 1 113 ? -8.641 24.484 -11.359 1 96.69 113 PHE B CA 1
ATOM 3271 C C . PHE B 1 113 ? -8.125 25.922 -11.273 1 96.69 113 PHE B C 1
ATOM 3273 O O . PHE B 1 113 ? -8.289 26.703 -12.211 1 96.69 113 PHE B O 1
ATOM 3280 N N . GLY B 1 114 ? -7.609 26.234 -10.141 1 95.94 114 GLY B N 1
ATOM 3281 C CA . GLY B 1 114 ? -6.969 27.531 -9.945 1 95.94 114 GLY B CA 1
ATOM 3282 C C . GLY B 1 114 ? -5.453 27.453 -9.992 1 95.94 114 GLY B C 1
ATOM 3283 O O . GLY B 1 114 ? -4.887 26.703 -10.781 1 95.94 114 GLY B O 1
ATOM 3284 N N . THR B 1 115 ? -4.805 28.312 -9.172 1 95.38 115 THR B N 1
ATOM 3285 C CA . THR B 1 115 ? -3.35 28.406 -9.18 1 95.38 115 THR B CA 1
ATOM 3286 C C . THR B 1 115 ? -2.777 28.016 -7.82 1 95.38 115 THR B C 1
ATOM 3288 O O . THR B 1 115 ? -1.558 27.938 -7.652 1 95.38 115 THR B O 1
ATOM 3291 N N . GLU B 1 116 ? -3.631 27.766 -6.906 1 95 116 GLU B N 1
ATOM 3292 C CA . GLU B 1 116 ? -3.164 27.484 -5.551 1 95 116 GLU B CA 1
ATOM 3293 C C . GLU B 1 116 ? -2.713 26.031 -5.41 1 95 116 GLU B C 1
ATOM 3295 O O . GLU B 1 116 ? -3.422 25.109 -5.82 1 95 116 GLU B O 1
ATOM 3300 N N . LEU B 1 117 ? -1.535 25.938 -4.844 1 95.12 117 LEU B N 1
ATOM 3301 C CA . LEU B 1 117 ? -0.937 24.625 -4.652 1 95.12 117 LEU B CA 1
ATOM 3302 C C . LEU B 1 117 ? -1.516 23.938 -3.42 1 95.12 117 LEU B C 1
ATOM 3304 O O . LEU B 1 117 ? -1.654 24.562 -2.365 1 95.12 117 LEU B O 1
ATOM 3308 N N . ALA B 1 118 ? -1.833 22.562 -3.646 1 96.69 118 ALA B N 1
ATOM 3309 C CA . ALA B 1 118 ? -2.379 21.844 -2.498 1 96.69 118 ALA B CA 1
ATOM 3310 C C . ALA B 1 118 ? -3.363 22.719 -1.722 1 96.69 118 ALA B C 1
ATOM 3312 O O . ALA B 1 118 ? -3.207 22.906 -0.515 1 96.69 118 ALA B O 1
ATOM 3313 N N . SER B 1 119 ? -4.465 23.125 -2.373 1 96.44 119 SER B N 1
ATOM 3314 C CA . SER B 1 119 ? -5.305 24.219 -1.927 1 96.44 119 SER B CA 1
ATOM 3315 C C . SER B 1 119 ? -6.258 23.781 -0.819 1 96.44 119 SER B C 1
ATOM 3317 O O . SER B 1 119 ? -6.93 24.609 -0.206 1 96.44 119 SER B O 1
ATOM 3319 N N . GLU B 1 120 ? -6.316 22.516 -0.553 1 96.69 120 GLU B N 1
ATOM 3320 C CA . GLU B 1 120 ? -7.176 22 0.504 1 96.69 120 GLU B CA 1
ATOM 3321 C C . GLU B 1 120 ? -6.453 20.938 1.34 1 96.69 120 GLU B C 1
ATOM 3323 O O . GLU B 1 120 ? -5.488 20.328 0.874 1 96.69 120 GLU B O 1
ATOM 3328 N N . SER B 1 121 ? -6.902 20.812 2.607 1 97.5 121 SER B N 1
ATOM 3329 C CA . SER B 1 121 ? -6.453 19.688 3.424 1 97.5 121 SER B CA 1
ATOM 3330 C C . SER B 1 121 ? -7.004 18.375 2.896 1 97.5 121 SER B C 1
ATOM 3332 O O . SER B 1 121 ? -8.047 18.344 2.234 1 97.5 121 SER B O 1
ATOM 3334 N N . ILE B 1 122 ? -6.293 17.312 3.139 1 98.25 122 ILE B N 1
ATOM 3335 C CA . ILE B 1 122 ? -6.777 15.984 2.801 1 98.25 122 ILE B CA 1
ATOM 3336 C C . ILE B 1 122 ? -6.484 15.023 3.953 1 98.25 122 ILE B C 1
ATOM 3338 O O . ILE B 1 122 ? -5.684 15.328 4.836 1 98.25 122 ILE B O 1
ATOM 3342 N N . VAL B 1 123 ? -7.184 13.914 3.947 1 98.69 123 VAL B N 1
ATOM 3343 C CA . VAL B 1 123 ? -6.926 12.836 4.891 1 98.69 123 VAL B CA 1
ATOM 3344 C C . VAL B 1 123 ? -6.484 11.586 4.137 1 98.69 123 VAL B C 1
ATOM 3346 O O . VAL B 1 123 ? -7.141 11.156 3.186 1 98.69 123 VAL B O 1
ATOM 3349 N N . VAL B 1 124 ? -5.336 11.07 4.461 1 98.88 124 VAL B N 1
ATOM 3350 C CA . VAL B 1 124 ? -4.867 9.773 3.986 1 98.88 124 VAL B CA 1
ATOM 3351 C C . VAL B 1 124 ? -5.047 8.727 5.082 1 98.88 124 VAL B C 1
ATOM 3353 O O . VAL B 1 124 ? -4.441 8.828 6.148 1 98.88 124 VAL B O 1
ATOM 3356 N N . PHE B 1 125 ? -5.93 7.777 4.832 1 98.81 125 PHE B N 1
ATOM 3357 C CA . PHE B 1 125 ? -6.328 6.77 5.809 1 98.81 125 PHE B CA 1
ATOM 3358 C C . PHE B 1 125 ? -5.934 5.375 5.344 1 98.81 125 PHE B C 1
ATOM 3360 O O . PHE B 1 125 ? -6.363 4.922 4.281 1 98.81 125 PHE B O 1
ATOM 3367 N N . HIS B 1 126 ? -4.996 4.711 6.098 1 98.81 126 HIS B N 1
ATOM 3368 C CA . HIS B 1 126 ? -4.609 3.328 5.855 1 98.81 126 HIS B CA 1
ATOM 3369 C C . HIS B 1 126 ? -5.414 2.369 6.727 1 98.81 126 HIS B C 1
ATOM 3371 O O . HIS B 1 126 ? -5.445 2.518 7.953 1 98.81 126 HIS B O 1
ATOM 3377 N N . LEU B 1 127 ? -6.047 1.429 6.105 1 98.62 127 LEU B N 1
ATOM 3378 C CA . LEU B 1 127 ? -6.77 0.371 6.801 1 98.62 127 LEU B CA 1
ATOM 3379 C C . LEU B 1 127 ? -6.258 -1.004 6.387 1 98.62 127 LEU B C 1
ATOM 3381 O O . LEU B 1 127 ? -6.238 -1.331 5.199 1 98.62 127 LEU B O 1
ATOM 3385 N N . GLY B 1 128 ? -5.867 -1.774 7.379 1 98.38 128 GLY B N 1
ATOM 3386 C CA . GLY B 1 128 ? -5.27 -3.045 7.004 1 98.38 128 GLY B CA 1
ATOM 3387 C C . GLY B 1 128 ? -5.684 -4.191 7.906 1 98.38 128 GLY B C 1
ATOM 3388 O O . GLY B 1 128 ? -6.254 -3.967 8.977 1 98.38 128 GLY B O 1
ATOM 3389 N N . ALA B 1 129 ? -5.398 -5.395 7.469 1 98.56 129 ALA B N 1
ATOM 3390 C CA . ALA B 1 129 ? -5.648 -6.637 8.195 1 98.56 129 ALA B CA 1
ATOM 3391 C C . ALA B 1 129 ? -4.688 -7.734 7.738 1 98.56 129 ALA B C 1
ATOM 3393 O O . ALA B 1 129 ? -4.094 -7.645 6.664 1 98.56 129 ALA B O 1
ATOM 3394 N N . ARG B 1 130 ? -4.539 -8.664 8.586 1 98.5 130 ARG B N 1
ATOM 3395 C CA . ARG B 1 130 ? -3.732 -9.844 8.273 1 98.5 130 ARG B CA 1
ATOM 3396 C C . ARG B 1 130 ? -4.238 -11.07 9.031 1 98.5 130 ARG B C 1
ATOM 3398 O O . ARG B 1 130 ? -4.672 -10.961 10.18 1 98.5 130 ARG B O 1
ATOM 3405 N N . SER B 1 131 ? -4.227 -12.195 8.391 1 98.62 131 SER B N 1
ATOM 3406 C CA . SER B 1 131 ? -4.469 -13.469 9.055 1 98.62 131 SER B CA 1
ATOM 3407 C C . SER B 1 131 ? -3.16 -14.117 9.5 1 98.62 131 SER B C 1
ATOM 3409 O O . SER B 1 131 ? -2.318 -14.461 8.672 1 98.62 131 S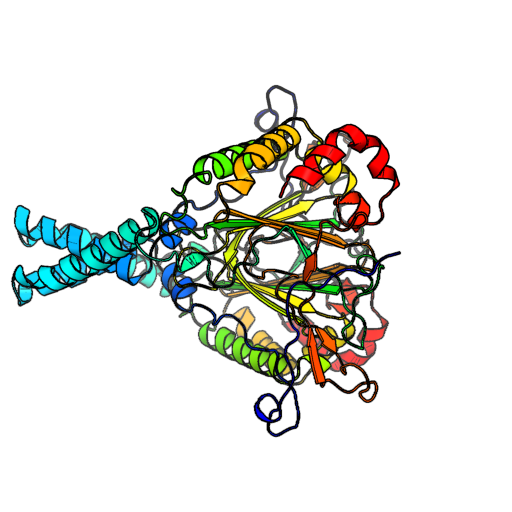ER B O 1
ATOM 3411 N N . ASN B 1 132 ? -2.982 -14.234 10.75 1 98.38 132 ASN B N 1
ATOM 3412 C CA . ASN B 1 132 ? -1.859 -14.992 11.297 1 98.38 132 ASN B CA 1
ATOM 3413 C C . ASN B 1 132 ? -2.271 -16.406 11.68 1 98.38 132 ASN B C 1
ATOM 3415 O O . ASN B 1 132 ? -2.051 -16.844 12.812 1 98.38 132 ASN B O 1
ATOM 3419 N N . HIS B 1 133 ? -2.883 -17.047 10.742 1 98.5 133 HIS B N 1
ATOM 3420 C CA . HIS B 1 133 ? -3.43 -18.391 10.898 1 98.5 133 HIS B CA 1
ATOM 3421 C C . HIS B 1 133 ? -3.096 -19.266 9.703 1 98.5 133 HIS B C 1
ATOM 3423 O O . HIS B 1 133 ? -3.068 -18.781 8.562 1 98.5 133 HIS B O 1
ATOM 3429 N N . PRO B 1 134 ? -2.875 -20.578 9.969 1 97.88 134 PRO B N 1
ATOM 3430 C CA . PRO B 1 134 ? -2.512 -21.469 8.859 1 97.88 134 PRO B CA 1
ATOM 3431 C C . PRO B 1 134 ? -3.613 -21.578 7.809 1 97.88 134 PRO B C 1
ATOM 3433 O O . PRO B 1 134 ? -3.336 -21.906 6.652 1 97.88 134 PRO B O 1
ATOM 3436 N N . LEU B 1 135 ? -4.836 -21.266 8.125 1 97.88 135 LEU B N 1
ATOM 3437 C CA . LEU B 1 135 ? -5.934 -21.359 7.164 1 97.88 135 LEU B CA 1
ATOM 3438 C C . LEU B 1 135 ? -6.113 -20.062 6.406 1 97.88 135 LEU B C 1
ATOM 3440 O O . LEU B 1 135 ? -7.02 -19.922 5.582 1 97.88 135 LEU B O 1
ATOM 3444 N N . GLY B 1 136 ? -5.359 -19.062 6.711 1 97.12 136 GLY B N 1
ATOM 3445 C CA . GLY B 1 136 ? -5.402 -17.797 5.992 1 97.12 136 GLY B CA 1
ATOM 3446 C C . GLY B 1 136 ? -6.766 -17.141 6.035 1 97.12 136 GLY B C 1
ATOM 3447 O O . GLY B 1 136 ? -7.348 -16.969 7.109 1 97.12 136 GLY B O 1
ATOM 3448 N N . PRO B 1 137 ? -7.25 -16.797 4.918 1 95.5 137 PRO B N 1
ATOM 3449 C CA . PRO B 1 137 ? -8.531 -16.094 4.844 1 95.5 137 PRO B CA 1
ATOM 3450 C C . PRO B 1 137 ? -9.711 -16.953 5.297 1 95.5 137 PRO B C 1
ATOM 3452 O O . PRO B 1 137 ? -10.805 -16.438 5.52 1 95.5 137 PRO B O 1
ATOM 3455 N N . LEU B 1 138 ? -9.5 -18.219 5.441 1 96.62 138 LEU B N 1
ATOM 3456 C CA . LEU B 1 138 ? -10.578 -19.125 5.832 1 96.62 138 LEU B CA 1
ATOM 3457 C C . LEU B 1 138 ? -10.547 -19.375 7.336 1 96.62 138 LEU B C 1
ATOM 3459 O O . LEU B 1 138 ? -11.383 -20.125 7.859 1 96.62 138 LEU B O 1
ATOM 3463 N N . ALA B 1 139 ? -9.625 -18.75 7.992 1 98.25 139 ALA B N 1
ATOM 3464 C CA . ALA B 1 139 ? -9.516 -18.922 9.438 1 98.25 139 ALA B CA 1
ATOM 3465 C C . ALA B 1 139 ? -10.773 -18.422 10.148 1 98.25 139 ALA B C 1
ATOM 3467 O O . ALA B 1 139 ? -11.516 -17.609 9.602 1 98.25 139 ALA B O 1
ATOM 3468 N N . PRO B 1 140 ? -10.969 -18.953 11.352 1 97.81 140 PRO B N 1
ATOM 3469 C CA . PRO B 1 140 ? -12.133 -18.5 12.125 1 97.81 140 PRO B CA 1
ATOM 3470 C C . PRO B 1 140 ? -12.18 -16.984 12.273 1 97.81 140 PRO B C 1
ATOM 3472 O O . PRO B 1 140 ? -11.164 -16.359 12.617 1 97.81 140 PRO B O 1
ATOM 3475 N N . GLY B 1 141 ? -13.367 -16.391 11.984 1 98.25 141 GLY B N 1
ATOM 3476 C CA . GLY B 1 141 ? -13.562 -14.969 12.164 1 98.25 141 GLY B CA 1
ATOM 3477 C C . GLY B 1 141 ? -13.234 -14.156 10.922 1 98.25 141 GLY B C 1
ATOM 3478 O O . GLY B 1 141 ? -13.789 -13.07 10.719 1 98.25 141 GLY B O 1
ATOM 3479 N N . LEU B 1 142 ? -12.383 -14.633 10.039 1 98.19 142 LEU B N 1
ATOM 3480 C CA . LEU B 1 142 ? -11.875 -13.844 8.922 1 98.19 142 LEU B CA 1
ATOM 3481 C C . LEU B 1 142 ? -12.938 -13.688 7.844 1 98.19 142 LEU B C 1
ATOM 3483 O O . LEU B 1 142 ? -13.102 -12.609 7.277 1 98.19 142 LEU B O 1
ATOM 3487 N N . PRO B 1 143 ? -13.695 -14.773 7.516 1 97.88 143 PRO B N 1
ATOM 3488 C CA . PRO B 1 143 ? -14.75 -14.57 6.52 1 97.88 143 PRO B CA 1
ATOM 3489 C C . PRO B 1 143 ? -15.773 -13.516 6.945 1 97.88 143 PRO B C 1
ATOM 3491 O O . PRO B 1 143 ? -16.188 -12.688 6.129 1 97.88 143 PRO B O 1
ATOM 3494 N N . GLU B 1 144 ? -16.109 -13.508 8.188 1 98.25 144 GLU B N 1
ATOM 3495 C CA . GLU B 1 144 ? -17.047 -12.516 8.688 1 98.25 144 GLU B CA 1
ATOM 3496 C C . GLU B 1 144 ? -16.438 -11.117 8.688 1 98.25 144 GLU B C 1
ATOM 3498 O O . GLU B 1 144 ? -17.125 -10.141 8.359 1 98.25 144 GLU B O 1
ATOM 3503 N N . LEU B 1 145 ? -15.188 -11 9.07 1 98.12 145 LEU B N 1
ATOM 3504 C CA . LEU B 1 145 ? -14.492 -9.727 8.977 1 98.12 145 LEU B CA 1
ATOM 3505 C C . LEU B 1 145 ? -14.547 -9.18 7.551 1 98.12 145 LEU B C 1
ATOM 3507 O O . LEU B 1 145 ? -14.883 -8.016 7.34 1 98.12 145 LEU B O 1
ATOM 3511 N N . GLY B 1 146 ? -14.211 -10.047 6.629 1 96.94 146 GLY B N 1
ATOM 3512 C CA . GLY B 1 146 ? -14.25 -9.648 5.23 1 96.94 146 GLY B CA 1
ATOM 3513 C C . GLY B 1 146 ? -15.609 -9.156 4.785 1 96.94 146 GLY B C 1
ATOM 3514 O O . GLY B 1 146 ? -15.719 -8.164 4.062 1 96.94 146 GLY B O 1
ATOM 3515 N N . LYS B 1 147 ? -16.625 -9.859 5.164 1 97.25 147 LYS B N 1
ATOM 3516 C CA . LYS B 1 147 ? -18 -9.492 4.82 1 97.25 147 LYS B CA 1
ATOM 3517 C C . LYS B 1 147 ? -18.344 -8.117 5.371 1 97.25 147 LYS B C 1
ATOM 3519 O O . LYS B 1 147 ? -18.938 -7.289 4.668 1 97.25 147 LYS B O 1
ATOM 3524 N N . ARG B 1 148 ? -18.031 -7.863 6.566 1 97.12 148 ARG B N 1
ATOM 3525 C CA . ARG B 1 148 ? -18.375 -6.598 7.211 1 97.12 148 ARG B CA 1
ATOM 3526 C C . ARG B 1 148 ? -17.594 -5.441 6.582 1 97.12 148 ARG B C 1
ATOM 3528 O O . ARG B 1 148 ? -18.156 -4.363 6.363 1 97.12 148 ARG B O 1
ATOM 3535 N N . VAL B 1 149 ? -16.359 -5.668 6.293 1 96.12 149 VAL B N 1
ATOM 3536 C CA . VAL B 1 149 ? -15.555 -4.645 5.629 1 96.12 149 VAL B CA 1
ATOM 3537 C C . VAL B 1 149 ? -16.141 -4.34 4.254 1 96.12 149 VAL B C 1
ATOM 3539 O O . VAL B 1 149 ? -16.219 -3.178 3.848 1 96.12 149 VAL B O 1
ATOM 3542 N N . ALA B 1 150 ? -16.516 -5.379 3.561 1 94.31 150 ALA B N 1
ATOM 3543 C CA . ALA B 1 150 ? -17.125 -5.195 2.25 1 94.31 150 ALA B CA 1
ATOM 3544 C C . ALA B 1 150 ? -18.391 -4.348 2.355 1 94.31 150 ALA B C 1
ATOM 3546 O O . ALA B 1 150 ? -18.609 -3.441 1.546 1 94.31 150 ALA B O 1
ATOM 3547 N N . GLN B 1 151 ? -19.203 -4.602 3.338 1 95.75 151 GLN B N 1
ATOM 3548 C CA . GLN B 1 151 ? -20.438 -3.842 3.553 1 95.75 151 GLN B CA 1
ATOM 3549 C C . GLN B 1 151 ? -20.125 -2.377 3.854 1 95.75 151 GLN B C 1
ATOM 3551 O O . GLN B 1 151 ? -20.812 -1.48 3.359 1 95.75 151 GLN B O 1
ATOM 3556 N N . MET B 1 152 ? -19.156 -2.176 4.629 1 96.12 152 MET B N 1
ATOM 3557 C CA . MET B 1 152 ? -18.75 -0.81 4.965 1 96.12 152 MET B CA 1
ATOM 3558 C C . MET B 1 152 ? -18.25 -0.074 3.73 1 96.12 152 MET B C 1
ATOM 3560 O O . MET B 1 152 ? -18.531 1.11 3.547 1 96.12 152 MET B O 1
ATOM 3564 N N . ASN B 1 153 ? -17.516 -0.764 2.963 1 93.06 153 ASN B N 1
ATOM 3565 C CA . ASN B 1 153 ? -17.031 -0.166 1.722 1 93.06 153 ASN B CA 1
ATOM 3566 C C . ASN B 1 153 ? -18.188 0.187 0.786 1 93.06 153 ASN B C 1
ATOM 3568 O O . ASN B 1 153 ? -18.172 1.242 0.15 1 93.06 153 ASN B O 1
ATOM 3572 N N . ILE B 1 154 ? -19.094 -0.703 0.699 1 91.12 154 ILE B N 1
ATOM 3573 C CA . ILE B 1 154 ? -20.281 -0.452 -0.126 1 91.12 154 ILE B CA 1
ATOM 3574 C C . ILE B 1 154 ? -21 0.796 0.373 1 91.12 154 ILE B C 1
ATOM 3576 O O . ILE B 1 154 ? -21.375 1.665 -0.42 1 91.12 154 ILE B O 1
ATOM 3580 N N . GLU B 1 155 ? -21.172 0.927 1.637 1 91.94 155 GLU B N 1
ATOM 3581 C CA . GLU B 1 155 ? -21.844 2.09 2.211 1 91.94 155 GLU B CA 1
ATOM 3582 C C . GLU B 1 155 ? -21.078 3.375 1.899 1 91.94 155 GLU B C 1
ATOM 3584 O O . GLU B 1 155 ? -21.672 4.371 1.479 1 91.94 155 GLU B O 1
ATOM 3589 N N . MET B 1 156 ? -19.844 3.35 2.148 1 92.06 156 MET B N 1
ATOM 3590 C CA . MET B 1 156 ? -19.031 4.535 1.91 1 92.06 156 MET B CA 1
ATOM 3591 C C . MET B 1 156 ? -19.109 4.973 0.451 1 92.06 156 MET B C 1
ATOM 3593 O O . MET B 1 156 ? -19.188 6.164 0.158 1 92.06 156 MET B O 1
ATOM 3597 N N . ASN B 1 157 ? -19.141 4.008 -0.432 1 88.12 157 ASN B N 1
ATOM 3598 C CA . ASN B 1 157 ? -19.156 4.289 -1.863 1 88.12 157 ASN B CA 1
ATOM 3599 C C . ASN B 1 157 ? -20.547 4.711 -2.326 1 88.12 157 ASN B C 1
ATOM 3601 O O . ASN B 1 157 ? -20.703 5.305 -3.395 1 88.12 157 ASN B O 1
ATOM 3605 N N . SER B 1 158 ? -21.547 4.355 -1.564 1 86.75 158 SER B N 1
ATOM 3606 C CA . SER B 1 158 ? -22.922 4.672 -1.956 1 86.75 158 SER B CA 1
ATOM 3607 C C . SER B 1 158 ? -23.25 6.133 -1.68 1 86.75 158 SER B C 1
ATOM 3609 O O . SER B 1 158 ? -24.203 6.676 -2.236 1 86.75 158 SER B O 1
ATOM 3611 N N . ASN B 1 159 ? -22.531 6.805 -0.839 1 90.12 159 ASN B N 1
ATOM 3612 C CA . ASN B 1 159 ? -22.703 8.219 -0.528 1 90.12 159 ASN B CA 1
ATOM 3613 C C . ASN B 1 159 ? -21.359 8.898 -0.285 1 90.12 159 ASN B C 1
ATOM 3615 O O . ASN B 1 159 ? -21.125 9.445 0.793 1 90.12 159 ASN B O 1
ATOM 3619 N N . PRO B 1 160 ? -20.562 8.875 -1.311 1 91.62 160 PRO B N 1
ATOM 3620 C CA . PRO B 1 160 ? -19.188 9.328 -1.136 1 91.62 160 PRO B CA 1
ATOM 3621 C C . PRO B 1 160 ? -19.109 10.805 -0.742 1 91.62 160 PRO B C 1
ATOM 3623 O O . PRO B 1 160 ? -18.203 11.195 0.001 1 91.62 160 PRO B O 1
ATOM 3626 N N . VAL B 1 161 ? -20.031 11.625 -1.155 1 90.94 161 VAL B N 1
ATOM 3627 C CA . VAL B 1 161 ? -20 13.047 -0.833 1 90.94 161 VAL B CA 1
ATOM 3628 C C . VAL B 1 161 ? -20.219 13.242 0.665 1 90.94 161 VAL B C 1
ATOM 3630 O O . VAL B 1 161 ? -19.484 13.984 1.315 1 90.94 161 VAL B O 1
ATOM 3633 N N . ASN B 1 162 ? -21.172 12.539 1.209 1 92.12 162 ASN B N 1
ATOM 3634 C CA . ASN B 1 162 ? -21.453 12.617 2.637 1 92.12 162 ASN B CA 1
ATOM 3635 C C . ASN B 1 162 ? -20.281 12.133 3.477 1 92.12 162 ASN B C 1
ATOM 3637 O O . ASN B 1 162 ? -20 12.688 4.539 1 92.12 162 ASN B O 1
ATOM 3641 N N . TYR B 1 163 ? -19.562 11.156 3.02 1 94.56 163 TY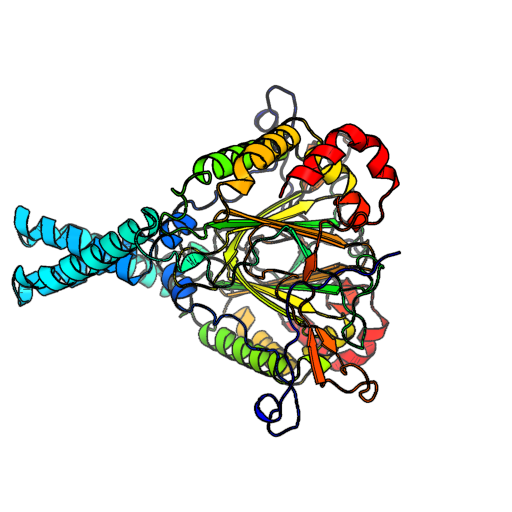R B N 1
ATOM 3642 C CA . TYR B 1 163 ? -18.516 10.531 3.812 1 94.56 163 TYR B CA 1
ATOM 3643 C C . TYR B 1 163 ? -17.141 11.062 3.408 1 94.56 163 TYR B C 1
ATOM 3645 O O . TYR B 1 163 ? -16.109 10.555 3.865 1 94.56 163 TYR B O 1
ATOM 3653 N N . GLY B 1 164 ? -17.141 11.992 2.535 1 96.06 164 GLY B N 1
ATOM 3654 C CA . GLY B 1 164 ? -15.906 12.656 2.152 1 96.06 164 GLY B CA 1
ATOM 3655 C C . GLY B 1 164 ? -14.969 11.758 1.364 1 96.06 164 GLY B C 1
ATOM 3656 O O . GLY B 1 164 ? -13.766 12.023 1.291 1 96.06 164 GLY B O 1
ATOM 3657 N N . LEU B 1 165 ? -15.477 10.664 0.813 1 96.56 165 LEU B N 1
ATOM 3658 C CA . LEU B 1 165 ? -14.641 9.711 0.091 1 96.56 165 LEU B CA 1
ATOM 3659 C C . LEU B 1 165 ? -14.273 10.25 -1.288 1 96.56 165 LEU B C 1
ATOM 3661 O O . LEU B 1 165 ? -15.156 10.617 -2.068 1 96.56 165 LEU B O 1
ATOM 3665 N N . LEU B 1 166 ? -12.961 10.273 -1.566 1 96.81 166 LEU B N 1
ATOM 3666 C CA . LEU B 1 166 ? -12.484 10.734 -2.867 1 96.81 166 LEU B CA 1
ATOM 3667 C C . LEU B 1 166 ? -11.977 9.562 -3.703 1 96.81 166 LEU B C 1
ATOM 3669 O O . LEU B 1 166 ? -12.016 9.617 -4.934 1 96.81 166 LEU B O 1
ATOM 3673 N N . GLY B 1 167 ? -11.469 8.562 -3.041 1 95.12 167 GLY B N 1
ATOM 3674 C CA . GLY B 1 167 ? -10.945 7.398 -3.742 1 95.12 167 GLY B CA 1
ATOM 3675 C C . GLY B 1 167 ? -10.289 6.391 -2.818 1 95.12 167 GLY B C 1
ATOM 3676 O O . GLY B 1 167 ? -10.047 6.68 -1.646 1 95.12 167 GLY B O 1
ATOM 3677 N N . THR B 1 168 ? -10.078 5.199 -3.334 1 94.88 168 THR B N 1
ATOM 3678 C CA . THR B 1 168 ? -9.43 4.117 -2.596 1 94.88 168 THR B CA 1
ATOM 3679 C C . THR B 1 168 ? -8.477 3.342 -3.502 1 94.88 168 THR B C 1
ATOM 3681 O O . THR B 1 168 ? -8.602 3.389 -4.727 1 94.88 168 THR B O 1
ATOM 3684 N N . SER B 1 169 ? -7.543 2.719 -2.896 1 94.44 169 SER B N 1
ATOM 3685 C CA . SER B 1 169 ? -6.688 1.751 -3.578 1 94.44 169 SER B CA 1
ATOM 3686 C C . SER B 1 169 ? -6.336 0.584 -2.662 1 94.44 169 SER B C 1
ATOM 3688 O O . SER B 1 169 ? -6.117 0.773 -1.464 1 94.44 169 SER B O 1
ATOM 3690 N N . ALA B 1 170 ? -6.297 -0.59 -3.207 1 96.06 170 ALA B N 1
ATOM 3691 C CA . ALA B 1 170 ? -6.02 -1.804 -2.441 1 96.06 170 ALA B CA 1
ATOM 3692 C C . ALA B 1 170 ? -4.605 -2.312 -2.711 1 96.06 170 ALA B C 1
ATOM 3694 O O . ALA B 1 170 ? -4.148 -2.318 -3.857 1 96.06 170 ALA B O 1
ATOM 3695 N N . TRP B 1 171 ? -3.965 -2.76 -1.652 1 97.56 171 TRP B N 1
ATOM 3696 C CA . TRP B 1 171 ? -2.555 -3.131 -1.725 1 97.56 171 TRP B CA 1
ATOM 3697 C C . TRP B 1 171 ? -2.287 -4.41 -0.935 1 97.56 171 TRP B C 1
ATOM 3699 O O . TRP B 1 171 ? -3.008 -4.719 0.016 1 97.56 171 TRP B O 1
ATOM 3709 N N . LEU B 1 172 ? -1.27 -5.094 -1.356 1 97.44 172 LEU B N 1
ATOM 3710 C CA . LEU B 1 172 ? -0.766 -6.301 -0.712 1 97.44 172 LEU B CA 1
ATOM 3711 C C . LEU B 1 172 ? 0.695 -6.133 -0.309 1 97.44 172 LEU B C 1
ATOM 3713 O O . LEU B 1 172 ? 1.525 -5.723 -1.123 1 97.44 172 LEU B O 1
ATOM 3717 N N . LYS B 1 173 ? 0.969 -6.449 0.965 1 97.38 173 LYS B N 1
ATOM 3718 C CA . LYS B 1 173 ? 2.34 -6.301 1.444 1 97.38 173 LYS B CA 1
ATOM 3719 C C . LYS B 1 173 ? 3.252 -7.363 0.837 1 97.38 173 LYS B C 1
ATOM 3721 O O . LYS B 1 173 ? 2.775 -8.32 0.217 1 97.38 173 LYS B O 1
ATOM 3726 N N . GLN B 1 174 ? 4.617 -7.164 0.923 1 96.12 174 GLN B N 1
ATOM 3727 C CA . GLN B 1 174 ? 5.574 -8.062 0.288 1 96.12 174 GLN B CA 1
ATOM 3728 C C . GLN B 1 174 ? 6.531 -8.656 1.314 1 96.12 174 GLN B C 1
ATOM 3730 O O . GLN B 1 174 ? 7.711 -8.883 1.019 1 96.12 174 GLN B O 1
ATOM 3735 N N . ASP B 1 175 ? 6.055 -8.961 2.457 1 93.06 175 ASP B N 1
ATOM 3736 C CA . ASP B 1 175 ? 6.945 -9.344 3.549 1 93.06 175 ASP B CA 1
ATOM 3737 C C . ASP B 1 175 ? 7.16 -10.852 3.582 1 93.06 175 ASP B C 1
ATOM 3739 O O . ASP B 1 175 ? 8.211 -11.328 4.02 1 93.06 175 ASP B O 1
ATOM 3743 N N . ASP B 1 176 ? 6.164 -11.625 3.188 1 94.88 176 ASP B N 1
ATOM 3744 C CA . ASP B 1 176 ? 6.219 -13.078 3.252 1 94.88 176 ASP B CA 1
ATOM 3745 C C . ASP B 1 176 ? 5.934 -13.703 1.887 1 94.88 176 ASP B C 1
ATOM 3747 O O . ASP B 1 176 ? 5.336 -13.062 1.02 1 94.88 176 ASP B O 1
ATOM 3751 N N . PRO B 1 177 ? 6.391 -14.93 1.748 1 95.75 177 PRO B N 1
ATOM 3752 C CA . PRO B 1 177 ? 6.129 -15.594 0.466 1 95.75 177 PRO B CA 1
ATOM 3753 C C . PRO B 1 177 ? 4.637 -15.766 0.184 1 95.75 177 PRO B C 1
ATOM 3755 O O . PRO B 1 177 ? 4.234 -15.867 -0.977 1 95.75 177 PRO B O 1
ATOM 3758 N N . ALA B 1 178 ? 3.84 -15.812 1.213 1 96.69 178 ALA B N 1
ATOM 3759 C CA . ALA B 1 178 ? 2.383 -15.898 1.128 1 96.69 178 ALA B CA 1
ATOM 3760 C C . ALA B 1 178 ? 1.729 -15.398 2.414 1 96.69 178 ALA B C 1
ATOM 3762 O O . ALA B 1 178 ? 2.41 -15.172 3.418 1 96.69 178 ALA B O 1
ATOM 3763 N N . GLY B 1 179 ? 0.452 -15.203 2.314 1 96.5 179 GLY B N 1
ATOM 3764 C CA . GLY B 1 179 ? -0.292 -14.828 3.506 1 96.5 179 GLY B CA 1
ATOM 3765 C C . GLY B 1 179 ? 0.045 -13.438 4.012 1 96.5 179 GLY B C 1
ATOM 3766 O O . GLY B 1 179 ? 0.262 -13.242 5.207 1 96.5 179 GLY B O 1
ATOM 3767 N N . ASN B 1 180 ? 0.152 -12.523 3.139 1 97.19 180 ASN B N 1
ATOM 3768 C CA . ASN B 1 180 ? 0.617 -11.188 3.508 1 97.19 180 ASN B CA 1
ATOM 3769 C C . ASN B 1 180 ? -0.536 -10.297 3.963 1 97.19 180 ASN B C 1
ATOM 3771 O O . ASN B 1 180 ? -1.703 -10.617 3.732 1 97.19 180 ASN B O 1
ATOM 3775 N N . GLU B 1 181 ? -0.166 -9.203 4.566 1 97.56 181 GLU B N 1
ATOM 3776 C CA . GLU B 1 181 ? -1.062 -8.141 5.008 1 97.56 181 GLU B CA 1
ATOM 3777 C C . GLU B 1 181 ? -1.706 -7.434 3.818 1 97.56 181 GLU B C 1
ATOM 3779 O O . GLU B 1 181 ? -1.039 -7.156 2.818 1 97.56 181 GLU B O 1
ATOM 3784 N N . THR B 1 182 ? -3.025 -7.207 3.943 1 97.5 182 THR B N 1
ATOM 3785 C CA . THR B 1 182 ? -3.721 -6.352 2.986 1 97.5 182 THR B CA 1
ATOM 3786 C C . THR B 1 182 ? -3.945 -4.961 3.568 1 97.5 182 THR B C 1
ATOM 3788 O O . THR B 1 182 ? -4.137 -4.809 4.777 1 97.5 182 THR B O 1
ATOM 3791 N N . MET B 1 183 ? -3.906 -3.971 2.693 1 98.19 183 MET B N 1
ATOM 3792 C CA . MET B 1 183 ? -4.152 -2.586 3.086 1 98.19 183 MET B CA 1
ATOM 3793 C C . MET B 1 183 ? -4.973 -1.857 2.025 1 98.19 183 MET B C 1
ATOM 3795 O O . MET B 1 183 ? -4.738 -2.027 0.829 1 98.19 183 MET B O 1
ATOM 3799 N N . THR B 1 184 ? -5.918 -1.096 2.457 1 97.25 184 THR B N 1
ATOM 3800 C CA . THR B 1 184 ? -6.605 -0.132 1.604 1 97.25 184 THR B CA 1
ATOM 3801 C C . THR B 1 184 ? -6.25 1.297 2.006 1 97.25 184 THR B C 1
ATOM 3803 O O . THR B 1 184 ? -6.297 1.644 3.188 1 97.25 184 THR B O 1
ATOM 3806 N N . ILE B 1 185 ? -5.848 2.057 1.049 1 98.25 185 ILE B N 1
ATOM 3807 C CA . ILE B 1 185 ? -5.648 3.484 1.271 1 98.25 185 ILE B CA 1
ATOM 3808 C C . ILE B 1 185 ? -6.906 4.25 0.866 1 98.25 185 ILE B C 1
ATOM 3810 O O . ILE B 1 185 ? -7.406 4.09 -0.25 1 98.25 185 ILE B O 1
ATOM 3814 N N . TYR B 1 186 ? -7.422 4.992 1.812 1 97.94 186 TYR B N 1
ATOM 3815 C CA . TYR B 1 186 ? -8.523 5.91 1.554 1 97.94 186 TYR B CA 1
ATOM 3816 C C . TYR B 1 186 ? -8.031 7.348 1.481 1 97.94 186 TYR B C 1
ATOM 3818 O O . TYR B 1 186 ? -7.293 7.805 2.355 1 97.94 186 TYR B O 1
ATOM 3826 N N . TYR B 1 187 ? -8.383 7.992 0.426 1 98.19 187 TYR B N 1
ATOM 3827 C CA . TYR B 1 187 ? -8.227 9.438 0.342 1 98.19 187 TYR B CA 1
ATOM 3828 C C . TYR B 1 187 ? -9.547 10.148 0.616 1 98.19 187 TYR B C 1
ATOM 3830 O O . TYR B 1 187 ? -10.555 9.875 -0.041 1 98.19 187 TYR B O 1
ATOM 3838 N N . LEU B 1 188 ? -9.523 11.047 1.581 1 98.38 188 LEU B N 1
ATOM 3839 C CA . LEU B 1 188 ? -10.766 11.672 2.031 1 98.38 188 LEU B CA 1
ATOM 3840 C C . LEU B 1 188 ? -10.625 13.188 2.064 1 98.38 188 LEU B C 1
ATOM 3842 O O . LEU B 1 188 ? -9.516 13.711 2.219 1 98.38 188 LEU B O 1
ATOM 3846 N N . ARG B 1 189 ? -11.758 13.844 2.008 1 96.88 189 ARG B N 1
ATOM 3847 C CA . ARG B 1 189 ? -11.812 15.305 1.985 1 96.88 189 ARG B CA 1
ATOM 3848 C C . ARG B 1 189 ? -11.453 15.883 3.35 1 96.88 189 ARG B C 1
ATOM 3850 O O . ARG B 1 189 ? -10.789 16.922 3.434 1 96.88 189 ARG B O 1
ATOM 3857 N N . ASP B 1 190 ? -11.953 15.25 4.387 1 95.81 190 ASP B N 1
ATOM 3858 C CA . ASP B 1 190 ? -11.719 15.773 5.73 1 95.81 190 ASP B CA 1
ATOM 3859 C C . ASP B 1 190 ? -11.961 14.695 6.785 1 95.81 190 ASP B C 1
ATOM 3861 O O . ASP B 1 190 ? -12.555 13.648 6.492 1 95.81 190 ASP B O 1
ATOM 3865 N N . TYR B 1 191 ? -11.445 14.969 7.953 1 95.88 191 TYR B N 1
ATOM 3866 C CA . TYR B 1 191 ? -11.547 13.992 9.023 1 95.88 191 TYR B CA 1
ATOM 3867 C C . TYR B 1 191 ? -12.969 13.938 9.586 1 95.88 191 TYR B C 1
ATOM 3869 O O . TYR B 1 191 ? -13.422 12.891 10.039 1 95.88 191 TYR B O 1
ATOM 3877 N N . ASP B 1 192 ? -13.711 15.062 9.602 1 93.75 192 ASP B N 1
ATOM 3878 C CA . ASP B 1 192 ? -15.07 15.086 10.125 1 93.75 192 ASP B CA 1
ATOM 3879 C C . ASP B 1 192 ? -15.953 14.055 9.422 1 93.75 192 ASP B C 1
ATOM 3881 O O . ASP B 1 192 ? -16.75 13.375 10.062 1 93.75 192 ASP B O 1
ATOM 3885 N N . ALA B 1 193 ? -15.812 14.023 8.148 1 93.19 193 ALA B N 1
ATOM 3886 C CA . ALA B 1 193 ? -16.594 13.062 7.375 1 93.19 193 ALA B CA 1
ATOM 3887 C C . ALA B 1 193 ? -16.219 11.625 7.738 1 93.19 193 ALA B C 1
ATOM 3889 O O . ALA B 1 193 ? -17.094 10.766 7.875 1 93.19 193 ALA B O 1
ATOM 3890 N N . LEU B 1 194 ? -14.906 11.352 7.836 1 94.81 194 LEU B N 1
ATOM 3891 C CA . LEU B 1 194 ? -14.461 10.031 8.266 1 94.81 194 LEU B CA 1
ATOM 3892 C C . LEU B 1 194 ? -15 9.695 9.648 1 94.81 194 LEU B C 1
ATOM 3894 O O . LEU B 1 194 ? -15.445 8.57 9.891 1 94.81 194 LEU B O 1
ATOM 3898 N N . HIS B 1 195 ? -14.953 10.656 10.508 1 93.56 195 HIS B N 1
ATOM 3899 C CA . HIS B 1 195 ? -15.469 10.477 11.859 1 93.56 195 HIS B CA 1
ATOM 3900 C C . HIS B 1 195 ? -16.953 10.156 11.836 1 93.56 195 HIS B C 1
ATOM 3902 O O . HIS B 1 195 ? -17.422 9.297 12.586 1 93.56 195 HIS B O 1
ATOM 3908 N N . ARG B 1 196 ? -17.703 10.805 10.984 1 92 196 ARG B N 1
ATOM 3909 C CA . ARG B 1 196 ? -19.125 10.539 10.828 1 92 196 ARG B CA 1
ATOM 3910 C C . ARG B 1 196 ? -19.375 9.102 10.383 1 92 196 ARG B C 1
ATOM 3912 O O . ARG B 1 196 ? -20.25 8.414 10.922 1 92 196 ARG B O 1
ATOM 3919 N N . PHE B 1 197 ? -18.688 8.68 9.461 1 94.5 197 PHE B N 1
ATOM 3920 C CA . PHE B 1 197 ? -18.812 7.297 9.008 1 94.5 197 PHE B CA 1
ATOM 3921 C C . PHE B 1 197 ? -18.5 6.328 10.141 1 94.5 197 PHE B C 1
ATOM 3923 O O . PHE B 1 197 ? -19.234 5.363 10.359 1 94.5 197 PHE B O 1
ATOM 3930 N N . ALA B 1 198 ? -17.359 6.582 10.852 1 92.62 198 ALA B N 1
ATOM 3931 C CA . ALA B 1 198 ? -16.859 5.695 11.898 1 92.62 198 ALA B CA 1
ATOM 3932 C C . ALA B 1 198 ? -17.844 5.598 13.062 1 92.62 198 ALA B C 1
ATOM 3934 O O . ALA B 1 198 ? -17.781 4.656 13.852 1 92.62 198 ALA B O 1
ATOM 3935 N N . HIS B 1 199 ? -18.734 6.508 13.148 1 91 199 HIS B N 1
ATOM 3936 C CA . HIS B 1 199 ? -19.703 6.504 14.234 1 91 199 HIS B CA 1
ATOM 3937 C C . HIS B 1 199 ? -21.109 6.211 13.719 1 91 199 HIS B C 1
ATOM 3939 O O . HIS B 1 199 ? -22.094 6.363 14.445 1 91 199 HIS B O 1
ATOM 3945 N N . GLY B 1 200 ? -21.156 5.875 12.461 1 91.44 200 GLY B N 1
ATOM 3946 C CA . GLY B 1 200 ? -22.422 5.426 11.891 1 91.44 200 GLY B CA 1
ATOM 3947 C C . GLY B 1 200 ? -22.812 4.031 12.336 1 91.44 200 GLY B C 1
ATOM 3948 O O . GLY B 1 200 ? -22 3.311 12.922 1 91.44 200 GLY B O 1
ATOM 3949 N N . PRO B 1 201 ? -23.969 3.635 11.977 1 92.62 201 PRO B N 1
ATOM 3950 C CA . PRO B 1 201 ? -24.516 2.385 12.508 1 92.62 201 PRO B CA 1
ATOM 3951 C C . PRO B 1 201 ? -23.75 1.154 12.039 1 92.62 201 PRO B C 1
ATOM 3953 O O . PRO B 1 201 ? -23.484 0.241 12.828 1 92.62 201 PRO B O 1
ATOM 3956 N N . LEU B 1 202 ? -23.375 1.134 10.828 1 93.94 202 LEU B N 1
ATOM 3957 C CA . LEU B 1 202 ? -22.703 -0.046 10.289 1 93.94 202 LEU B CA 1
ATOM 3958 C C . LEU B 1 202 ? -21.344 -0.245 10.945 1 93.94 202 LEU B C 1
ATOM 3960 O O . LEU B 1 202 ? -20.969 -1.37 11.289 1 93.94 202 LEU B O 1
ATOM 3964 N N . HIS B 1 203 ? -20.609 0.774 11.062 1 94.12 203 HIS B N 1
ATOM 3965 C CA . HIS B 1 203 ? -19.297 0.67 11.695 1 94.12 203 HIS B CA 1
ATOM 3966 C C . HIS B 1 203 ? -19.422 0.273 13.164 1 94.12 203 HIS B C 1
ATOM 3968 O O . HIS B 1 203 ? -18.688 -0.584 13.648 1 94.12 203 HIS B O 1
ATOM 3974 N N . VAL B 1 204 ? -20.328 0.851 13.883 1 92.62 204 VAL B N 1
ATOM 3975 C CA . VAL B 1 204 ? -20.531 0.562 15.305 1 92.62 204 VAL B CA 1
ATOM 3976 C C . VAL B 1 204 ? -20.938 -0.897 15.477 1 92.62 204 VAL B C 1
ATOM 3978 O O . VAL B 1 204 ? -20.469 -1.573 16.406 1 92.62 204 VAL B O 1
ATOM 3981 N N . GLU B 1 205 ? -21.812 -1.348 14.602 1 94.88 205 GLU B N 1
ATOM 3982 C CA . GLU B 1 205 ? -22.172 -2.758 14.633 1 94.88 205 GLU B CA 1
ATOM 3983 C C . GLU B 1 205 ? -20.969 -3.654 14.414 1 94.88 205 GLU B C 1
ATOM 3985 O O . GLU B 1 205 ? -20.828 -4.688 15.07 1 94.88 205 GLU B O 1
ATOM 3990 N N . GLY B 1 206 ? -20.125 -3.266 13.477 1 95.25 206 GLY B N 1
ATOM 3991 C CA . GLY B 1 206 ? -18.875 -3.99 13.266 1 95.25 206 GLY B CA 1
ATOM 3992 C C . GLY B 1 206 ? -17.984 -4.016 14.492 1 95.25 206 GLY B C 1
ATOM 3993 O O . GLY B 1 206 ? -17.406 -5.047 14.82 1 95.25 206 GLY B O 1
ATOM 3994 N N . MET B 1 207 ? -17.938 -2.92 15.195 1 93.44 207 MET B N 1
ATOM 3995 C CA . MET B 1 207 ? -17.141 -2.824 16.422 1 93.44 207 MET B CA 1
ATOM 3996 C C . MET B 1 207 ? -17.719 -3.723 17.5 1 93.44 207 MET B C 1
ATOM 3998 O O . MET B 1 207 ? -16.969 -4.387 18.219 1 93.44 207 MET B O 1
ATOM 4002 N N . ARG B 1 208 ? -18.969 -3.734 17.625 1 94.56 208 ARG B N 1
ATOM 4003 C CA . ARG B 1 208 ? -19.609 -4.609 18.609 1 94.56 208 ARG B CA 1
ATOM 4004 C C . ARG B 1 208 ? -19.281 -6.07 18.328 1 94.56 208 ARG B C 1
ATOM 4006 O O . ARG B 1 208 ? -18.922 -6.812 19.25 1 94.56 208 ARG B O 1
ATOM 4013 N N . TRP B 1 209 ? -19.438 -6.395 17.141 1 97.06 209 TRP B N 1
ATOM 4014 C CA . TRP B 1 209 ? -19.094 -7.758 16.75 1 97.06 209 TRP B CA 1
ATOM 4015 C C . TRP B 1 209 ? -17.641 -8.086 17.094 1 97.06 209 TRP B C 1
ATOM 4017 O O . TRP B 1 209 ? -17.359 -9.148 17.625 1 97.06 209 TRP B O 1
ATOM 4027 N N . TRP B 1 210 ? -16.75 -7.188 16.797 1 96.94 210 TRP B N 1
ATOM 4028 C CA . TRP B 1 210 ? -15.336 -7.367 17.078 1 96.94 210 TRP B CA 1
ATOM 4029 C C . TRP B 1 210 ? -15.094 -7.621 18.562 1 96.94 210 TRP B C 1
ATOM 4031 O O . TRP B 1 210 ? -14.336 -8.523 18.922 1 96.94 210 TRP B O 1
ATOM 4041 N N . THR B 1 211 ? -15.734 -6.852 19.438 1 95.06 211 THR B N 1
ATOM 4042 C CA . THR B 1 211 ? -15.539 -6.988 20.875 1 95.06 211 THR B CA 1
ATOM 4043 C C . THR B 1 211 ? -15.961 -8.375 21.344 1 95.06 211 THR B C 1
ATOM 4045 O O . THR B 1 211 ? -15.445 -8.875 22.344 1 95.06 211 THR B O 1
ATOM 4048 N N . GLU B 1 212 ? -16.797 -8.992 20.594 1 96.12 212 GLU B N 1
ATOM 4049 C CA . GLU B 1 212 ? -17.312 -10.305 20.969 1 96.12 212 GLU B CA 1
ATOM 4050 C C . GLU B 1 212 ? -16.328 -11.406 20.578 1 96.12 212 GLU B C 1
ATOM 4052 O O . GLU B 1 212 ? -16.297 -12.469 21.203 1 96.12 212 GLU B O 1
ATOM 4057 N N . ILE B 1 213 ? -15.5 -11.094 19.594 1 96.75 213 ILE B N 1
ATOM 4058 C CA . ILE B 1 213 ? -14.781 -12.242 19.047 1 96.75 213 ILE B CA 1
ATOM 4059 C C . ILE B 1 213 ? -13.281 -12.086 19.281 1 96.75 213 ILE B C 1
ATOM 4061 O O . ILE B 1 213 ? -12.523 -13.047 19.156 1 96.75 213 ILE B O 1
ATOM 4065 N N . VAL B 1 214 ? -12.758 -10.93 19.531 1 95.69 214 VAL B N 1
ATOM 4066 C CA . VAL B 1 214 ? -11.344 -10.594 19.469 1 95.69 214 VAL B CA 1
ATOM 4067 C C . VAL B 1 214 ? -10.562 -11.477 20.453 1 95.69 214 VAL B C 1
ATOM 4069 O O . VAL B 1 214 ? -9.469 -11.953 20.141 1 95.69 214 VAL B O 1
ATOM 4072 N N . LYS B 1 215 ? -11.023 -11.797 21.594 1 94.69 215 LYS B N 1
ATOM 4073 C CA . LYS B 1 215 ? -10.32 -12.57 22.609 1 94.69 215 LYS B CA 1
ATOM 4074 C C . LYS B 1 215 ? -10.055 -13.992 22.125 1 94.69 215 LYS B C 1
ATOM 4076 O O . LYS B 1 215 ? -9 -14.562 22.422 1 94.69 215 LYS B O 1
ATOM 4081 N N . GLU B 1 216 ? -10.977 -14.508 21.375 1 96 216 GLU B N 1
ATOM 4082 C CA . GLU B 1 216 ? -10.875 -15.891 20.922 1 96 216 GLU B CA 1
ATOM 4083 C C . GLU B 1 216 ? -10.188 -15.984 19.562 1 96 216 GLU B C 1
ATOM 4085 O O . GLU B 1 216 ? -9.977 -17.078 19.047 1 96 216 GLU B O 1
ATOM 4090 N N . ASN B 1 217 ? -9.836 -14.891 19.031 1 97.56 217 ASN B N 1
ATOM 4091 C CA . ASN B 1 217 ? -9.25 -14.891 17.688 1 97.56 217 ASN B CA 1
ATOM 4092 C C . ASN B 1 217 ? -7.992 -14.023 17.625 1 97.56 217 ASN B C 1
ATOM 4094 O O . ASN B 1 217 ? -7.938 -13.055 16.859 1 97.56 217 ASN B O 1
ATOM 4098 N N . PRO B 1 218 ? -6.992 -14.383 18.375 1 97.38 218 PRO B N 1
ATOM 4099 C CA . PRO B 1 218 ? -5.766 -13.578 18.406 1 97.38 218 PRO B CA 1
ATOM 4100 C C . PRO B 1 218 ? -5.027 -13.586 17.062 1 97.38 218 PRO B C 1
ATOM 4102 O O . PRO B 1 218 ? -4.113 -12.781 16.859 1 97.38 218 PRO B O 1
ATOM 4105 N N . HIS B 1 219 ? -5.418 -14.477 16.141 1 98.5 219 HIS B N 1
ATOM 4106 C CA . HIS B 1 219 ? -4.75 -14.602 14.852 1 98.5 219 HIS B CA 1
ATOM 4107 C C . HIS B 1 219 ? -5.211 -13.508 13.883 1 98.5 219 HIS B C 1
ATOM 4109 O O . HIS B 1 219 ? -4.609 -13.32 12.828 1 98.5 219 HIS B O 1
ATOM 4115 N N . ILE B 1 220 ? -6.273 -12.773 14.227 1 98.69 220 ILE B N 1
ATOM 4116 C CA . ILE B 1 220 ? -6.758 -11.703 13.359 1 98.69 220 ILE B CA 1
ATOM 4117 C C . ILE B 1 220 ? -6.078 -10.391 13.734 1 98.69 220 ILE 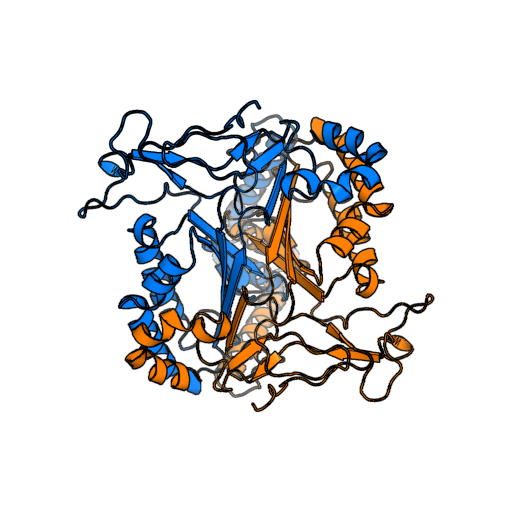B C 1
ATOM 4119 O O . ILE B 1 220 ? -6.211 -9.914 14.859 1 98.69 220 ILE B O 1
ATOM 4123 N N . ALA B 1 221 ? -5.363 -9.852 12.82 1 98.69 221 ALA B N 1
ATOM 4124 C CA . ALA B 1 221 ? -4.758 -8.531 12.984 1 98.69 221 ALA B CA 1
ATOM 4125 C C . ALA B 1 221 ? -5.543 -7.469 12.219 1 98.69 221 ALA B C 1
ATOM 4127 O O . ALA B 1 221 ? -5.883 -7.66 11.047 1 98.69 221 ALA B O 1
ATOM 4128 N N . ILE B 1 222 ? -5.84 -6.359 12.836 1 98.31 222 ILE B N 1
ATOM 4129 C CA . ILE B 1 222 ? -6.422 -5.195 12.172 1 98.31 222 ILE B CA 1
ATOM 4130 C C . ILE B 1 222 ? -5.711 -3.928 12.633 1 98.31 222 ILE B C 1
ATOM 4132 O O . ILE B 1 222 ? -5.211 -3.865 13.758 1 98.31 222 ILE B O 1
ATOM 4136 N N . TYR B 1 223 ? -5.656 -2.949 11.789 1 98.44 223 TYR B N 1
ATOM 4137 C CA . TYR B 1 223 ? -5.066 -1.668 12.164 1 98.44 223 TYR B CA 1
ATOM 4138 C C . TYR B 1 223 ? -5.574 -0.549 11.266 1 98.44 223 TYR B C 1
ATOM 4140 O O . TYR B 1 223 ? -6.137 -0.808 10.203 1 98.44 223 TYR B O 1
ATOM 4148 N N . HIS B 1 224 ? -5.414 0.633 11.688 1 98.44 224 HIS B N 1
ATOM 4149 C CA . HIS B 1 224 ? -5.523 1.774 10.789 1 98.44 224 HIS B CA 1
ATOM 4150 C C . HIS B 1 224 ? -4.527 2.867 11.164 1 98.44 224 HIS B C 1
ATOM 4152 O O . HIS B 1 224 ? -4.016 2.889 12.289 1 98.44 224 HIS B O 1
ATOM 4158 N N . GLU B 1 225 ? -4.18 3.648 10.242 1 98.75 225 GLU B N 1
ATOM 4159 C CA . GLU B 1 225 ? -3.396 4.875 10.359 1 98.75 225 GLU B CA 1
ATOM 4160 C C . GLU B 1 225 ? -4.117 6.055 9.703 1 98.75 225 GLU B C 1
ATOM 4162 O O . GLU B 1 225 ? -4.617 5.941 8.586 1 98.75 225 GLU B O 1
ATOM 4167 N N . THR B 1 226 ? -4.188 7.133 10.438 1 98.75 226 THR B N 1
ATOM 4168 C CA . THR B 1 226 ? -4.828 8.344 9.938 1 98.75 226 THR B CA 1
ATOM 4169 C C . THR B 1 226 ? -3.82 9.484 9.852 1 98.75 226 THR B C 1
ATOM 4171 O O . THR B 1 226 ? -3.164 9.828 10.836 1 98.75 226 THR B O 1
ATOM 4174 N N . TYR B 1 227 ? -3.754 10.086 8.719 1 98.81 227 TYR B N 1
ATOM 4175 C CA . TYR B 1 227 ? -2.908 11.25 8.492 1 98.81 227 TYR B CA 1
ATOM 4176 C C . TYR B 1 227 ? -3.73 12.43 7.996 1 98.81 227 TYR B C 1
ATOM 4178 O O . TYR B 1 227 ? -4.262 12.406 6.883 1 98.81 227 TYR B O 1
ATOM 4186 N N . ILE B 1 228 ? -3.842 13.438 8.828 1 98.62 228 ILE B N 1
ATOM 4187 C CA . ILE B 1 228 ? -4.484 14.688 8.438 1 98.62 228 ILE B CA 1
ATOM 4188 C C . ILE B 1 228 ? -3.438 15.664 7.898 1 98.62 228 ILE B C 1
ATOM 4190 O O . ILE B 1 228 ? -2.615 16.188 8.656 1 98.62 228 ILE B O 1
ATOM 4194 N N . VAL B 1 229 ? -3.488 15.898 6.613 1 98.62 229 VAL B N 1
ATOM 4195 C CA . VAL B 1 229 ? -2.455 16.672 5.941 1 98.62 229 VAL B CA 1
ATOM 4196 C C . VAL B 1 229 ? -3.004 18.047 5.578 1 98.62 229 VAL B C 1
ATOM 4198 O O . VAL B 1 229 ? -3.92 18.172 4.758 1 98.62 229 VAL B O 1
ATOM 4201 N N . PRO B 1 230 ? -2.451 19.109 6.117 1 97.69 230 PRO B N 1
ATOM 4202 C CA . PRO B 1 230 ? -2.994 20.453 5.898 1 97.69 230 PRO B CA 1
ATOM 4203 C C . PRO B 1 230 ? -2.75 20.969 4.48 1 97.69 230 PRO B C 1
ATOM 4205 O O . PRO B 1 230 ? -1.923 20.406 3.754 1 97.69 230 PRO B O 1
ATOM 4208 N N . LYS B 1 231 ? -3.535 22.016 4.195 1 96.75 231 LYS B N 1
ATOM 4209 C CA . LYS B 1 231 ? -3.293 22.766 2.971 1 96.75 231 LYS B CA 1
ATOM 4210 C C . LYS B 1 231 ? -1.821 23.156 2.846 1 96.75 231 LYS B C 1
ATOM 4212 O O . LYS B 1 231 ? -1.187 23.531 3.834 1 96.75 231 LYS B O 1
ATOM 4217 N N . GLY B 1 232 ? -1.319 22.891 1.655 1 96.38 232 GLY B N 1
ATOM 4218 C CA . GLY B 1 232 ? 0.039 23.312 1.361 1 96.38 232 GLY B CA 1
ATOM 4219 C C . GLY B 1 232 ? 1.09 22.328 1.84 1 96.38 232 GLY B C 1
ATOM 4220 O O . GLY B 1 232 ? 2.287 22.547 1.641 1 96.38 232 GLY B O 1
ATOM 4221 N N . GLN B 1 233 ? 0.68 21.188 2.439 1 97.31 233 GLN B N 1
ATOM 4222 C CA . GLN B 1 233 ? 1.65 20.281 3.055 1 97.31 233 GLN B CA 1
ATOM 4223 C C . GLN B 1 233 ? 1.655 18.922 2.361 1 97.31 233 GLN B C 1
ATOM 4225 O O . GLN B 1 233 ? 2.049 17.922 2.959 1 97.31 233 GLN B O 1
ATOM 4230 N N . TRP B 1 234 ? 1.182 18.859 1.158 1 98.38 234 TRP B N 1
ATOM 4231 C CA . TRP B 1 234 ? 1.282 17.641 0.368 1 98.38 234 TRP B CA 1
ATOM 4232 C C . TRP B 1 234 ? 1.621 17.969 -1.085 1 98.38 234 TRP B C 1
ATOM 4234 O O . TRP B 1 234 ? 1.282 19.031 -1.588 1 98.38 234 TRP B O 1
ATOM 4244 N N . GLU B 1 235 ? 2.334 17.078 -1.729 1 98 235 GLU B N 1
ATOM 4245 C CA . GLU B 1 235 ? 2.658 17.156 -3.15 1 98 235 GLU B CA 1
ATOM 4246 C C . GLU B 1 235 ? 2.807 15.773 -3.771 1 98 235 GLU B C 1
ATOM 4248 O O . GLU B 1 235 ? 2.91 14.773 -3.057 1 98 235 GLU B O 1
ATOM 4253 N N . ASN B 1 236 ? 2.719 15.711 -5.047 1 98.38 236 ASN B N 1
ATOM 4254 C CA . ASN B 1 236 ? 2.904 14.477 -5.801 1 98.38 236 ASN B CA 1
ATOM 4255 C C . ASN B 1 236 ? 3.316 14.758 -7.242 1 98.38 236 ASN B C 1
ATOM 4257 O O . ASN B 1 236 ? 3.184 15.883 -7.723 1 98.38 236 ASN B O 1
ATOM 4261 N N . ILE B 1 237 ? 3.828 13.797 -7.895 1 97.62 237 ILE B N 1
ATOM 4262 C CA . ILE B 1 237 ? 4.172 13.836 -9.312 1 97.62 237 ILE B CA 1
ATOM 4263 C C . ILE B 1 237 ? 4.012 12.438 -9.914 1 97.62 237 ILE B C 1
ATOM 4265 O O . ILE B 1 237 ? 4.352 11.438 -9.281 1 97.62 237 ILE B O 1
ATOM 4269 N N . TYR B 1 238 ? 3.465 12.398 -11.094 1 98 238 TYR B N 1
ATOM 4270 C CA . TYR B 1 238 ? 3.246 11.172 -11.844 1 98 238 TYR B CA 1
ATOM 4271 C C . TYR B 1 238 ? 3.779 11.297 -13.266 1 98 238 TYR B C 1
ATOM 4273 O O . TYR B 1 238 ? 3.594 12.336 -13.914 1 98 238 TYR B O 1
ATOM 4281 N N . ILE B 1 239 ? 4.41 10.25 -13.734 1 98.12 239 ILE B N 1
ATOM 4282 C CA . ILE B 1 239 ? 4.887 10.227 -15.109 1 98.12 239 ILE B CA 1
ATOM 4283 C C . ILE B 1 239 ? 4.441 8.93 -15.789 1 98.12 239 ILE B C 1
ATOM 4285 O O . ILE B 1 239 ? 4.695 7.836 -15.273 1 98.12 239 ILE B O 1
ATOM 4289 N N . ASN B 1 240 ? 3.758 9.047 -16.859 1 97.94 240 ASN B N 1
ATOM 4290 C CA . ASN B 1 240 ? 3.342 7.922 -17.688 1 97.94 240 ASN B CA 1
ATOM 4291 C C . ASN B 1 240 ? 2.604 6.867 -16.859 1 97.94 240 ASN B C 1
ATOM 4293 O O . ASN B 1 240 ? 2.895 5.676 -16.969 1 97.94 240 ASN B O 1
ATOM 4297 N N . SER B 1 241 ? 1.69 7.336 -16.078 1 97.25 241 SER B N 1
ATOM 4298 C CA . SER B 1 241 ? 1.035 6.43 -15.148 1 97.25 241 SER B CA 1
ATOM 4299 C C . SER B 1 241 ? -0.465 6.352 -15.414 1 97.25 241 SER B C 1
ATOM 4301 O O . SER B 1 241 ? -1.083 7.344 -15.805 1 97.25 241 SER B O 1
ATOM 4303 N N . LYS B 1 242 ? -0.985 5.148 -15.305 1 95.5 242 LYS B N 1
ATOM 4304 C CA . LYS B 1 242 ? -2.42 5.133 -15.023 1 95.5 242 LYS B CA 1
ATOM 4305 C C . LYS B 1 242 ? -2.748 5.961 -13.789 1 95.5 242 LYS B C 1
ATOM 4307 O O . LYS B 1 242 ? -1.924 6.086 -12.883 1 95.5 242 LYS B O 1
ATOM 4312 N N . PRO B 1 243 ? -3.973 6.59 -13.805 1 95.75 243 PRO B N 1
ATOM 4313 C CA . PRO B 1 243 ? -4.309 7.258 -12.547 1 95.75 243 PRO B CA 1
ATOM 4314 C C . PRO B 1 243 ? -4.133 6.352 -11.328 1 95.75 243 PRO B C 1
ATOM 4316 O O . PRO B 1 243 ? -4.582 5.203 -11.336 1 95.75 243 PRO B O 1
ATOM 4319 N N . THR B 1 244 ? -3.402 6.824 -10.328 1 96.56 244 THR B N 1
ATOM 4320 C CA . THR B 1 244 ? -3.117 6.074 -9.109 1 96.56 244 THR B CA 1
ATOM 4321 C C . THR B 1 244 ? -2.965 7.016 -7.914 1 96.56 244 THR B C 1
ATOM 4323 O O . THR B 1 244 ? -2.875 8.234 -8.086 1 96.56 244 THR B O 1
ATOM 4326 N N . GLY B 1 245 ? -3.064 6.434 -6.648 1 96.69 245 GLY B N 1
ATOM 4327 C CA . GLY B 1 245 ? -2.939 7.254 -5.457 1 96.69 245 GLY B CA 1
ATOM 4328 C C . GLY B 1 245 ? -3.918 8.414 -5.422 1 96.69 245 GLY B C 1
ATOM 4329 O O . GLY B 1 245 ? -5.098 8.242 -5.738 1 96.69 245 GLY B O 1
ATOM 4330 N N . LEU B 1 246 ? -3.367 9.555 -5.035 1 98 246 LEU B N 1
ATOM 4331 C CA . LEU B 1 246 ? -4.191 10.758 -5.008 1 98 246 LEU B CA 1
ATOM 4332 C C . LEU B 1 246 ? -4.637 11.141 -6.41 1 98 246 LEU B C 1
ATOM 4334 O O . LEU B 1 246 ? -5.707 11.734 -6.59 1 98 246 LEU B O 1
ATOM 4338 N N . GLY B 1 247 ? -3.873 10.773 -7.418 1 97.25 247 GLY B N 1
ATOM 4339 C CA . GLY B 1 247 ? -4.242 11.047 -8.797 1 97.25 247 GLY B CA 1
ATOM 4340 C C . GLY B 1 247 ? -5.445 10.25 -9.266 1 97.25 247 GLY B C 1
ATOM 4341 O O . GLY B 1 247 ? -6.051 10.562 -10.289 1 97.25 247 GLY B O 1
ATOM 4342 N N . ASP B 1 248 ? -5.73 9.195 -8.555 1 96.25 248 ASP B N 1
ATOM 4343 C CA . ASP B 1 248 ? -6.879 8.352 -8.875 1 96.25 248 ASP B CA 1
ATOM 4344 C C . ASP B 1 248 ? -8.047 8.641 -7.934 1 96.25 248 ASP B C 1
ATOM 4346 O O . ASP B 1 248 ? -8.617 7.719 -7.344 1 96.25 248 ASP B O 1
ATOM 4350 N N . THR B 1 249 ? -8.352 9.867 -7.684 1 96.81 249 THR B N 1
ATOM 4351 C CA . THR B 1 249 ? -9.477 10.289 -6.863 1 96.81 249 THR B CA 1
ATOM 4352 C C . THR B 1 249 ? -10.477 11.094 -7.688 1 96.81 249 THR B C 1
ATOM 4354 O O . THR B 1 249 ? -10.172 11.508 -8.812 1 96.81 249 THR B O 1
ATOM 4357 N N . TRP B 1 250 ? -11.672 11.242 -7.164 1 95.44 250 TRP B N 1
ATOM 4358 C CA . TRP B 1 250 ? -12.75 11.992 -7.789 1 95.44 250 TRP B CA 1
ATOM 4359 C C . TRP B 1 250 ? -13.281 13.078 -6.852 1 95.44 250 TRP B C 1
ATOM 4361 O O . TRP B 1 250 ? -13.742 12.773 -5.75 1 95.44 250 TRP B O 1
ATOM 4371 N N . PHE B 1 251 ? -13.234 14.281 -7.324 1 95.81 251 PHE B N 1
ATOM 4372 C CA . PHE B 1 251 ? -13.75 15.406 -6.551 1 95.81 251 PHE B CA 1
ATOM 4373 C C . PHE B 1 251 ? -15.125 15.82 -7.047 1 95.81 251 PHE B C 1
ATOM 4375 O O . PHE B 1 251 ? -15.32 16.062 -8.242 1 95.81 251 PHE B O 1
ATOM 4382 N N . PRO B 1 252 ? -16.094 15.859 -6.137 1 93.88 252 PRO B N 1
ATOM 4383 C CA . PRO B 1 252 ? -17.422 16.328 -6.547 1 93.88 252 PRO B CA 1
ATOM 4384 C C . PRO B 1 252 ? -17.453 17.812 -6.875 1 93.88 252 PRO B C 1
ATOM 4386 O O . PRO B 1 252 ? -16.797 18.609 -6.203 1 93.88 252 PRO B O 1
ATOM 4389 N N . ALA B 1 253 ? -18.203 18.109 -7.957 1 93.81 253 ALA B N 1
ATOM 4390 C CA . ALA B 1 253 ? -18.297 19.5 -8.391 1 93.81 253 ALA B CA 1
ATOM 4391 C C . ALA B 1 253 ? -19.656 19.781 -9.016 1 93.81 253 ALA B C 1
ATOM 4393 O O . ALA B 1 253 ? -20.328 18.875 -9.5 1 93.81 253 ALA B O 1
ATOM 4394 N N . SER B 1 254 ? -20.281 20.969 -8.953 1 89.12 254 SER B N 1
ATOM 4395 C CA . SER B 1 254 ? -21.562 21.375 -9.508 1 89.12 254 SER B CA 1
ATOM 4396 C C . SER B 1 254 ? -21.469 21.641 -11.008 1 89.12 254 SER B C 1
ATOM 4398 O O . SER B 1 254 ? -22.438 21.484 -11.742 1 89.12 254 SER B O 1
ATOM 4400 N N . GLY B 1 255 ? -20.609 21.656 -11.633 1 77.94 255 GLY B N 1
ATOM 4401 C CA . GLY B 1 255 ? -20.438 22.078 -13.016 1 77.94 255 GLY B CA 1
ATOM 4402 C C . GLY B 1 255 ? -20.547 23.594 -13.188 1 77.94 255 GLY B C 1
ATOM 4403 O O . GLY B 1 255 ? -21.078 24.281 -12.32 1 77.94 255 GLY B O 1
ATOM 4404 N N . GLU B 1 256 ? -20.156 24.047 -14.234 1 74.31 256 GLU B N 1
ATOM 4405 C CA . GLU B 1 256 ? -20.281 25.484 -14.516 1 74.31 256 GLU B CA 1
ATOM 4406 C C . GLU B 1 256 ? -21.734 25.891 -14.688 1 74.31 256 GLU B C 1
ATOM 4408 O O . GLU B 1 256 ? -22.469 25.281 -15.469 1 74.31 256 GLU B O 1
ATOM 4413 N N . GLY B 1 257 ? -22.141 26.844 -13.953 1 72.81 257 GLY B N 1
ATOM 4414 C CA . GLY B 1 257 ? -23.484 27.406 -14.125 1 72.81 257 GLY B CA 1
ATOM 4415 C C . GLY B 1 257 ? -24.531 26.688 -13.312 1 72.81 257 GLY B C 1
ATOM 4416 O O . GLY B 1 257 ? -25.719 27.047 -13.359 1 72.81 257 GLY B O 1
ATOM 4417 N N . GLU B 1 258 ? -24.188 25.656 -12.711 1 77.12 258 GLU B N 1
ATOM 4418 C CA . GLU B 1 258 ? -25.156 24.906 -11.914 1 77.12 258 GLU B CA 1
ATOM 4419 C C . GLU B 1 258 ? -25.219 25.438 -10.484 1 77.12 258 GLU B C 1
ATOM 4421 O O . GLU B 1 258 ? -24.375 26.234 -10.07 1 77.12 258 GLU B O 1
ATOM 4426 N N . ALA B 1 259 ? -26.328 25.016 -9.828 1 75.12 259 ALA B N 1
ATOM 4427 C CA . ALA B 1 259 ? -26.547 25.484 -8.461 1 75.12 259 ALA B CA 1
ATOM 4428 C C . ALA B 1 259 ? -25.406 25.031 -7.547 1 75.12 259 ALA B C 1
ATOM 4430 O O . ALA B 1 259 ? -24.953 23.891 -7.617 1 75.12 259 ALA B O 1
ATOM 4431 N N . LYS B 1 260 ? -25.047 25.984 -6.809 1 71.62 260 LYS B N 1
ATOM 4432 C CA . LYS B 1 260 ? -23.953 25.719 -5.867 1 71.62 260 LYS B CA 1
ATOM 4433 C C . LYS B 1 260 ? -24.328 24.609 -4.898 1 71.62 260 LYS B C 1
ATOM 4435 O O . LYS B 1 260 ? -25.453 24.578 -4.379 1 71.62 260 LYS B O 1
ATOM 4440 N N . GLY B 1 261 ? -23.469 23.719 -4.742 1 73.25 261 GLY B N 1
ATOM 4441 C CA . GLY B 1 261 ? -23.719 22.641 -3.803 1 73.25 261 GLY B CA 1
ATOM 4442 C C . GLY B 1 261 ? -24.219 21.375 -4.465 1 73.25 261 GLY B C 1
ATOM 4443 O O . GLY B 1 261 ? -24.141 20.297 -3.883 1 73.25 261 GLY B O 1
ATOM 4444 N N . SER B 1 262 ? -24.734 21.516 -5.664 1 80.94 262 SER B N 1
ATOM 4445 C CA . SER B 1 262 ? -25.141 20.328 -6.395 1 80.94 262 SER B CA 1
ATOM 4446 C C . SER B 1 262 ? -23.938 19.578 -6.961 1 80.94 262 SER B C 1
ATOM 4448 O O . SER B 1 262 ? -22.891 20.188 -7.23 1 80.94 262 SER B O 1
ATOM 4450 N N . VAL B 1 263 ? -23.984 18.281 -6.938 1 88.44 263 VAL B N 1
ATOM 4451 C CA . VAL B 1 263 ? -22.922 17.484 -7.559 1 88.44 263 VAL B CA 1
ATOM 4452 C C . VAL B 1 263 ? -23.375 17.016 -8.938 1 88.44 263 VAL B C 1
ATOM 4454 O O . VAL B 1 263 ? -24.172 16.094 -9.055 1 88.44 263 VAL B O 1
ATOM 4457 N N . SER B 1 264 ? -22.844 17.766 -9.93 1 89.38 264 SER B N 1
ATOM 4458 C CA . SER B 1 264 ? -23.234 17.422 -11.289 1 89.38 264 SER B CA 1
ATOM 4459 C C . SER B 1 264 ? -22.109 16.734 -12.039 1 89.38 264 SER B C 1
ATOM 4461 O O . SER B 1 264 ? -22.312 16.188 -13.117 1 89.38 264 SER B O 1
ATOM 4463 N N . GLN B 1 265 ? -20.953 16.766 -11.461 1 92.44 265 GLN B N 1
ATOM 4464 C CA . GLN B 1 265 ? -19.828 16.078 -12.086 1 92.44 265 GLN B CA 1
ATOM 4465 C C . GLN B 1 265 ? -18.781 15.672 -11.047 1 92.44 265 GLN B C 1
ATOM 4467 O O . GLN B 1 265 ? -18.781 16.188 -9.922 1 92.44 265 GLN B O 1
ATOM 4472 N N . PHE B 1 266 ? -17.984 14.734 -11.43 1 93.56 266 PHE B N 1
ATOM 4473 C CA . PHE B 1 266 ? -16.781 14.367 -10.688 1 93.56 266 PHE B CA 1
ATOM 4474 C C . PHE B 1 266 ? -15.523 14.664 -11.5 1 93.56 266 PHE B C 1
ATOM 4476 O O . PHE B 1 266 ? -15.461 14.352 -12.688 1 93.56 266 PHE B O 1
ATOM 4483 N N . VAL B 1 267 ? -14.594 15.312 -10.836 1 95.69 267 VAL B N 1
ATOM 4484 C CA . VAL B 1 267 ? -13.391 15.773 -11.516 1 95.69 267 VAL B CA 1
ATOM 4485 C C . VAL B 1 267 ? -12.172 15.031 -10.977 1 95.69 267 VAL B C 1
ATOM 4487 O O . VAL B 1 267 ? -11.961 14.961 -9.766 1 95.69 267 VAL B O 1
ATOM 4490 N N . ARG B 1 268 ? -11.344 14.422 -11.875 1 96.25 268 ARG B N 1
ATOM 4491 C CA . ARG B 1 268 ? -10.031 13.93 -11.469 1 96.25 268 ARG B CA 1
ATOM 4492 C C . ARG B 1 268 ? -9.062 15.086 -11.234 1 96.25 268 ARG B C 1
ATOM 4494 O O . ARG B 1 268 ? -9.055 16.062 -11.984 1 96.25 268 ARG B O 1
ATOM 4501 N N . PRO B 1 269 ? -8.273 14.977 -10.234 1 97.94 269 PRO B N 1
ATOM 4502 C CA . PRO B 1 269 ? -7.395 16.094 -9.891 1 97.94 269 PRO B CA 1
ATOM 4503 C C . PRO B 1 269 ? -6.098 16.094 -10.695 1 97.94 269 PRO B C 1
ATOM 4505 O O . PRO B 1 269 ? -5.039 16.438 -10.164 1 97.94 269 PRO B O 1
ATOM 4508 N N . ILE B 1 270 ? -6.105 15.695 -11.883 1 98 270 ILE B N 1
ATOM 4509 C CA . ILE B 1 270 ? -4.914 15.523 -12.703 1 98 270 ILE B CA 1
ATOM 4510 C C . ILE B 1 270 ? -4.691 16.766 -13.555 1 98 270 ILE B C 1
ATOM 4512 O O . ILE B 1 270 ? -5.504 17.094 -14.43 1 98 270 ILE B O 1
ATOM 4516 N N . VAL B 1 271 ? -3.59 17.469 -13.312 1 98.38 271 VAL B N 1
ATOM 4517 C CA . VAL B 1 271 ? -3.264 18.656 -14.086 1 98.38 271 VAL B CA 1
ATOM 4518 C C . VAL B 1 271 ? -1.845 18.547 -14.641 1 98.38 271 VAL B C 1
ATOM 4520 O O . VAL B 1 271 ? -1.035 17.766 -14.133 1 98.38 271 VAL B O 1
ATOM 4523 N N . ASP B 1 272 ? -1.568 19.281 -15.609 1 97.19 272 ASP B N 1
ATOM 4524 C CA . ASP B 1 272 ? -0.262 19.281 -16.266 1 97.19 272 ASP B CA 1
ATOM 4525 C C . ASP B 1 272 ? 0.813 19.844 -15.336 1 97.19 272 ASP B C 1
ATOM 4527 O O . ASP B 1 272 ? 0.716 20.984 -14.875 1 97.19 272 ASP B O 1
ATOM 4531 N N . ALA B 1 273 ? 1.847 19.047 -15.109 1 96 273 ALA B N 1
ATOM 4532 C CA . ALA B 1 273 ? 2.869 19.438 -14.133 1 96 273 ALA B CA 1
ATOM 4533 C C . ALA B 1 273 ? 3.932 20.312 -14.781 1 96 273 ALA B C 1
ATOM 4535 O O . ALA B 1 273 ? 4.852 20.781 -14.102 1 96 273 ALA B O 1
ATOM 4536 N N . ARG B 1 274 ? 3.898 20.562 -16.078 1 91.56 274 ARG B N 1
ATOM 4537 C CA . ARG B 1 274 ? 4.859 21.422 -16.75 1 91.56 274 ARG B CA 1
ATOM 4538 C C . ARG B 1 274 ? 4.594 22.891 -16.438 1 91.56 274 ARG B C 1
ATOM 4540 O O . ARG B 1 274 ? 5.414 23.766 -16.75 1 91.56 274 ARG B O 1
ATOM 4547 N N . HIS B 1 275 ? 3.475 23.141 -15.758 1 92.25 275 HIS B N 1
ATOM 4548 C CA . HIS B 1 275 ? 3.234 24.469 -15.219 1 92.25 275 HIS B CA 1
ATOM 4549 C C . HIS B 1 275 ? 4.406 24.938 -14.367 1 92.25 275 HIS B C 1
ATOM 4551 O O . HIS B 1 275 ? 4.945 24.156 -13.57 1 92.25 275 HIS B O 1
ATOM 4557 N N . PRO B 1 276 ? 4.836 26.141 -14.445 1 87.62 276 PRO B N 1
ATOM 4558 C CA . PRO B 1 276 ? 6.031 26.625 -13.742 1 87.62 276 PRO B CA 1
ATOM 4559 C C . PRO B 1 276 ? 5.938 26.438 -12.227 1 87.62 276 PRO B C 1
ATOM 4561 O O . PRO B 1 276 ? 6.934 26.109 -11.578 1 87.62 276 PRO B O 1
ATOM 4564 N N . SER B 1 277 ? 4.781 26.578 -11.641 1 90.56 277 SER B N 1
ATOM 4565 C CA . SER B 1 277 ? 4.621 26.484 -10.195 1 90.56 277 SER B CA 1
ATOM 4566 C C . SER B 1 277 ? 4.633 25.031 -9.727 1 90.56 277 SER B C 1
ATOM 4568 O O . SER B 1 277 ? 4.742 24.766 -8.531 1 90.56 277 SER B O 1
ATOM 4570 N N . LEU B 1 278 ? 4.57 24.125 -10.68 1 92.31 278 LEU B N 1
ATOM 4571 C CA . LEU B 1 278 ? 4.414 22.719 -10.32 1 92.31 278 LEU B CA 1
ATOM 4572 C C . LEU B 1 278 ? 5.672 21.922 -10.664 1 92.31 278 LEU B C 1
ATOM 4574 O O . LEU B 1 278 ? 5.691 20.703 -10.531 1 92.31 278 LEU B O 1
ATOM 4578 N N . ARG B 1 279 ? 6.691 22.516 -10.961 1 85.31 279 ARG B N 1
ATOM 4579 C CA . ARG B 1 279 ? 7.84 21.891 -11.602 1 85.31 279 ARG B CA 1
ATOM 4580 C C . ARG B 1 279 ? 8.625 21.047 -10.602 1 85.31 279 ARG B C 1
ATOM 4582 O O . ARG B 1 279 ? 9.078 19.938 -10.93 1 85.31 279 ARG B O 1
ATOM 4589 N N . SER B 1 280 ? 8.812 21.609 -9.406 1 87.25 280 SER B N 1
ATOM 4590 C CA . SER B 1 280 ? 9.609 20.891 -8.414 1 87.25 280 SER B CA 1
ATOM 4591 C C . SER B 1 280 ? 8.773 20.562 -7.176 1 87.25 280 SER B C 1
ATOM 4593 O O . SER B 1 280 ? 7.746 21.188 -6.926 1 87.25 280 SER B O 1
ATOM 4595 N N . ALA B 1 281 ? 9.305 19.562 -6.48 1 90.12 281 ALA B N 1
ATOM 4596 C CA . ALA B 1 281 ? 8.633 19.203 -5.234 1 90.12 281 ALA B CA 1
ATOM 4597 C C . ALA B 1 281 ? 8.617 20.391 -4.266 1 90.12 281 ALA B C 1
ATOM 4599 O O . ALA B 1 281 ? 7.613 20.625 -3.592 1 90.12 281 ALA B O 1
ATOM 4600 N N . ALA B 1 282 ? 9.672 21.078 -4.188 1 87.5 282 ALA B N 1
ATOM 4601 C CA . ALA B 1 282 ? 9.773 22.234 -3.291 1 87.5 282 ALA B CA 1
ATOM 4602 C C . ALA B 1 282 ? 8.727 23.297 -3.639 1 87.5 282 ALA B C 1
ATOM 4604 O O . ALA B 1 282 ? 8.117 23.891 -2.748 1 87.5 282 ALA B O 1
ATOM 4605 N N . ARG B 1 283 ? 8.508 23.5 -4.875 1 87.06 283 ARG B N 1
ATOM 4606 C CA . ARG B 1 283 ? 7.496 24.453 -5.309 1 87.06 283 ARG B CA 1
ATOM 4607 C C . ARG B 1 283 ? 6.094 23.953 -4.969 1 87.06 283 ARG B C 1
ATOM 4609 O O . ARG B 1 283 ? 5.277 24.703 -4.438 1 87.06 283 ARG B O 1
ATOM 4616 N N . ARG B 1 284 ? 5.914 22.688 -5.176 1 92.44 284 ARG B N 1
ATOM 4617 C CA . ARG B 1 284 ? 4.594 22.109 -4.93 1 92.44 284 ARG B CA 1
ATOM 4618 C C . ARG B 1 284 ? 4.277 22.094 -3.438 1 92.44 284 ARG B C 1
ATOM 4620 O O . ARG B 1 284 ? 3.107 22.062 -3.047 1 92.44 284 ARG B O 1
ATOM 4627 N N . LEU B 1 285 ? 5.34 22.188 -2.609 1 92.88 285 LEU B N 1
ATOM 4628 C CA . LEU B 1 285 ? 5.164 22.219 -1.162 1 92.88 285 LEU B CA 1
ATOM 4629 C C . LEU B 1 285 ? 5.246 23.656 -0.645 1 92.88 285 LEU B C 1
ATOM 4631 O O . LEU B 1 285 ? 5.199 23.891 0.566 1 92.88 285 LEU B O 1
ATOM 4635 N N . ARG B 1 286 ? 5.414 24.594 -1.51 1 87.25 286 ARG B N 1
ATOM 4636 C CA . ARG B 1 286 ? 5.539 26 -1.166 1 87.25 286 ARG B CA 1
ATOM 4637 C C . ARG B 1 286 ? 6.758 26.25 -0.282 1 87.25 286 ARG B C 1
ATOM 4639 O O . ARG B 1 286 ? 6.691 27.016 0.681 1 87.25 286 ARG B O 1
ATOM 4646 N N . MET B 1 287 ? 7.707 25.5 -0.483 1 86.38 287 MET B N 1
ATOM 4647 C CA . MET B 1 287 ? 8.945 25.656 0.279 1 86.38 287 MET B CA 1
ATOM 4648 C C . MET B 1 287 ? 10 26.375 -0.549 1 86.38 287 MET B C 1
ATOM 4650 O O . MET B 1 287 ? 11.062 25.812 -0.826 1 86.38 287 MET B O 1
ATOM 4654 N N . THR B 1 288 ? 9.773 27.562 -0.811 1 75.69 288 THR B N 1
ATOM 4655 C CA . THR B 1 288 ? 10.594 28.359 -1.709 1 75.69 288 THR B CA 1
ATOM 4656 C C . THR B 1 288 ? 12.016 28.484 -1.175 1 75.69 288 THR B C 1
ATOM 4658 O O . THR B 1 288 ? 12.969 28.656 -1.947 1 75.69 288 THR B O 1
ATOM 4661 N N . GLN B 1 289 ? 12.133 28.297 0.108 1 75.75 289 GLN B N 1
ATOM 4662 C CA . GLN B 1 289 ? 13.461 28.406 0.699 1 75.75 289 GLN B CA 1
ATOM 4663 C C . GLN B 1 289 ? 14.367 27.266 0.234 1 75.75 289 GLN B C 1
ATOM 4665 O O . GLN B 1 289 ? 15.594 27.391 0.276 1 75.75 289 GLN B O 1
ATOM 4670 N N . LEU B 1 290 ? 13.828 26.312 -0.212 1 77.25 290 LEU B N 1
ATOM 4671 C CA . LEU B 1 290 ? 14.609 25.156 -0.646 1 77.25 290 LEU B CA 1
ATOM 4672 C C . LEU B 1 290 ? 14.922 25.25 -2.137 1 77.25 290 LEU B C 1
ATOM 4674 O O . LEU B 1 290 ? 15.766 24.5 -2.643 1 77.25 290 LEU B O 1
ATOM 4678 N N . GLU B 1 291 ? 14.312 26.156 -2.906 1 67.25 291 GLU B N 1
ATOM 4679 C CA . GLU B 1 291 ? 14.523 26.281 -4.348 1 67.25 291 GLU B CA 1
ATOM 4680 C C . GLU B 1 291 ? 15.938 26.766 -4.66 1 67.25 291 GLU B C 1
ATOM 4682 O O . GLU B 1 291 ? 16.531 26.359 -5.66 1 67.25 291 GLU B O 1
ATOM 4687 N N . GLY B 1 292 ? 16.453 27.641 -3.951 1 60.28 292 GLY B N 1
ATOM 4688 C CA . GLY B 1 292 ? 17.766 28.234 -4.184 1 60.28 292 GLY B CA 1
ATOM 4689 C C . GLY B 1 292 ? 18.906 27.234 -4.117 1 60.28 292 GLY B C 1
ATOM 4690 O O . GLY B 1 292 ? 19.938 27.406 -4.773 1 60.28 292 GLY B O 1
ATOM 4691 N N . ARG B 1 293 ? 18.719 26.281 -3.467 1 58.31 293 ARG B N 1
ATOM 4692 C CA . ARG B 1 293 ? 19.75 25.281 -3.305 1 58.31 293 ARG B CA 1
ATOM 4693 C C . ARG B 1 293 ? 19.797 24.328 -4.496 1 58.31 293 ARG B C 1
ATOM 4695 O O . ARG B 1 293 ? 20.797 23.641 -4.723 1 58.31 293 ARG B O 1
ATOM 4702 N N . ALA B 1 294 ? 18.672 24.484 -5.32 1 58.22 294 ALA B N 1
ATOM 4703 C CA . ALA B 1 294 ? 18.406 23.422 -6.293 1 58.22 294 ALA B CA 1
ATOM 4704 C C . ALA B 1 294 ? 18.578 23.938 -7.723 1 58.22 294 ALA B C 1
ATOM 4706 O O . ALA B 1 294 ? 18.125 23.297 -8.672 1 58.22 294 ALA B O 1
ATOM 4707 N N . LYS B 1 295 ? 19.188 25.078 -8.055 1 57.72 295 LYS B N 1
ATOM 4708 C CA . LYS B 1 295 ? 19.188 25.703 -9.375 1 57.72 295 LYS B CA 1
ATOM 4709 C C . LYS B 1 295 ? 19.688 24.719 -10.438 1 57.72 295 LYS B C 1
ATOM 4711 O O . LYS B 1 295 ? 19.094 24.641 -11.523 1 57.72 295 LYS B O 1
ATOM 4716 N N . VAL B 1 296 ? 20.828 24.125 -10.273 1 58.47 296 VAL B N 1
ATOM 4717 C CA . VAL B 1 296 ? 21.375 23.25 -11.297 1 58.47 296 VAL B CA 1
ATOM 4718 C C . VAL B 1 296 ? 20.406 22.094 -11.578 1 58.47 296 VAL B C 1
ATOM 4720 O O . VAL B 1 296 ? 20.234 21.688 -12.727 1 58.47 296 VAL B O 1
ATOM 4723 N N . GLU B 1 297 ? 19.625 21.75 -10.672 1 68.94 297 GLU B N 1
ATOM 4724 C CA . GLU B 1 297 ? 18.734 20.609 -10.797 1 68.94 297 GLU B CA 1
ATOM 4725 C C . GLU B 1 297 ? 17.422 21 -11.461 1 68.94 297 GLU B C 1
ATOM 4727 O O . GLU B 1 297 ? 16.734 20.156 -12.031 1 68.94 297 GLU B O 1
ATOM 4732 N N . ASP B 1 298 ? 17.219 22.25 -11.547 1 70.12 298 ASP B N 1
ATOM 4733 C CA . ASP B 1 298 ? 15.953 22.734 -12.102 1 70.12 298 ASP B CA 1
ATOM 4734 C C . ASP B 1 298 ? 15.844 22.375 -13.586 1 70.12 298 ASP B C 1
ATOM 4736 O O . ASP B 1 298 ? 14.781 21.969 -14.055 1 70.12 298 ASP B O 1
ATOM 4740 N N . ALA B 1 299 ? 16.906 22.531 -14.227 1 75.5 299 ALA B N 1
ATOM 4741 C CA . ALA B 1 299 ? 16.906 22.203 -15.648 1 75.5 299 ALA B CA 1
ATOM 4742 C C . ALA B 1 299 ? 16.641 20.719 -15.883 1 75.5 299 ALA B C 1
ATOM 4744 O O . ALA B 1 299 ? 16 20.344 -16.859 1 75.5 299 ALA B O 1
ATOM 4745 N N . LEU B 1 300 ? 17.062 19.969 -14.969 1 81.06 300 LEU B N 1
ATOM 4746 C CA . LEU B 1 300 ? 16.844 18.531 -15.094 1 81.06 300 LEU B CA 1
ATOM 4747 C C . LEU B 1 300 ? 15.375 18.203 -14.914 1 81.06 300 LEU B C 1
ATOM 4749 O O . LEU B 1 300 ? 14.836 17.359 -15.633 1 81.06 300 LEU B O 1
ATOM 4753 N N . TYR B 1 301 ? 14.75 18.844 -14.078 1 79.25 301 TYR B N 1
ATOM 4754 C CA . TYR B 1 301 ? 13.344 18.562 -13.812 1 79.25 301 TYR B CA 1
ATOM 4755 C C . TYR B 1 301 ? 12.484 18.859 -15.031 1 79.25 301 TYR B C 1
ATOM 4757 O O . TYR B 1 301 ? 11.484 18.172 -15.281 1 79.25 301 TYR B O 1
ATOM 4765 N N . ASP B 1 302 ? 12.906 19.75 -15.836 1 80.12 302 ASP B N 1
ATOM 4766 C CA . ASP B 1 302 ? 12.172 20.125 -17.047 1 80.12 302 ASP B CA 1
ATOM 4767 C C . ASP B 1 302 ? 12.32 19.047 -18.125 1 80.12 302 ASP B C 1
ATOM 4769 O O . ASP B 1 302 ? 11.5 18.969 -19.047 1 80.12 302 ASP B O 1
ATOM 4773 N N . ARG B 1 303 ? 13.32 18.266 -17.922 1 83.75 303 ARG B N 1
ATOM 4774 C CA . ARG B 1 303 ? 13.609 17.266 -18.953 1 83.75 303 ARG B CA 1
ATOM 4775 C C . ARG B 1 303 ? 13.117 15.891 -18.516 1 83.75 303 ARG B C 1
ATOM 4777 O O . ARG B 1 303 ? 13.414 14.891 -19.172 1 83.75 303 ARG B O 1
ATOM 4784 N N . THR B 1 304 ? 12.469 15.914 -17.469 1 84.75 304 THR B N 1
ATOM 4785 C CA . THR B 1 304 ? 12.023 14.617 -16.969 1 84.75 304 THR B CA 1
ATOM 4786 C C . THR B 1 304 ? 10.812 14.125 -17.766 1 84.75 304 THR B C 1
ATOM 4788 O O . THR B 1 304 ? 10.258 13.07 -17.453 1 84.75 304 THR B O 1
ATOM 4791 N N . TYR B 1 305 ? 10.406 14.906 -18.656 1 85.25 305 TYR B N 1
ATOM 4792 C CA . TYR B 1 305 ? 9.383 14.453 -19.594 1 85.25 305 TYR B CA 1
ATOM 4793 C C . TYR B 1 305 ? 9.469 15.227 -20.906 1 85.25 305 TYR B C 1
ATOM 4795 O O . TYR B 1 305 ? 9.75 16.422 -20.922 1 85.25 305 TYR B O 1
#

Solvent-accessible surface area (backbone atoms only — not comparable to full-atom values): 31055 Å² total; per-residue (Å²): 129,77,52,50,49,69,76,59,80,60,44,72,59,46,78,84,47,31,46,101,82,67,31,52,45,68,80,80,68,77,60,72,24,69,55,39,65,58,53,30,68,40,37,67,66,55,43,24,36,48,19,14,48,55,35,39,52,39,30,73,74,64,33,73,69,57,46,49,62,44,53,50,52,52,47,48,56,50,50,54,34,50,34,26,66,68,64,74,41,78,61,69,56,46,64,73,41,44,84,44,50,28,24,54,40,66,54,42,64,50,54,47,50,53,71,65,54,29,66,53,45,36,24,49,34,40,40,35,39,34,48,32,39,72,56,34,70,72,27,85,67,38,55,60,49,52,52,52,50,51,53,50,50,50,52,45,44,49,36,14,75,75,37,22,48,29,35,68,49,52,33,32,43,30,56,40,62,36,54,45,40,38,36,35,40,35,38,25,55,40,63,68,26,46,51,50,50,59,70,28,70,67,45,45,52,52,49,54,53,44,42,72,42,42,86,83,32,64,39,53,15,43,34,39,36,42,37,44,26,49,55,34,30,34,40,50,42,36,28,26,31,51,69,46,75,75,38,39,25,41,41,70,10,20,36,82,92,44,60,83,85,41,71,39,24,32,31,52,24,35,23,49,24,80,43,80,67,45,53,42,70,43,47,26,38,68,34,63,82,57,47,76,81,38,60,83,54,50,64,52,53,65,40,60,99,129,77,52,51,48,69,75,60,81,60,46,73,59,46,78,86,47,31,46,100,82,65,32,49,45,67,80,78,70,77,60,71,24,69,55,40,65,57,54,31,67,39,37,67,66,55,44,24,36,49,18,13,49,54,36,40,52,39,27,72,73,65,33,74,69,57,47,49,63,45,50,50,53,51,47,49,55,50,51,53,34,50,35,27,66,67,65,72,40,79,60,71,56,46,65,73,42,44,84,46,49,28,23,54,42,65,53,41,64,50,55,47,51,54,72,66,55,29,65,51,44,36,23,47,34,41,40,36,38,33,47,33,40,75,54,33,70,72,28,87,66,39,55,59,50,52,51,51,51,50,51,51,49,51,53,45,44,50,37,13,75,75,36,22,50,30,35,68,49,50,34,32,43,28,58,38,60,34,54,45,40,38,37,35,41,35,37,25,54,39,64,69,26,46,50,51,49,60,69,28,70,68,45,46,52,50,50,53,53,44,42,72,43,43,86,82,33,64,38,53,14,42,36,38,38,41,35,44,25,48,54,34,29,34,41,49,42,37,29,26,31,50,69,46,75,76,38,39,26,41,43,70,9,20,35,81,90,44,60,85,87,42,72,38,26,33,30,51,24,36,24,49,24,81,42,82,67,45,54,42,70,40,47,26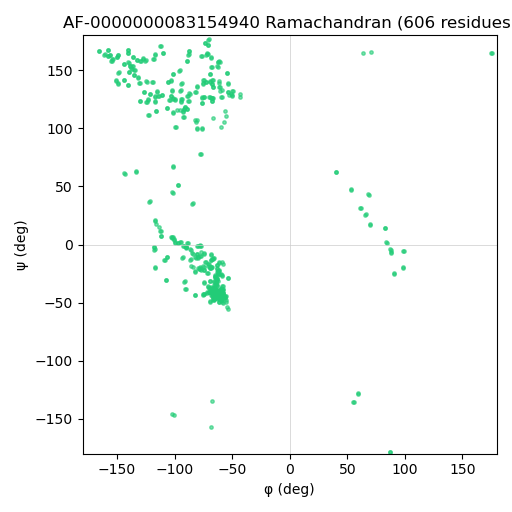,39,68,35,62,82,57,47,76,80,38,58,84,52,51,63,51,55,64,40,58,99

Radius of gyration: 25.34 Å; Cα contacts (8 Å, |Δi|>4): 1212; chains: 2; bounding box: 66×75×68 Å